Protein AF-0000000078039751 (afdb_homodimer)

Nearest PDB structures (foldseek):
  2z6i-assembly1_B  TM=9.882E-01  e=1.039E-55  Streptococcus pneumoniae
  2z6i-assembly1_A  TM=9.924E-01  e=1.703E-55  Streptococcus pneumoniae
  7l00-assembly1_B  TM=9.726E-01  e=2.012E-43  Clostridioides difficile
  5gvh-assembly1_A-2  TM=9.756E-01  e=8.712E-42  Thermotoga maritima MSB8
  5gvj-assembly1_A-2  TM=9.834E-01  e=1.380E-39  Thermotoga maritima MSB8

Foldseek 3Di:
DDDPQCVLQVFQFLEEADQDPLWQFLLLQLQLQVLGYEREHNCDQPAPVRNVVRLVSSVVRDPGAYEYEAECPHPRRVVNLVNCLVSLHAEYEYDNDDCLVSVVVCVVSNHAYEYEDAALVVLVVCVVSPHQEYEHAAQLFWFWHHDHGLLVHLLSNLVRDDHAYEGEAQDQFLVSLLSSVVSVHRHYYYYFLSSQAPSTQFDVLLNVVLLPDALVQWDWAPVVVPGIGIAGDAQLRVVRVVQVVCVVVVNDPSVVSVVQQVCQQVCCGPVVCPHRGGSIGGSNSNVNNDYHHSSVRSCRNRVSNVVVVVVVCVVCVPPDPD/DDDPQCVLQVFQFLEEADQDPLWQFLLLQLQLQVLGYEREHNCDQPAPVRNVVRLVSSVVRDPGAYEYEAECPHPRRVVNLVNCLVSLHAEYEYDNDDCLVSVVVCVVSNHAYEYEDAALVVLVVCVVSPHQEYEHAAQLFWFWHHDHGQLVHLLSNLVRDDHAYEGEAQDQFLVSLLSSVVSPHRHYYYYFLSSQAPSTQFDVLLNVVLLPDALPQWDWAPVQLPGIGIAGDAQLRVVRVVQSVCVVVVNDPSVVSVVQQVCQQVCCGPVVCPHRGGSIGGSNSNVNNDYHHSSVSSCRNRVSNVVVVVVVCVVCVPPDPD

Structure (mmCIF, N/CA/C/O backbone):
data_AF-0000000078039751-model_v1
#
loop_
_entity.id
_entity.type
_entity.pdbx_description
1 polymer 'Probable nitronate monooxygenase'
#
loop_
_atom_site.group_PDB
_atom_site.id
_atom_site.type_symbol
_atom_site.label_atom_id
_atom_site.label_alt_id
_atom_site.label_comp_id
_atom_site.label_asym_id
_atom_site.label_entity_id
_atom_site.label_seq_id
_atom_site.pdbx_PDB_ins_code
_atom_site.Cartn_x
_atom_site.Cartn_y
_atom_site.Cartn_z
_atom_site.occupancy
_atom_site.B_iso_or_equiv
_atom_site.auth_seq_id
_atom_site.auth_comp_id
_atom_site.auth_asym_id
_atom_site.auth_atom_id
_atom_site.pdbx_PDB_model_num
ATOM 1 N N . MET A 1 1 ? -21.484 -14.078 -2.752 1 86.25 1 MET A N 1
ATOM 2 C CA . MET A 1 1 ? -21.25 -12.844 -3.494 1 86.25 1 MET A CA 1
ATOM 3 C C . MET A 1 1 ? -20.703 -13.148 -4.891 1 86.25 1 MET A C 1
ATOM 5 O O . MET A 1 1 ? -19.688 -13.836 -5.031 1 86.25 1 MET A O 1
ATOM 9 N N . LYS A 1 2 ? -21.406 -12.773 -5.879 1 90.25 2 LYS A N 1
ATOM 10 C CA . LYS A 1 2 ? -21.047 -13.016 -7.273 1 90.25 2 LYS A CA 1
ATOM 11 C C . LYS A 1 2 ? -20.312 -11.812 -7.863 1 90.25 2 LYS A C 1
ATOM 13 O O . LYS A 1 2 ? -20.703 -10.664 -7.648 1 90.25 2 LYS A O 1
ATOM 18 N N . THR A 1 3 ? -19.188 -12.07 -8.422 1 94.81 3 THR A N 1
ATOM 19 C CA . THR A 1 3 ? -18.438 -11.109 -9.227 1 94.81 3 THR A CA 1
ATOM 20 C C . THR A 1 3 ? -18.219 -11.641 -10.633 1 94.81 3 THR A C 1
ATOM 22 O O . THR A 1 3 ? -18.5 -12.805 -10.914 1 94.81 3 THR A O 1
ATOM 25 N N . ARG A 1 4 ? -17.734 -10.812 -11.578 1 97.44 4 ARG A N 1
ATOM 26 C CA . ARG A 1 4 ? -17.375 -11.297 -12.898 1 97.44 4 ARG A CA 1
ATOM 27 C C . ARG A 1 4 ? -16.297 -12.383 -12.812 1 97.44 4 ARG A C 1
ATOM 29 O O . ARG A 1 4 ? -16.266 -13.297 -13.641 1 97.44 4 ARG A O 1
ATOM 36 N N . ILE A 1 5 ? -15.406 -12.328 -11.75 1 98.56 5 ILE A N 1
ATOM 37 C CA . ILE A 1 5 ? -14.336 -13.305 -11.562 1 98.56 5 ILE A CA 1
ATOM 38 C C . ILE A 1 5 ? -14.938 -14.648 -11.156 1 98.56 5 ILE A C 1
ATOM 40 O O . ILE A 1 5 ? -14.57 -15.695 -11.703 1 98.56 5 ILE A O 1
ATOM 44 N N . THR A 1 6 ? -15.859 -14.633 -10.133 1 98 6 THR A N 1
ATOM 45 C CA . THR A 1 6 ? -16.438 -15.898 -9.695 1 98 6 THR A CA 1
ATOM 46 C C . THR A 1 6 ? -17.219 -16.547 -10.828 1 98 6 THR A C 1
ATOM 48 O O . THR A 1 6 ? -17.219 -17.781 -10.961 1 98 6 THR A O 1
ATOM 51 N N . GLU A 1 7 ? -17.828 -15.758 -11.688 1 97.81 7 GLU A N 1
ATOM 52 C CA . GLU A 1 7 ? -18.562 -16.281 -12.828 1 97.81 7 GLU A CA 1
ATOM 53 C C . GLU A 1 7 ? -17.625 -16.812 -13.906 1 97.81 7 GLU A C 1
ATOM 55 O O . GLU A 1 7 ? -17.828 -17.906 -14.438 1 97.81 7 GLU A O 1
ATOM 60 N N . LEU A 1 8 ? -16.625 -16.062 -14.172 1 97.94 8 LEU A N 1
ATOM 61 C CA . LEU A 1 8 ? -15.641 -16.391 -15.188 1 97.94 8 LEU A CA 1
ATOM 62 C C . LEU A 1 8 ? -14.953 -17.719 -14.867 1 97.94 8 LEU A C 1
ATOM 64 O O . LEU A 1 8 ? -14.672 -18.516 -15.766 1 97.94 8 LEU A O 1
ATOM 68 N N . LEU A 1 9 ? -14.711 -17.969 -13.578 1 98.31 9 LEU A N 1
ATOM 69 C CA . LEU A 1 9 ? -13.867 -19.078 -13.188 1 98.31 9 LEU A CA 1
ATOM 70 C C . LEU A 1 9 ? -14.695 -20.203 -12.562 1 98.31 9 LEU A C 1
ATOM 72 O O . LEU A 1 9 ? -14.195 -21.312 -12.367 1 98.31 9 LEU A O 1
ATOM 76 N N . ASN A 1 10 ? -15.961 -19.922 -12.297 1 97.5 10 ASN A N 1
ATOM 77 C CA . ASN A 1 10 ? -16.844 -20.875 -11.617 1 97.5 10 ASN A CA 1
ATOM 78 C C . ASN A 1 10 ? -16.266 -21.297 -10.266 1 97.5 10 ASN A C 1
ATOM 80 O O . ASN A 1 10 ? -16.109 -22.484 -10.008 1 97.5 10 ASN A O 1
ATOM 84 N N . ILE A 1 11 ? -15.969 -20.328 -9.414 1 98.31 11 ILE A N 1
ATOM 85 C CA . ILE A 1 11 ? -15.484 -20.578 -8.062 1 98.31 11 ILE A CA 1
ATOM 86 C C . ILE A 1 11 ? -16.438 -19.953 -7.051 1 98.31 11 ILE A C 1
ATOM 88 O O . ILE A 1 11 ? -17.141 -19 -7.363 1 98.31 11 ILE A O 1
ATOM 92 N N . LYS A 1 12 ? -16.406 -20.5 -5.855 1 97.81 12 LYS A N 1
ATOM 93 C CA . LYS A 1 12 ? -17.328 -20.078 -4.809 1 97.81 12 LYS A CA 1
ATOM 94 C C . LYS A 1 12 ? -16.875 -18.75 -4.184 1 97.81 12 LYS A C 1
ATOM 96 O O . LYS A 1 12 ? -17.656 -17.812 -4.059 1 97.81 12 LYS A O 1
ATOM 101 N N . TYR A 1 13 ? -15.641 -18.719 -3.691 1 98.44 13 TYR A N 1
ATOM 102 C CA . TYR A 1 13 ? -15.07 -17.516 -3.082 1 98.44 13 TYR A CA 1
ATOM 103 C C . TYR A 1 13 ? -14.195 -16.766 -4.074 1 98.44 13 TYR A C 1
ATOM 105 O O . TYR A 1 13 ? -13.375 -17.375 -4.773 1 98.44 13 TYR A O 1
ATOM 113 N N . PRO A 1 14 ? -14.359 -15.438 -4.25 1 98.69 14 PRO A N 1
ATOM 114 C CA . PRO A 1 14 ? -13.477 -14.641 -5.109 1 98.69 14 PRO A CA 1
ATOM 115 C C . PRO A 1 14 ? -12.086 -14.453 -4.516 1 98.69 14 PRO A C 1
ATOM 117 O O . PRO A 1 14 ? -11.625 -13.32 -4.363 1 98.69 14 PRO A O 1
ATOM 120 N N . ILE A 1 15 ? -11.43 -15.562 -4.191 1 98.94 15 ILE A N 1
ATOM 121 C CA . ILE A 1 15 ? -10.141 -15.57 -3.502 1 98.94 15 ILE A CA 1
ATOM 122 C C . ILE A 1 15 ? -9.188 -16.547 -4.191 1 98.94 15 ILE A C 1
ATOM 124 O O . ILE A 1 15 ? -9.508 -17.734 -4.348 1 98.94 15 ILE A O 1
ATOM 128 N N . PHE A 1 16 ? -8.055 -15.984 -4.637 1 98.94 16 PHE A N 1
ATOM 129 C CA . PHE A 1 16 ? -6.965 -16.781 -5.203 1 98.94 16 PHE A CA 1
ATOM 130 C C . PHE A 1 16 ? -5.895 -17.062 -4.156 1 98.94 16 PHE A C 1
ATOM 132 O O . PHE A 1 16 ? -5.566 -16.188 -3.348 1 98.94 16 PHE A O 1
ATOM 139 N N . GLN A 1 17 ? -5.418 -18.266 -4.117 1 98.88 17 GLN A N 1
ATOM 140 C CA . GLN A 1 17 ? -4.098 -18.531 -3.555 1 98.88 17 GLN A CA 1
ATOM 141 C C . GLN A 1 17 ? -3.002 -18.297 -4.59 1 98.88 17 GLN A C 1
ATOM 143 O O . GLN A 1 17 ? -3.061 -18.844 -5.695 1 98.88 17 GLN A O 1
ATOM 148 N N . GLY A 1 18 ? -2.1 -17.422 -4.363 1 97.75 18 GLY A N 1
ATOM 149 C CA . GLY A 1 18 ? -1.082 -17.047 -5.332 1 97.75 18 GLY A CA 1
ATOM 150 C C . GLY A 1 18 ? -0.217 -18.203 -5.773 1 97.75 18 GLY A C 1
ATOM 151 O O . GLY A 1 18 ? 0.002 -19.156 -5.012 1 97.75 18 GLY A O 1
ATOM 152 N N . GLY A 1 19 ? 0.288 -18.172 -7.035 1 97.75 19 GLY A N 1
ATOM 153 C CA . GLY A 1 19 ? 1.204 -19.172 -7.562 1 97.75 19 GLY A CA 1
ATOM 154 C C . GLY A 1 19 ? 2.623 -19.016 -7.047 1 97.75 19 GLY A C 1
ATOM 155 O O . GLY A 1 19 ? 3.486 -18.484 -7.746 1 97.75 19 GLY A O 1
ATOM 156 N N . MET A 1 20 ? 2.863 -19.547 -5.902 1 97.62 20 MET A N 1
ATOM 157 C CA . MET A 1 20 ? 4.148 -19.406 -5.227 1 97.62 20 MET A CA 1
ATOM 158 C C . MET A 1 20 ? 5.055 -20.594 -5.523 1 97.62 20 MET A C 1
ATOM 160 O O . MET A 1 20 ? 4.801 -21.703 -5.047 1 97.62 20 MET A O 1
ATOM 164 N N . ALA A 1 21 ? 6.094 -20.312 -6.277 1 96.19 21 ALA A N 1
ATOM 165 C CA . ALA A 1 21 ? 7.016 -21.391 -6.609 1 96.19 21 ALA A CA 1
ATOM 166 C C . ALA A 1 21 ? 7.484 -22.125 -5.352 1 96.19 21 ALA A C 1
ATOM 168 O O . ALA A 1 21 ? 7.762 -21.484 -4.332 1 96.19 21 ALA A O 1
ATOM 169 N N . TRP A 1 22 ? 7.559 -23.453 -5.398 1 97.44 22 TRP A N 1
ATOM 170 C CA . TRP A 1 22 ? 8.016 -24.359 -4.348 1 97.44 22 TRP A CA 1
ATOM 171 C C . TRP A 1 22 ? 6.965 -24.484 -3.248 1 97.44 22 TRP A C 1
ATOM 173 O O . TRP A 1 22 ? 6.906 -25.5 -2.555 1 97.44 22 TRP A O 1
ATOM 183 N N . VAL A 1 23 ? 6.129 -23.438 -3.051 1 98.62 23 VAL A N 1
ATOM 184 C CA . VAL A 1 23 ? 5.145 -23.469 -1.975 1 98.62 23 VAL A CA 1
ATOM 185 C C . VAL A 1 23 ? 3.809 -23.984 -2.508 1 98.62 23 VAL A C 1
ATOM 187 O O . VAL A 1 23 ? 3.211 -24.891 -1.933 1 98.62 23 VAL A O 1
ATOM 190 N N . ALA A 1 24 ? 3.332 -23.375 -3.58 1 98.69 24 ALA A N 1
ATOM 191 C CA . ALA A 1 24 ? 2.031 -23.703 -4.16 1 98.69 24 ALA A CA 1
ATOM 192 C C . ALA A 1 24 ? 2.117 -24.969 -5.016 1 98.69 24 ALA A C 1
ATOM 194 O O . ALA A 1 24 ? 1.999 -24.891 -6.242 1 98.69 24 ALA A O 1
ATOM 195 N N . ASP A 1 25 ? 2.271 -26.125 -4.406 1 98.62 25 ASP A N 1
ATOM 196 C CA . ASP A 1 25 ? 2.258 -27.406 -5.094 1 98.62 25 ASP A CA 1
ATOM 197 C C . ASP A 1 25 ? 0.833 -27.938 -5.234 1 98.62 25 ASP A C 1
ATOM 199 O O . ASP A 1 25 ? -0.133 -27.219 -4.969 1 98.62 25 ASP A O 1
ATOM 203 N N . GLY A 1 26 ? 0.775 -29.156 -5.711 1 98.81 26 GLY A N 1
ATOM 204 C CA . GLY A 1 26 ? -0.533 -29.734 -5.977 1 98.81 26 GLY A CA 1
ATOM 205 C C . GLY A 1 26 ? -1.384 -29.875 -4.727 1 98.81 26 GLY A C 1
ATOM 206 O O . GLY A 1 26 ? -2.609 -29.781 -4.789 1 98.81 26 GLY A O 1
ATOM 207 N N . ASP A 1 27 ? -0.771 -30.156 -3.572 1 98.88 27 ASP A N 1
ATOM 208 C CA . ASP A 1 27 ? -1.505 -30.297 -2.318 1 98.88 27 ASP A CA 1
ATOM 209 C C . ASP A 1 27 ? -2.174 -29 -1.911 1 98.88 27 ASP A C 1
ATOM 211 O O . ASP A 1 27 ? -3.367 -28.969 -1.599 1 98.88 27 ASP A O 1
ATOM 215 N N . LEU A 1 28 ? -1.417 -27.922 -1.896 1 98.94 28 LEU A N 1
ATOM 216 C CA . LEU A 1 28 ? -1.95 -26.625 -1.481 1 98.94 28 LEU A CA 1
ATOM 217 C C . LEU A 1 28 ? -2.986 -26.125 -2.479 1 98.94 28 LEU A C 1
ATOM 219 O O . LEU A 1 28 ? -4.102 -25.766 -2.094 1 98.94 28 LEU A O 1
ATOM 223 N N . ALA A 1 29 ? -2.615 -26.094 -3.762 1 98.94 29 ALA A N 1
ATOM 224 C CA . ALA A 1 29 ? -3.531 -25.609 -4.793 1 98.94 29 ALA A CA 1
ATOM 225 C C . ALA A 1 29 ? -4.824 -26.422 -4.797 1 98.94 29 ALA A C 1
ATOM 227 O O . ALA A 1 29 ? -5.918 -25.859 -4.902 1 98.94 29 ALA A O 1
ATOM 228 N N . GLY A 1 30 ? -4.66 -27.75 -4.695 1 98.94 30 GLY A N 1
ATOM 229 C CA . GLY A 1 30 ? -5.84 -28.594 -4.656 1 98.94 30 GLY A CA 1
ATOM 230 C C . GLY A 1 30 ? -6.738 -28.328 -3.465 1 98.94 30 GLY A C 1
ATOM 231 O O . GLY A 1 30 ? -7.961 -28.297 -3.598 1 98.94 30 GLY A O 1
ATOM 232 N N . ALA A 1 31 ? -6.117 -28.125 -2.281 1 98.94 31 ALA A N 1
ATOM 233 C CA . ALA A 1 31 ? -6.871 -27.859 -1.06 1 98.94 31 ALA A CA 1
ATOM 234 C C . ALA A 1 31 ? -7.641 -26.547 -1.166 1 98.94 31 ALA A C 1
ATOM 236 O O . ALA A 1 31 ? -8.781 -26.438 -0.714 1 98.94 31 ALA A O 1
ATOM 237 N N . VAL A 1 32 ? -7.055 -25.516 -1.732 1 98.94 32 VAL A N 1
ATOM 238 C CA . VAL A 1 32 ? -7.699 -24.219 -1.901 1 98.94 32 VAL A CA 1
ATOM 239 C C . VAL A 1 32 ? -8.883 -24.359 -2.855 1 98.94 32 VAL A C 1
ATOM 241 O O . VAL A 1 32 ? -9.984 -23.875 -2.564 1 98.94 32 VAL A O 1
ATOM 244 N N . SER A 1 33 ? -8.648 -25.016 -4.012 1 98.88 33 SER A N 1
ATOM 245 C CA . SER A 1 33 ? -9.727 -25.219 -4.977 1 98.88 33 SER A CA 1
ATOM 246 C C . SER A 1 33 ? -10.867 -26.031 -4.363 1 98.88 33 SER A C 1
ATOM 248 O O . SER A 1 33 ? -12.039 -25.688 -4.543 1 98.88 33 SER A O 1
ATOM 250 N N . ASN A 1 34 ? -10.453 -27.062 -3.656 1 98.81 34 ASN A N 1
ATOM 251 C CA . ASN A 1 34 ? -11.461 -27.891 -3.014 1 98.81 34 ASN A CA 1
ATOM 252 C C . ASN A 1 34 ? -12.32 -27.094 -2.043 1 98.81 34 ASN A C 1
ATOM 254 O O . ASN A 1 34 ? -13.516 -27.359 -1.913 1 98.81 34 ASN A O 1
ATOM 258 N N . ALA A 1 35 ? -11.727 -26.156 -1.388 1 98.69 35 ALA A N 1
ATOM 259 C CA . ALA A 1 35 ? -12.406 -25.359 -0.38 1 98.69 35 ALA A CA 1
ATOM 260 C C . ALA A 1 35 ? -13.234 -24.25 -1.03 1 98.69 35 ALA A C 1
ATOM 262 O O . ALA A 1 35 ? -14.016 -23.578 -0.357 1 98.69 35 ALA A O 1
ATOM 263 N N . GLY A 1 36 ? -13.102 -24.031 -2.312 1 98.56 36 GLY A N 1
ATOM 264 C CA . GLY A 1 36 ? -14.008 -23.109 -2.996 1 98.56 36 GLY A CA 1
ATOM 265 C C . GLY A 1 36 ? -13.305 -21.891 -3.564 1 98.56 36 GLY A C 1
ATOM 266 O O . GLY A 1 36 ? -13.93 -21.078 -4.242 1 98.56 36 GLY A O 1
ATOM 267 N N . GLY A 1 37 ? -11.992 -21.734 -3.277 1 98.81 37 GLY A N 1
ATOM 268 C CA . GLY A 1 37 ? -11.203 -20.688 -3.912 1 98.81 37 GLY A CA 1
ATOM 269 C C . GLY A 1 37 ? -10.547 -21.141 -5.203 1 98.81 37 GLY A C 1
ATOM 270 O O . GLY A 1 37 ? -10.938 -22.156 -5.777 1 98.81 37 GLY A O 1
ATOM 271 N N . LEU A 1 38 ? -9.68 -20.375 -5.73 1 98.94 38 LEU A N 1
ATOM 272 C CA . LEU A 1 38 ? -8.859 -20.781 -6.867 1 98.94 38 LEU A CA 1
ATOM 273 C C . LEU A 1 38 ? -7.453 -21.156 -6.422 1 98.94 38 LEU A C 1
ATOM 275 O O . LEU A 1 38 ? -6.66 -20.297 -6.059 1 98.94 38 LEU A O 1
ATOM 279 N N . GLY A 1 39 ? -7.184 -22.438 -6.418 1 98.88 39 GLY A N 1
ATOM 280 C CA . GLY A 1 39 ? -5.805 -22.875 -6.234 1 98.88 39 GLY A CA 1
ATOM 281 C C . GLY A 1 39 ? -4.953 -22.688 -7.477 1 98.88 39 GLY A C 1
ATOM 282 O O . GLY A 1 39 ? -5.379 -23 -8.586 1 98.88 39 GLY A O 1
ATOM 283 N N . ILE A 1 40 ? -3.744 -22.141 -7.312 1 98.94 40 ILE A N 1
ATOM 284 C CA . ILE A 1 40 ? -2.842 -21.906 -8.438 1 98.94 40 ILE A CA 1
ATOM 285 C C . ILE A 1 40 ? -1.503 -22.594 -8.172 1 98.94 40 ILE A C 1
ATOM 287 O O . ILE A 1 40 ? -0.819 -22.281 -7.195 1 98.94 40 ILE A O 1
ATOM 291 N N . ILE A 1 41 ? -1.147 -23.5 -9.016 1 98.88 41 ILE A N 1
ATOM 292 C CA . ILE A 1 41 ? 0.164 -24.141 -8.953 1 98.88 41 ILE A CA 1
ATOM 293 C C . ILE A 1 41 ? 1.242 -23.141 -9.359 1 98.88 41 ILE A C 1
ATOM 295 O O . ILE A 1 41 ? 1.107 -22.453 -10.375 1 98.88 41 ILE A O 1
ATOM 299 N N . GLY A 1 42 ? 2.256 -23.031 -8.508 1 98.19 42 GLY A N 1
ATOM 300 C CA . GLY A 1 42 ? 3.4 -22.219 -8.867 1 98.19 42 GLY A CA 1
ATOM 301 C C . GLY A 1 42 ? 4.395 -22.922 -9.758 1 98.19 42 GLY A C 1
ATOM 302 O O . GLY A 1 42 ? 5.168 -23.766 -9.289 1 98.19 42 GLY A O 1
ATOM 303 N N . GLY A 1 43 ? 4.434 -22.594 -10.977 1 95.38 43 GLY A N 1
ATOM 304 C CA . GLY A 1 43 ? 5.309 -23.266 -11.922 1 95.38 43 GLY A CA 1
ATOM 305 C C . GLY A 1 43 ? 6.766 -22.859 -11.781 1 95.38 43 GLY A C 1
ATOM 306 O O . GLY A 1 43 ? 7.664 -23.688 -11.938 1 95.38 43 GLY A O 1
ATOM 307 N N . GLY A 1 44 ? 6.949 -21.562 -11.555 1 93.81 44 GLY A N 1
ATOM 308 C CA . GLY A 1 44 ? 8.32 -21.078 -11.5 1 93.81 44 GLY A CA 1
ATOM 309 C C . GLY A 1 44 ? 9.172 -21.578 -12.648 1 93.81 44 GLY A C 1
ATOM 310 O O . GLY A 1 44 ? 8.781 -21.469 -13.812 1 93.81 44 GLY A O 1
ATOM 311 N N . ASN A 1 45 ? 10.406 -22.078 -12.312 1 93.94 45 ASN A N 1
ATOM 312 C CA . ASN A 1 45 ? 11.289 -22.641 -13.32 1 93.94 45 ASN A CA 1
ATOM 313 C C . ASN A 1 45 ? 11.258 -24.172 -13.305 1 93.94 45 ASN A C 1
ATOM 315 O O . ASN A 1 45 ? 12.258 -24.828 -13.609 1 93.94 45 ASN A O 1
ATOM 319 N N . ALA A 1 46 ? 10.148 -24.703 -12.914 1 96.31 46 ALA A N 1
ATOM 320 C CA . ALA A 1 46 ? 10.023 -26.156 -12.852 1 96.31 46 ALA A CA 1
ATOM 321 C C . ALA A 1 46 ? 9.812 -26.75 -14.242 1 96.31 46 ALA A C 1
ATOM 323 O O . ALA A 1 46 ? 9.102 -26.172 -15.07 1 96.31 46 ALA A O 1
ATOM 324 N N . PRO A 1 47 ? 10.414 -27.875 -14.539 1 97.25 47 PRO A N 1
ATOM 325 C CA . PRO A 1 47 ? 10.156 -28.547 -15.82 1 97.25 47 PRO A CA 1
ATOM 326 C C . PRO A 1 47 ? 8.75 -29.141 -15.898 1 97.25 47 PRO A C 1
ATOM 328 O O . PRO A 1 47 ? 8.055 -29.219 -14.883 1 97.25 47 PRO A O 1
ATOM 331 N N . LYS A 1 48 ? 8.422 -29.531 -17.078 1 97.75 48 LYS A N 1
ATOM 332 C CA . LYS A 1 48 ? 7.082 -30 -17.406 1 97.75 48 LYS A CA 1
ATOM 333 C C . LYS A 1 48 ? 6.652 -31.141 -16.484 1 97.75 48 LYS A C 1
ATOM 335 O O . LYS A 1 48 ? 5.504 -31.188 -16.047 1 97.75 48 LYS A O 1
ATOM 340 N N . GLU A 1 49 ? 7.582 -32.062 -16.203 1 98.25 49 GLU A N 1
ATOM 341 C CA . GLU A 1 49 ? 7.254 -33.219 -15.414 1 98.25 49 GLU A CA 1
ATOM 342 C C . GLU A 1 49 ? 6.836 -32.844 -13.992 1 98.25 49 GLU A C 1
ATOM 344 O O . GLU A 1 49 ? 5.93 -33.469 -13.43 1 98.25 49 GLU A O 1
ATOM 349 N N . VAL A 1 50 ? 7.469 -31.875 -13.469 1 98.25 50 VAL A N 1
ATOM 350 C CA . VAL A 1 50 ? 7.18 -31.438 -12.109 1 98.25 50 VAL A CA 1
ATOM 351 C C . VAL A 1 50 ? 5.805 -30.781 -12.062 1 98.25 50 VAL A C 1
ATOM 353 O O . VAL A 1 50 ? 5 -31.062 -11.172 1 98.25 50 VAL A O 1
ATOM 356 N N . VAL A 1 51 ? 5.492 -29.906 -13.016 1 98.75 51 VAL A N 1
ATOM 357 C CA . VAL A 1 51 ? 4.203 -29.219 -13.078 1 98.75 51 VAL A CA 1
ATOM 358 C C . VAL A 1 51 ? 3.092 -30.234 -13.32 1 98.75 51 VAL A C 1
ATOM 360 O O . VAL A 1 51 ? 2.012 -30.125 -12.734 1 98.75 51 VAL A O 1
ATOM 363 N N . LYS A 1 52 ? 3.383 -31.219 -14.195 1 98.81 52 LYS A N 1
ATOM 364 C CA . LYS A 1 52 ? 2.404 -32.25 -14.461 1 98.81 52 LYS A CA 1
ATOM 365 C C . LYS A 1 52 ? 2.061 -33.031 -13.188 1 98.81 52 LYS A C 1
ATOM 367 O O . LYS A 1 52 ? 0.895 -33.344 -12.945 1 98.81 52 LYS A O 1
ATOM 372 N N . ALA A 1 53 ? 3.076 -33.375 -12.414 1 98.81 53 ALA A N 1
ATOM 373 C CA . ALA A 1 53 ? 2.838 -34.094 -11.164 1 98.81 53 ALA A CA 1
ATOM 374 C C . ALA A 1 53 ? 1.922 -33.281 -10.242 1 98.81 53 ALA A C 1
ATOM 376 O O . ALA A 1 53 ? 1.068 -33.844 -9.555 1 98.81 53 ALA A O 1
ATOM 377 N N . ASN A 1 54 ? 2.105 -32 -10.164 1 98.88 54 ASN A N 1
ATOM 378 C CA . ASN A 1 54 ? 1.242 -31.141 -9.359 1 98.88 54 ASN A CA 1
ATOM 379 C C . ASN A 1 54 ? -0.18 -31.094 -9.914 1 98.88 54 ASN A C 1
ATOM 381 O O . ASN A 1 54 ? -1.147 -31.109 -9.148 1 98.88 54 ASN A O 1
ATOM 385 N N . ILE A 1 55 ? -0.329 -31 -11.242 1 98.88 55 ILE A N 1
ATOM 386 C CA . ILE A 1 55 ? -1.646 -31.031 -11.875 1 98.88 55 ILE A CA 1
ATOM 387 C C . ILE A 1 55 ? -2.363 -32.344 -11.523 1 98.88 55 ILE A C 1
ATOM 389 O O . ILE A 1 55 ? -3.533 -32.312 -11.133 1 98.88 55 ILE A O 1
ATOM 393 N N . ASP A 1 56 ? -1.611 -33.438 -11.641 1 98.88 56 ASP A N 1
ATOM 394 C CA . ASP A 1 56 ? -2.186 -34.75 -11.297 1 98.88 56 ASP A CA 1
ATOM 395 C C . ASP A 1 56 ? -2.646 -34.781 -9.836 1 98.88 56 ASP A C 1
ATOM 397 O O . ASP A 1 56 ? -3.707 -35.312 -9.531 1 98.88 56 ASP A O 1
ATOM 401 N N . LYS A 1 57 ? -1.846 -34.219 -8.992 1 98.81 57 LYS A N 1
ATOM 402 C CA . LYS A 1 57 ? -2.193 -34.188 -7.578 1 98.81 57 LYS A CA 1
ATOM 403 C C . LYS A 1 57 ? -3.471 -33.375 -7.352 1 98.81 57 LYS A C 1
ATOM 405 O O . LYS A 1 57 ? -4.359 -33.812 -6.609 1 98.81 57 LYS A O 1
ATOM 410 N N . VAL A 1 58 ? -3.594 -32.188 -7.926 1 98.88 58 VAL A N 1
ATOM 411 C CA . VAL A 1 58 ? -4.801 -31.391 -7.777 1 98.88 58 VAL A CA 1
ATOM 412 C C . VAL A 1 58 ? -6.02 -32.188 -8.227 1 98.88 58 VAL A C 1
ATOM 414 O O . VAL A 1 58 ? -7.035 -32.25 -7.531 1 98.88 58 VAL A O 1
ATOM 417 N N . LYS A 1 59 ? -5.922 -32.875 -9.367 1 98.62 59 LYS A N 1
ATOM 418 C CA . LYS A 1 59 ? -7.035 -33.625 -9.945 1 98.62 59 LYS A CA 1
ATOM 419 C C . LYS A 1 59 ? -7.41 -34.812 -9.062 1 98.62 59 LYS A C 1
ATOM 421 O O . LYS A 1 59 ? -8.555 -35.281 -9.094 1 98.62 59 LYS A O 1
ATOM 426 N N . SER A 1 60 ? -6.473 -35.25 -8.305 1 98.69 60 SER A N 1
ATOM 427 C CA . SER A 1 60 ? -6.762 -36.344 -7.375 1 98.69 60 SER A CA 1
ATOM 428 C C . SER A 1 60 ? -7.516 -35.844 -6.152 1 98.69 60 SER A C 1
ATOM 430 O O . SER A 1 60 ? -8.156 -36.594 -5.441 1 98.69 60 SER A O 1
ATOM 432 N N . ILE A 1 61 ? -7.438 -34.531 -5.84 1 98.12 61 ILE A N 1
ATOM 433 C CA . ILE A 1 61 ? -8.008 -33.906 -4.637 1 98.12 61 ILE A CA 1
ATOM 434 C C . ILE A 1 61 ? -9.391 -33.344 -4.949 1 98.12 61 ILE A C 1
ATOM 436 O O . ILE A 1 61 ? -10.281 -33.375 -4.098 1 98.12 61 ILE A O 1
ATOM 440 N N . THR A 1 62 ? -9.539 -32.844 -6.203 1 98.56 62 THR A N 1
ATOM 441 C CA . THR A 1 62 ? -10.766 -32.125 -6.492 1 98.56 62 THR A CA 1
ATOM 442 C C . THR A 1 62 ? -11.031 -32.062 -7.992 1 98.56 62 THR A C 1
ATOM 444 O O . THR A 1 62 ? -10.117 -32.281 -8.797 1 98.56 62 THR A O 1
ATOM 447 N N . ASP A 1 63 ? -12.258 -31.812 -8.391 1 98.19 63 ASP A N 1
ATOM 448 C CA . ASP A 1 63 ? -12.648 -31.562 -9.773 1 98.19 63 ASP A CA 1
ATOM 449 C C . ASP A 1 63 ? -12.93 -30.078 -10.016 1 98.19 63 ASP A C 1
ATOM 451 O O . ASP A 1 63 ? -13.398 -29.703 -11.086 1 98.19 63 ASP A O 1
ATOM 455 N N . LYS A 1 64 ? -12.68 -29.266 -8.977 1 98.62 64 LYS A N 1
ATOM 456 C CA . LYS A 1 64 ? -12.93 -27.828 -9.07 1 98.62 64 LYS A CA 1
ATOM 457 C C . LYS A 1 64 ? -11.828 -27.125 -9.875 1 98.62 64 LYS A C 1
ATOM 459 O O . LYS A 1 64 ? -10.75 -27.688 -10.062 1 98.62 64 LYS A O 1
ATOM 464 N N . PRO A 1 65 ? -12.148 -25.969 -10.359 1 98.62 65 PRO A N 1
ATOM 465 C CA . PRO A 1 65 ? -11.172 -25.25 -11.18 1 98.62 65 PRO A CA 1
ATOM 466 C C . PRO A 1 65 ? -9.891 -24.906 -10.406 1 98.62 65 PRO A C 1
ATOM 468 O O . PRO A 1 65 ? -9.945 -24.609 -9.219 1 98.62 65 PRO A O 1
ATOM 471 N N . PHE A 1 66 ? -8.82 -24.953 -11.094 1 98.88 66 PHE A N 1
ATOM 472 C CA . PHE A 1 66 ? -7.523 -24.516 -10.594 1 98.88 66 PHE A CA 1
ATOM 473 C C . PHE A 1 66 ? -6.695 -23.891 -11.711 1 98.88 66 PHE A C 1
ATOM 475 O O . PHE A 1 66 ? -7.094 -23.922 -12.883 1 98.88 66 PHE A O 1
ATOM 482 N N . GLY A 1 67 ? -5.586 -23.203 -11.328 1 98.88 67 GLY A N 1
ATOM 483 C CA . GLY A 1 67 ? -4.734 -22.562 -12.312 1 98.88 67 GLY A CA 1
ATOM 484 C C . GLY A 1 67 ? -3.273 -22.953 -12.188 1 98.88 67 GLY A C 1
ATOM 485 O O . GLY A 1 67 ? -2.893 -23.641 -11.242 1 98.88 67 GLY A O 1
ATOM 486 N N . VAL A 1 68 ? -2.539 -22.594 -13.172 1 98.88 68 VAL A N 1
ATOM 487 C CA . VAL A 1 68 ? -1.086 -22.703 -13.188 1 98.88 68 VAL A CA 1
ATOM 488 C C . VAL A 1 68 ? -0.458 -21.344 -13.5 1 98.88 68 VAL A C 1
ATOM 490 O O . VAL A 1 68 ? -0.862 -20.688 -14.453 1 98.88 68 VAL A O 1
ATOM 493 N N . ASN A 1 69 ? 0.408 -20.953 -12.656 1 98.75 69 ASN A N 1
ATOM 494 C CA . ASN A 1 69 ? 1.208 -19.766 -12.961 1 98.75 69 ASN A CA 1
ATOM 495 C C . ASN A 1 69 ? 2.404 -20.109 -13.844 1 98.75 69 ASN A C 1
ATOM 497 O O . ASN A 1 69 ? 3.191 -21 -13.508 1 98.75 69 ASN A O 1
ATOM 501 N N . ILE A 1 70 ? 2.545 -19.438 -14.914 1 97.88 70 ILE A N 1
ATOM 502 C CA . ILE A 1 70 ? 3.635 -19.656 -15.859 1 97.88 70 ILE A CA 1
ATOM 503 C C . ILE A 1 70 ? 4.562 -18.453 -15.867 1 97.88 70 ILE A C 1
ATOM 505 O O . ILE A 1 70 ? 4.141 -17.344 -16.203 1 97.88 70 ILE A O 1
ATOM 509 N N . MET A 1 71 ? 5.773 -18.672 -15.492 1 95.06 71 MET A N 1
ATOM 510 C CA . MET A 1 71 ? 6.801 -17.641 -15.664 1 95.06 71 MET A CA 1
ATOM 511 C C . MET A 1 71 ? 7.285 -17.609 -17.109 1 95.06 71 MET A C 1
ATOM 513 O O . MET A 1 71 ? 7.953 -18.531 -17.562 1 95.06 71 MET A O 1
ATOM 517 N N . LEU A 1 72 ? 7.086 -16.531 -17.734 1 93.62 72 LEU A N 1
ATOM 518 C CA . LEU A 1 72 ? 7.25 -16.5 -19.188 1 93.62 72 LEU A CA 1
ATOM 519 C C . LEU A 1 72 ? 8.727 -16.406 -19.562 1 93.62 72 LEU A C 1
ATOM 521 O O . LEU A 1 72 ? 9.094 -16.719 -20.703 1 93.62 72 LEU A O 1
ATOM 525 N N . LEU A 1 73 ? 9.562 -16.031 -18.609 1 90.5 73 LEU A N 1
ATOM 526 C CA . LEU A 1 73 ? 11 -16 -18.875 1 90.5 73 LEU A CA 1
ATOM 527 C C . LEU A 1 73 ? 11.641 -17.344 -18.578 1 90.5 73 LEU A C 1
ATOM 529 O O . LEU A 1 73 ? 12.836 -17.531 -18.844 1 90.5 73 LEU A O 1
ATOM 533 N N . SER A 1 74 ? 10.898 -18.281 -18.031 1 92.75 74 SER A N 1
ATOM 534 C CA . SER A 1 74 ? 11.398 -19.641 -17.812 1 92.75 74 SER A CA 1
ATOM 535 C C . SER A 1 74 ? 11.773 -20.312 -19.125 1 92.75 74 SER A C 1
ATOM 537 O O . SER A 1 74 ? 11.07 -20.172 -20.125 1 92.75 74 SER A O 1
ATOM 539 N N . PRO A 1 75 ? 12.859 -21.109 -19.094 1 94.5 75 PRO A N 1
ATOM 540 C CA . PRO A 1 75 ? 13.195 -21.875 -20.297 1 94.5 75 PRO A CA 1
ATOM 541 C C . PRO A 1 75 ? 12.164 -22.953 -20.625 1 94.5 75 PRO A C 1
ATOM 543 O O . PRO A 1 75 ? 12.188 -23.516 -21.719 1 94.5 75 PRO A O 1
ATOM 546 N N . PHE A 1 76 ? 11.258 -23.156 -19.734 1 96.56 76 PHE A N 1
ATOM 547 C CA . PHE A 1 76 ? 10.297 -24.234 -19.922 1 96.56 76 PHE A CA 1
ATOM 548 C C . PHE A 1 76 ? 8.914 -23.688 -20.25 1 96.56 76 PHE A C 1
ATOM 550 O O . PHE A 1 76 ? 7.938 -24.438 -20.281 1 96.56 76 PHE A O 1
ATOM 557 N N . ALA A 1 77 ? 8.766 -22.375 -20.453 1 97 77 ALA A N 1
ATOM 558 C CA . ALA A 1 77 ? 7.473 -21.734 -20.625 1 97 77 ALA A CA 1
ATOM 559 C C . ALA A 1 77 ? 6.668 -22.375 -21.75 1 97 77 ALA A C 1
ATOM 561 O O . ALA A 1 77 ? 5.484 -22.672 -21.578 1 97 77 ALA A O 1
ATOM 562 N N . ASP A 1 78 ? 7.293 -22.688 -22.906 1 97.75 78 ASP A N 1
ATOM 563 C CA . ASP A 1 78 ? 6.598 -23.297 -24.031 1 97.75 78 ASP A CA 1
ATOM 564 C C . ASP A 1 78 ? 6.055 -24.672 -23.656 1 97.75 78 ASP A C 1
ATOM 566 O O . ASP A 1 78 ? 4.914 -25 -23.984 1 97.75 78 ASP A O 1
ATOM 570 N N . ASP A 1 79 ? 6.898 -25.422 -23.016 1 98.19 79 ASP A N 1
ATOM 571 C CA . ASP A 1 79 ? 6.508 -26.766 -22.609 1 98.19 79 ASP A CA 1
ATOM 572 C C . ASP A 1 79 ? 5.332 -26.719 -21.625 1 98.19 79 ASP A C 1
ATOM 574 O O . ASP A 1 79 ? 4.434 -27.562 -21.688 1 98.19 79 ASP A O 1
ATOM 578 N N . ILE A 1 80 ? 5.359 -25.797 -20.734 1 98.44 80 ILE A N 1
ATOM 579 C CA . ILE A 1 80 ? 4.305 -25.672 -19.734 1 98.44 80 ILE A CA 1
ATOM 580 C C . ILE A 1 80 ? 3.004 -25.234 -20.391 1 98.44 80 ILE A C 1
ATOM 582 O O . ILE A 1 80 ? 1.922 -25.688 -20.016 1 98.44 80 ILE A O 1
ATOM 586 N N . VAL A 1 81 ? 3.09 -24.312 -21.375 1 98.31 81 VAL A N 1
ATOM 587 C CA . VAL A 1 81 ? 1.906 -23.891 -22.125 1 98.31 81 VAL A CA 1
ATOM 588 C C . VAL A 1 81 ? 1.273 -25.094 -22.812 1 98.31 81 VAL A C 1
ATOM 590 O O . VAL A 1 81 ? 0.058 -25.297 -22.75 1 98.31 81 VAL A O 1
ATOM 593 N N . ASP A 1 82 ? 2.125 -25.891 -23.438 1 98.56 82 ASP A N 1
ATOM 594 C CA . ASP A 1 82 ? 1.619 -27.109 -24.062 1 98.56 82 ASP A CA 1
ATOM 595 C C . ASP A 1 82 ? 0.935 -28.016 -23.047 1 98.56 82 ASP A C 1
ATOM 597 O O . ASP A 1 82 ? -0.133 -28.578 -23.312 1 98.56 82 ASP A O 1
ATOM 601 N N . LEU A 1 83 ? 1.548 -28.156 -21.938 1 98.75 83 LEU A N 1
ATOM 602 C CA . LEU A 1 83 ? 1.065 -29.031 -20.891 1 98.75 83 LEU A CA 1
ATOM 603 C C . LEU A 1 83 ? -0.306 -28.594 -20.391 1 98.75 83 LEU A C 1
ATOM 605 O O . LEU A 1 83 ? -1.21 -29.422 -20.219 1 98.75 83 LEU A O 1
ATOM 609 N N . VAL A 1 84 ? -0.468 -27.281 -20.094 1 98.69 84 VAL A N 1
ATOM 610 C CA . VAL A 1 84 ? -1.721 -26.812 -19.516 1 98.69 84 VAL A CA 1
ATOM 611 C C . VAL A 1 84 ? -2.854 -26.969 -20.531 1 98.69 84 VAL A C 1
ATOM 613 O O . VAL A 1 84 ? -3.996 -27.234 -20.156 1 98.69 84 VAL A O 1
ATOM 616 N N . ILE A 1 85 ? -2.596 -26.828 -21.797 1 98.69 85 ILE A N 1
ATOM 617 C CA . ILE A 1 85 ? -3.588 -27.047 -22.844 1 98.69 85 ILE A CA 1
ATOM 618 C C . ILE A 1 85 ? -3.984 -28.516 -22.891 1 98.69 85 ILE A C 1
ATOM 620 O O . ILE A 1 85 ? -5.172 -28.844 -22.875 1 98.69 85 ILE A O 1
ATOM 624 N N . GLU A 1 86 ? -2.961 -29.359 -22.875 1 98.5 86 GLU A N 1
ATOM 625 C CA . GLU A 1 86 ? -3.184 -30.797 -22.938 1 98.5 86 GLU A CA 1
ATOM 626 C C . GLU A 1 86 ? -4.016 -31.281 -21.75 1 98.5 86 GLU A C 1
ATOM 628 O O . GLU A 1 86 ? -4.871 -32.156 -21.891 1 98.5 86 GLU A O 1
ATOM 633 N N . GLU A 1 87 ? -3.762 -30.719 -20.594 1 98.5 87 GLU A N 1
ATOM 634 C CA . GLU A 1 87 ? -4.363 -31.188 -19.359 1 98.5 87 GLU A CA 1
ATOM 635 C C . GLU A 1 87 ? -5.695 -30.484 -19.094 1 98.5 87 GLU A C 1
ATOM 637 O O . GLU A 1 87 ? -6.418 -30.859 -18.156 1 98.5 87 GLU A O 1
ATOM 642 N N . GLY A 1 88 ? -6.031 -29.5 -19.859 1 98 88 GLY A N 1
ATOM 643 C CA . GLY A 1 88 ? -7.301 -28.812 -19.719 1 98 88 GLY A CA 1
ATOM 644 C C . GLY A 1 88 ? -7.371 -27.953 -18.453 1 98 88 GLY A C 1
ATOM 645 O O . GLY A 1 88 ? -8.391 -27.938 -17.766 1 98 88 GLY A O 1
ATOM 646 N N . VAL A 1 89 ? -6.289 -27.359 -18.078 1 98.44 89 VAL A N 1
ATOM 647 C CA . VAL A 1 89 ? -6.277 -26.453 -16.953 1 98.44 89 VAL A CA 1
ATOM 648 C C . VAL A 1 89 ? -7.195 -25.266 -17.234 1 98.44 89 VAL A C 1
ATOM 650 O O . VAL A 1 89 ? -7.25 -24.766 -18.359 1 98.44 89 VAL A O 1
ATOM 653 N N . LYS A 1 90 ? -7.832 -24.781 -16.234 1 97.69 90 LYS A N 1
ATOM 654 C CA . LYS A 1 90 ? -8.867 -23.766 -16.453 1 97.69 90 LYS A CA 1
ATOM 655 C C . LYS A 1 90 ? -8.258 -22.375 -16.547 1 97.69 90 LYS A C 1
ATOM 657 O O . LYS A 1 90 ? -8.734 -21.547 -17.328 1 97.69 90 LYS A O 1
ATOM 662 N N . VAL A 1 91 ? -7.27 -22.094 -15.742 1 98.69 91 VAL A N 1
ATOM 663 C CA . VAL A 1 91 ? -6.758 -20.734 -15.609 1 98.69 91 VAL A CA 1
ATOM 664 C C . VAL A 1 91 ? -5.234 -20.75 -15.734 1 98.69 91 VAL A C 1
ATOM 666 O O . VAL A 1 91 ? -4.566 -21.625 -15.203 1 98.69 91 VAL A O 1
ATOM 669 N N . VAL A 1 92 ? -4.738 -19.797 -16.453 1 98.69 92 VAL A N 1
ATOM 670 C CA . VAL A 1 92 ? -3.305 -19.516 -16.484 1 98.69 92 VAL A CA 1
ATOM 671 C C . VAL A 1 92 ? -3.043 -18.094 -16 1 98.69 92 VAL A C 1
ATOM 673 O O . VAL A 1 92 ? -3.664 -17.141 -16.484 1 98.69 92 VAL A O 1
ATOM 676 N N . THR A 1 93 ? -2.256 -17.969 -14.977 1 98.62 93 TH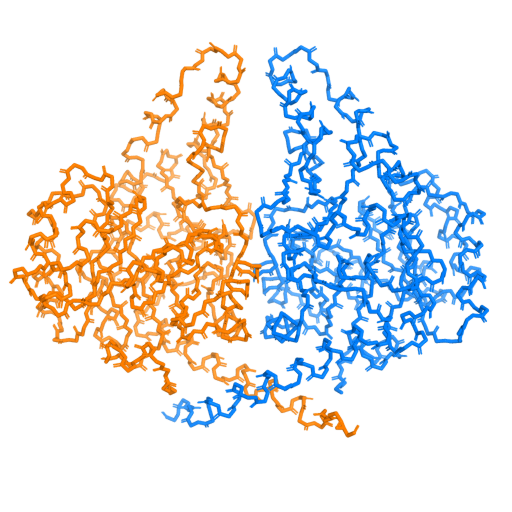R A N 1
ATOM 677 C CA . THR A 1 93 ? -1.685 -16.672 -14.625 1 98.62 93 THR A CA 1
ATOM 678 C C . THR A 1 93 ? -0.245 -16.562 -15.125 1 98.62 93 THR A C 1
ATOM 680 O O . THR A 1 93 ? 0.442 -17.578 -15.273 1 98.62 93 THR A O 1
ATOM 683 N N . THR A 1 94 ? 0.171 -15.359 -15.438 1 96.81 94 THR A N 1
ATOM 684 C CA . THR A 1 94 ? 1.521 -15.195 -15.961 1 96.81 94 THR A CA 1
ATOM 685 C C . THR A 1 94 ? 2.232 -14.031 -15.273 1 96.81 94 THR A C 1
ATOM 687 O O . THR A 1 94 ? 1.587 -13.125 -14.742 1 96.81 94 THR A O 1
ATOM 690 N N . GLY A 1 95 ? 3.48 -14.188 -15.242 1 88.31 95 GLY A N 1
ATOM 691 C CA . GLY A 1 95 ? 4.379 -13.141 -14.781 1 88.31 95 GLY A CA 1
ATOM 692 C C . GLY A 1 95 ? 5.68 -13.094 -15.562 1 88.31 95 GLY A C 1
ATOM 693 O O . GLY A 1 95 ? 5.945 -13.961 -16.391 1 88.31 95 GLY A O 1
ATOM 694 N N . ALA A 1 96 ? 6.398 -12.047 -15.375 1 78.25 96 ALA A N 1
ATOM 695 C CA . ALA A 1 96 ? 7.754 -11.883 -15.898 1 78.25 96 ALA A CA 1
ATOM 696 C C . ALA A 1 96 ? 7.777 -12.008 -17.422 1 78.25 96 ALA A C 1
ATOM 698 O O . ALA A 1 96 ? 8.594 -12.75 -17.969 1 78.25 96 ALA A O 1
ATOM 699 N N . GLY A 1 97 ? 6.867 -11.289 -18.031 1 82.19 97 GLY A N 1
ATOM 700 C CA . GLY A 1 97 ? 6.895 -11.344 -19.484 1 82.19 97 GLY A CA 1
ATOM 701 C C . GLY A 1 97 ? 5.559 -11.008 -20.109 1 82.19 97 GLY A C 1
ATOM 702 O O . GLY A 1 97 ? 4.645 -10.531 -19.438 1 82.19 97 GLY A O 1
ATOM 703 N N . ASN A 1 98 ? 5.555 -11.219 -21.422 1 87.62 98 ASN A N 1
ATOM 704 C CA . ASN A 1 98 ? 4.383 -10.93 -22.25 1 87.62 98 ASN A CA 1
ATOM 705 C C . ASN A 1 98 ? 3.707 -12.211 -22.734 1 87.62 98 ASN A C 1
ATOM 707 O O . ASN A 1 98 ? 4.305 -12.992 -23.469 1 87.62 98 ASN A O 1
ATOM 711 N N . PRO A 1 99 ? 2.441 -12.32 -22.344 1 94.19 99 PRO A N 1
ATOM 712 C CA . PRO A 1 99 ? 1.763 -13.562 -22.75 1 94.19 99 PRO A CA 1
ATOM 713 C C . PRO A 1 99 ? 1.219 -13.508 -24.172 1 94.19 99 PRO A C 1
ATOM 715 O O . PRO A 1 99 ? 0.534 -14.43 -24.609 1 94.19 99 PRO A O 1
ATOM 718 N N . GLY A 1 100 ? 1.483 -12.516 -24.906 1 94.38 100 GLY A N 1
ATOM 719 C CA . GLY A 1 100 ? 0.909 -12.273 -26.219 1 94.38 100 GLY A CA 1
ATOM 720 C C . GLY A 1 100 ? 1.029 -13.469 -27.156 1 94.38 100 GLY A C 1
ATOM 721 O O . GLY A 1 100 ? 0.058 -13.852 -27.812 1 94.38 100 GLY A O 1
ATOM 722 N N . LYS A 1 101 ? 2.154 -14.078 -27.203 1 93.88 101 LYS A N 1
ATOM 723 C CA . LYS A 1 101 ? 2.398 -15.141 -28.172 1 93.88 101 LYS A CA 1
ATOM 724 C C . LYS A 1 101 ? 1.594 -16.391 -27.828 1 93.88 101 LYS A C 1
ATOM 726 O O . LYS A 1 101 ? 1.415 -17.266 -28.672 1 93.88 101 LYS A O 1
ATOM 731 N N . TYR A 1 102 ? 1.11 -16.453 -26.594 1 97.25 102 TYR A N 1
ATOM 732 C CA . TYR A 1 102 ? 0.407 -17.656 -26.188 1 97.25 102 TYR A CA 1
ATOM 733 C C . TYR A 1 102 ? -1.099 -17.422 -26.141 1 97.25 102 TYR A C 1
ATOM 735 O O . TYR A 1 102 ? -1.876 -18.375 -26.016 1 97.25 102 TYR A O 1
ATOM 743 N N . MET A 1 103 ? -1.567 -16.219 -26.234 1 97.69 103 MET A N 1
ATOM 744 C CA . MET A 1 103 ? -2.939 -15.812 -25.953 1 97.69 103 MET A CA 1
ATOM 745 C C . MET A 1 103 ? -3.93 -16.578 -26.812 1 97.69 103 MET A C 1
ATOM 747 O O . MET A 1 103 ? -4.887 -17.172 -26.312 1 97.69 103 MET A O 1
ATOM 751 N N . GLU A 1 104 ? -3.676 -16.609 -28.062 1 97.56 104 GLU A N 1
ATOM 752 C CA . GLU A 1 104 ? -4.598 -17.25 -29 1 97.56 104 GLU A CA 1
ATOM 753 C C . GLU A 1 104 ? -4.738 -18.734 -28.703 1 97.56 104 GLU A C 1
ATOM 755 O O . GLU A 1 104 ? -5.855 -19.25 -28.594 1 97.56 104 GLU A O 1
ATOM 760 N N . ARG A 1 105 ? -3.639 -19.438 -28.531 1 97.69 105 ARG A N 1
ATOM 761 C CA . ARG A 1 105 ? -3.668 -20.875 -28.312 1 97.69 105 ARG A CA 1
ATOM 762 C C . ARG A 1 105 ? -4.348 -21.203 -26.984 1 97.69 105 ARG A C 1
ATOM 764 O O . ARG A 1 105 ? -5.082 -22.188 -26.891 1 97.69 105 ARG A O 1
ATOM 771 N N . LEU A 1 106 ? -4.094 -20.406 -25.969 1 98.56 106 LEU A N 1
ATOM 772 C CA . LEU A 1 106 ? -4.711 -20.625 -24.672 1 98.56 106 LEU A CA 1
ATOM 773 C C . LEU A 1 106 ? -6.223 -20.422 -24.75 1 98.56 106 LEU A C 1
ATOM 775 O O . LEU A 1 106 ? -6.988 -21.234 -24.219 1 98.56 106 LEU A O 1
ATOM 779 N N . HIS A 1 107 ? -6.672 -19.422 -25.438 1 98.44 107 HIS A N 1
ATOM 780 C CA . HIS A 1 107 ? -8.094 -19.125 -25.578 1 98.44 107 HIS A CA 1
ATOM 781 C C . HIS A 1 107 ? -8.797 -20.188 -26.406 1 98.44 107 HIS A C 1
ATOM 783 O O . HIS A 1 107 ? -9.93 -20.578 -26.109 1 98.44 107 HIS A O 1
ATOM 789 N N . GLU A 1 108 ? -8.117 -20.578 -27.453 1 98.31 108 GLU A N 1
ATOM 790 C CA . GLU A 1 108 ? -8.688 -21.641 -28.281 1 98.31 108 GLU A CA 1
ATOM 791 C C . GLU A 1 108 ? -8.93 -22.906 -27.484 1 98.31 108 GLU A C 1
ATOM 793 O O . GLU A 1 108 ? -9.883 -23.641 -27.75 1 98.31 108 GLU A O 1
ATOM 798 N N . ALA A 1 109 ? -8.062 -23.141 -26.531 1 98.5 109 ALA A N 1
ATOM 799 C CA . ALA A 1 109 ? -8.18 -24.328 -25.672 1 98.5 109 ALA A CA 1
ATOM 800 C C . ALA A 1 109 ? -9.188 -24.094 -24.547 1 98.5 109 ALA A C 1
ATOM 802 O O . ALA A 1 109 ? -9.398 -24.969 -23.703 1 98.5 109 ALA A O 1
ATOM 803 N N . GLY A 1 110 ? -9.766 -22.859 -24.484 1 98.19 110 GLY A N 1
ATOM 804 C CA . GLY A 1 110 ? -10.758 -22.547 -23.469 1 98.19 110 GLY A CA 1
ATOM 805 C C . GLY A 1 110 ? -10.148 -22.141 -22.141 1 98.19 110 GLY A C 1
ATOM 806 O O . GLY A 1 110 ? -10.82 -22.172 -21.109 1 98.19 110 GLY A O 1
ATOM 807 N N . ILE A 1 111 ? -8.914 -21.781 -22.109 1 98.69 111 ILE A N 1
ATOM 808 C CA . ILE A 1 111 ? -8.203 -21.422 -20.891 1 98.69 111 ILE A CA 1
ATOM 809 C C . ILE A 1 111 ? -8.336 -19.922 -20.625 1 98.69 111 ILE A C 1
ATOM 811 O O . ILE A 1 111 ? -8.164 -19.109 -21.547 1 98.69 111 ILE A O 1
ATOM 815 N N . THR A 1 112 ? -8.711 -19.547 -19.406 1 98.75 112 THR A N 1
ATOM 816 C CA . THR A 1 112 ? -8.758 -18.156 -18.969 1 98.75 112 THR A CA 1
ATOM 817 C C . THR A 1 112 ? -7.355 -17.656 -18.625 1 98.75 112 THR A C 1
ATOM 819 O O . THR A 1 112 ? -6.602 -18.312 -17.922 1 98.75 112 THR A O 1
ATOM 822 N N . VAL A 1 113 ? -6.996 -16.453 -19.156 1 98.75 113 VAL A N 1
ATOM 823 C CA . VAL A 1 113 ? -5.648 -15.922 -18.969 1 98.75 113 VAL A CA 1
ATOM 824 C C . VAL A 1 113 ? -5.699 -14.656 -18.109 1 98.75 113 VAL A C 1
ATOM 826 O O . VAL A 1 113 ? -6.348 -13.68 -18.484 1 98.75 113 VAL A O 1
ATOM 829 N N . ILE A 1 114 ? -4.988 -14.672 -16.984 1 98.81 114 ILE A N 1
ATOM 830 C CA . ILE A 1 114 ? -5.008 -13.578 -16.016 1 98.81 114 ILE A CA 1
ATOM 831 C C . ILE A 1 114 ? -3.58 -13.188 -15.648 1 98.81 114 ILE A C 1
ATOM 833 O O . ILE A 1 114 ? -3.025 -13.688 -14.664 1 98.81 114 ILE A O 1
ATOM 837 N N . PRO A 1 115 ? -2.955 -12.266 -16.359 1 98.62 115 PRO A N 1
ATOM 838 C CA . PRO A 1 115 ? -1.572 -11.859 -16.094 1 98.62 115 PRO A CA 1
ATOM 839 C C . PRO A 1 115 ? -1.446 -10.977 -14.859 1 98.62 115 PRO A C 1
ATOM 841 O O . PRO A 1 115 ? -2.381 -10.242 -14.523 1 98.62 115 PRO A O 1
ATOM 844 N N . VAL A 1 116 ? -0.319 -11.078 -14.195 1 98.44 116 VAL A N 1
ATOM 845 C CA . VAL A 1 116 ? 0.046 -10.148 -13.133 1 98.44 116 VAL A CA 1
ATOM 846 C C . VAL A 1 116 ? 0.598 -8.859 -13.742 1 98.44 116 VAL A C 1
ATOM 848 O O . VAL A 1 116 ? 1.44 -8.906 -14.641 1 98.44 116 VAL A O 1
ATOM 851 N N . VAL A 1 117 ? 0.133 -7.688 -13.281 1 98.25 117 VAL A N 1
ATOM 852 C CA . VAL A 1 117 ? 0.578 -6.414 -13.836 1 98.25 117 VAL A CA 1
ATOM 853 C C . VAL A 1 117 ? 1.069 -5.5 -12.719 1 98.25 117 VAL A C 1
ATOM 855 O O . VAL A 1 117 ? 0.457 -5.438 -11.648 1 98.25 117 VAL A O 1
ATOM 858 N N . PRO A 1 118 ? 2.115 -4.781 -12.922 1 97 118 PRO A N 1
ATOM 859 C CA . PRO A 1 118 ? 2.689 -3.912 -11.891 1 97 118 PRO A CA 1
ATOM 860 C C . PRO A 1 118 ? 2.393 -2.436 -12.133 1 97 118 PRO A C 1
ATOM 862 O O . PRO A 1 118 ? 2.914 -1.571 -11.422 1 97 118 PRO A O 1
ATOM 865 N N . SER A 1 119 ? 1.598 -2.111 -13.195 1 98.06 119 SER A N 1
ATOM 866 C CA . SER A 1 119 ? 1.356 -0.714 -13.539 1 98.06 119 SER A CA 1
ATOM 867 C C . SER A 1 119 ? 0.106 -0.566 -14.406 1 98.06 119 SER A C 1
ATOM 869 O O . SER A 1 119 ? -0.401 -1.551 -14.945 1 98.06 119 SER A O 1
ATOM 871 N N . VAL A 1 120 ? -0.346 0.641 -14.5 1 98.75 120 VAL A N 1
ATOM 872 C CA . VAL A 1 120 ? -1.51 0.964 -15.32 1 98.75 120 VAL A CA 1
ATOM 873 C C . VAL A 1 120 ? -1.198 0.694 -16.797 1 98.75 120 VAL A C 1
ATOM 875 O O . VAL A 1 120 ? -2.016 0.115 -17.516 1 98.75 120 VAL A O 1
ATOM 878 N N . ALA A 1 121 ? -0.031 1.106 -17.219 1 98.5 121 ALA A N 1
ATOM 879 C CA . ALA A 1 121 ? 0.35 0.936 -18.609 1 98.5 121 ALA A CA 1
ATOM 880 C C . ALA A 1 121 ? 0.334 -0.538 -19.016 1 98.5 121 ALA A C 1
ATOM 882 O O . ALA A 1 121 ? -0.171 -0.895 -20.078 1 98.5 121 ALA A O 1
ATOM 883 N N . LEU A 1 122 ? 0.851 -1.392 -18.203 1 98.19 122 LEU A N 1
ATOM 884 C CA . LEU A 1 122 ? 0.891 -2.814 -18.516 1 98.19 122 LEU A CA 1
ATOM 885 C C . LEU A 1 122 ? -0.5 -3.432 -18.422 1 98.19 122 LEU A C 1
ATOM 887 O O . LEU A 1 122 ? -0.831 -4.348 -19.172 1 98.19 122 LEU A O 1
ATOM 891 N N . ALA A 1 123 ? -1.277 -2.939 -17.469 1 98.69 123 ALA A N 1
ATOM 892 C CA . ALA A 1 123 ? -2.662 -3.396 -17.406 1 98.69 123 ALA A CA 1
ATOM 893 C C . ALA A 1 123 ? -3.402 -3.111 -18.703 1 98.69 123 ALA A C 1
ATOM 895 O O . ALA A 1 123 ? -4.082 -3.988 -19.25 1 98.69 123 ALA A O 1
ATOM 896 N N . LYS A 1 124 ? -3.277 -1.903 -19.172 1 98.75 124 LYS A N 1
ATOM 897 C CA . LYS A 1 124 ? -3.906 -1.53 -20.422 1 98.75 124 LYS A CA 1
ATOM 898 C C . LYS A 1 124 ? -3.404 -2.408 -21.578 1 98.75 124 LYS A C 1
ATOM 900 O O . LYS A 1 124 ? -4.188 -2.832 -22.422 1 98.75 124 LYS A O 1
ATOM 905 N N . ARG A 1 125 ? -2.146 -2.664 -21.578 1 98.19 125 ARG A N 1
ATOM 906 C CA . ARG A 1 125 ? -1.56 -3.51 -22.625 1 98.19 125 ARG A CA 1
ATOM 907 C C . ARG A 1 125 ? -2.135 -4.918 -22.562 1 98.19 125 ARG A C 1
ATOM 909 O O . ARG A 1 125 ? -2.432 -5.516 -23.609 1 98.19 125 ARG A O 1
ATOM 916 N N . MET A 1 126 ? -2.244 -5.496 -21.359 1 98.44 126 MET A N 1
ATOM 917 C CA . MET A 1 126 ? -2.797 -6.84 -21.219 1 98.44 126 MET A CA 1
ATOM 918 C C . MET A 1 126 ? -4.25 -6.887 -21.672 1 98.44 126 MET A C 1
ATOM 920 O O . MET A 1 126 ? -4.676 -7.859 -22.297 1 98.44 126 MET A O 1
ATOM 924 N N . GLU A 1 127 ? -5 -5.855 -21.297 1 98.56 127 GLU A N 1
ATOM 925 C CA . GLU A 1 127 ? -6.379 -5.785 -21.766 1 98.56 127 GLU A CA 1
ATOM 926 C C . GLU A 1 127 ? -6.445 -5.797 -23.297 1 98.56 127 GLU A C 1
ATOM 928 O O . GLU A 1 127 ? -7.246 -6.527 -23.875 1 98.56 127 GLU A O 1
ATOM 933 N N . LYS A 1 128 ? -5.57 -5.016 -23.922 1 98.12 128 LYS A N 1
ATOM 934 C CA . LYS A 1 128 ? -5.531 -4.93 -25.375 1 98.12 128 LYS A CA 1
ATOM 935 C C . LYS A 1 128 ? -5.156 -6.277 -25.984 1 98.12 128 LYS A C 1
ATOM 937 O O . LYS A 1 128 ? -5.645 -6.629 -27.062 1 98.12 128 LYS A O 1
ATOM 942 N N . LEU A 1 129 ? -4.383 -7.055 -25.297 1 97.5 129 LEU A N 1
ATOM 943 C CA . LEU A 1 129 ? -3.914 -8.344 -25.797 1 97.5 129 LEU A CA 1
ATOM 944 C C . LEU A 1 129 ? -4.984 -9.422 -25.609 1 97.5 129 LEU A C 1
ATOM 946 O O . LEU A 1 129 ? -4.824 -10.547 -26.078 1 97.5 129 LEU A O 1
ATOM 950 N N . GLY A 1 130 ? -5.984 -9.07 -24.828 1 97.88 130 GLY A N 1
ATOM 951 C CA . GLY A 1 130 ? -7.098 -10 -24.703 1 97.88 130 GLY A CA 1
ATOM 952 C C . GLY A 1 130 ? -7.113 -10.742 -23.375 1 97.88 130 GLY A C 1
ATOM 953 O O . GLY A 1 130 ? -7.809 -11.75 -23.234 1 97.88 130 GLY A O 1
ATOM 954 N N . ALA A 1 131 ? -6.359 -10.289 -22.406 1 98.62 131 ALA A N 1
ATOM 955 C CA . ALA A 1 131 ? -6.434 -10.906 -21.078 1 98.62 131 ALA A CA 1
ATOM 956 C C . ALA A 1 131 ? -7.867 -10.891 -20.547 1 98.62 131 ALA A C 1
ATOM 958 O O . ALA A 1 131 ? -8.617 -9.945 -20.797 1 98.62 131 ALA A O 1
ATOM 959 N N . ASP A 1 132 ? -8.227 -11.914 -19.844 1 98.81 132 ASP A N 1
ATOM 960 C CA . ASP A 1 132 ? -9.586 -12.039 -19.328 1 98.81 132 ASP A CA 1
ATOM 961 C C . ASP A 1 132 ? -9.766 -11.234 -18.047 1 98.81 132 ASP A C 1
ATOM 963 O O . ASP A 1 132 ? -10.891 -10.852 -17.703 1 98.81 132 ASP A O 1
ATOM 967 N N . ALA A 1 133 ? -8.797 -11.031 -17.328 1 98.88 133 ALA A N 1
ATOM 968 C CA . ALA A 1 133 ? -8.617 -10.258 -16.094 1 98.88 133 ALA A CA 1
ATOM 969 C C . ALA A 1 133 ? -7.141 -9.977 -15.828 1 98.88 133 ALA A C 1
ATOM 971 O O . ALA A 1 133 ? -6.273 -10.469 -16.562 1 98.88 133 ALA A O 1
ATOM 972 N N . VAL A 1 134 ? -6.852 -9.148 -14.883 1 98.88 134 VAL A N 1
ATOM 973 C CA . VAL A 1 134 ? -5.465 -8.953 -14.484 1 98.88 134 VAL A CA 1
ATOM 974 C C . VAL A 1 134 ? -5.344 -9.031 -12.961 1 98.88 134 VAL A C 1
ATOM 976 O O . VAL A 1 134 ? -6.32 -8.797 -12.242 1 98.88 134 VAL A O 1
ATOM 979 N N . ILE A 1 135 ? -4.215 -9.453 -12.508 1 98.88 135 ILE A N 1
ATOM 980 C CA . ILE A 1 135 ? -3.865 -9.383 -11.094 1 98.88 135 ILE A CA 1
ATOM 981 C C . ILE A 1 135 ? -2.963 -8.172 -10.844 1 98.88 135 ILE A C 1
ATOM 983 O O . ILE A 1 135 ? -1.844 -8.117 -11.359 1 98.88 135 ILE A O 1
ATOM 987 N N . ALA A 1 136 ? -3.445 -7.184 -10.148 1 98.88 136 ALA A N 1
ATOM 988 C CA . ALA A 1 136 ? -2.635 -6.055 -9.703 1 98.88 136 ALA A CA 1
ATOM 989 C C . ALA A 1 136 ? -2.02 -6.324 -8.336 1 98.88 136 ALA A C 1
ATOM 991 O O . ALA A 1 136 ? -2.715 -6.293 -7.316 1 98.88 136 ALA A O 1
ATOM 992 N N . GLU A 1 137 ? -0.73 -6.547 -8.352 1 98.56 137 GLU A N 1
ATOM 993 C CA . GLU A 1 137 ? -0.049 -6.961 -7.133 1 98.56 137 GLU A CA 1
ATOM 994 C C . GLU A 1 137 ? 0.842 -5.848 -6.594 1 98.56 137 GLU A C 1
ATOM 996 O O . GLU A 1 137 ? 1.773 -5.406 -7.27 1 98.56 137 GLU A O 1
ATOM 1001 N N . GLY A 1 138 ? 0.57 -5.387 -5.391 1 98.69 138 GLY A N 1
ATOM 1002 C CA . GLY A 1 138 ? 1.32 -4.309 -4.766 1 98.69 138 GLY A CA 1
ATOM 1003 C C . GLY A 1 138 ? 2.691 -4.738 -4.277 1 98.69 138 GLY A C 1
ATOM 1004 O O . GLY A 1 138 ? 2.936 -5.93 -4.066 1 98.69 138 GLY A O 1
ATOM 1005 N N . MET A 1 139 ? 3.479 -3.771 -3.975 1 98.62 139 MET A N 1
ATOM 1006 C CA . MET A 1 139 ? 4.883 -3.998 -3.637 1 98.62 139 MET A CA 1
ATOM 1007 C C . MET A 1 139 ? 5.012 -4.617 -2.248 1 98.62 139 MET A C 1
ATOM 1009 O O . MET A 1 139 ? 6.098 -5.051 -1.857 1 98.62 139 MET A O 1
ATOM 1013 N N . GLU A 1 140 ? 3.939 -4.582 -1.465 1 98.81 140 GLU A N 1
ATOM 1014 C CA . GLU A 1 140 ? 4.008 -5.141 -0.118 1 98.81 140 GLU A CA 1
ATOM 1015 C C . GLU A 1 140 ? 3.844 -6.66 -0.141 1 98.81 140 GLU A C 1
ATOM 1017 O O . GLU A 1 140 ? 3.867 -7.309 0.907 1 98.81 140 GLU A O 1
ATOM 1022 N N . ALA A 1 141 ? 3.676 -7.258 -1.343 1 98.75 141 ALA A N 1
ATOM 1023 C CA . ALA A 1 141 ? 3.637 -8.711 -1.482 1 98.75 141 ALA A CA 1
ATOM 1024 C C . ALA A 1 141 ? 5.004 -9.328 -1.205 1 98.75 141 ALA A C 1
ATOM 1026 O O . ALA A 1 141 ? 6.004 -8.609 -1.105 1 98.75 141 ALA A O 1
ATOM 1027 N N . GLY A 1 142 ? 5.035 -10.586 -0.972 1 98.38 142 GLY A N 1
ATOM 1028 C CA . GLY A 1 142 ? 6.285 -11.32 -0.878 1 98.38 142 GLY A CA 1
ATOM 1029 C C . GLY A 1 142 ? 6.844 -11.727 -2.23 1 98.38 142 GLY A C 1
ATOM 1030 O O . GLY A 1 142 ? 6.09 -11.938 -3.182 1 98.38 142 GLY A O 1
ATOM 1031 N N . GLY A 1 143 ? 8.133 -11.883 -2.277 1 97.25 143 GLY A N 1
ATOM 1032 C CA . GLY A 1 143 ? 8.758 -12.312 -3.52 1 97.25 143 GLY A CA 1
ATOM 1033 C C . GLY A 1 143 ? 9.125 -11.156 -4.43 1 97.25 143 GLY A C 1
ATOM 1034 O O . GLY A 1 143 ? 9.539 -10.094 -3.961 1 97.25 143 GLY A O 1
ATOM 1035 N N . HIS A 1 144 ? 9.117 -11.391 -5.73 1 96.06 144 HIS A N 1
ATOM 1036 C CA . HIS A 1 144 ? 9.414 -10.344 -6.699 1 96.06 144 HIS A CA 1
ATOM 1037 C C . HIS A 1 144 ? 8.32 -9.273 -6.703 1 96.06 144 HIS A C 1
ATOM 1039 O O . HIS A 1 144 ? 7.133 -9.602 -6.777 1 96.06 144 HIS A O 1
ATOM 1045 N N . ILE A 1 145 ? 8.773 -8.031 -6.648 1 97.12 145 ILE A N 1
ATOM 1046 C CA . ILE A 1 145 ? 7.766 -6.992 -6.445 1 97.12 145 ILE A CA 1
ATOM 1047 C C . ILE A 1 145 ? 7.988 -5.855 -7.441 1 97.12 145 ILE A C 1
ATOM 1049 O O . ILE A 1 145 ? 9.086 -5.695 -7.973 1 97.12 145 ILE A O 1
ATOM 1053 N N . GLY A 1 146 ? 6.832 -5.156 -7.738 1 96.56 146 GLY A N 1
ATOM 1054 C CA . GLY A 1 146 ? 6.898 -3.893 -8.453 1 96.56 146 GLY A CA 1
ATOM 1055 C C . GLY A 1 146 ? 7.129 -2.701 -7.547 1 96.56 146 GLY A C 1
ATOM 1056 O O . GLY A 1 146 ? 7.691 -2.844 -6.457 1 96.56 146 GLY A O 1
ATOM 1057 N N . LYS A 1 147 ? 6.711 -1.543 -8.023 1 97.44 147 LYS A N 1
ATOM 1058 C CA . LYS A 1 147 ? 7.031 -0.313 -7.305 1 97.44 147 LYS A CA 1
ATOM 1059 C C . LYS A 1 147 ? 5.797 0.261 -6.617 1 97.44 147 LYS A C 1
ATOM 1061 O O . LYS A 1 147 ? 5.914 0.998 -5.637 1 97.44 147 LYS A O 1
ATOM 1066 N N . LEU A 1 148 ? 4.668 -0.042 -7.129 1 98.69 148 LEU A N 1
ATOM 1067 C CA . LEU A 1 148 ? 3.445 0.584 -6.633 1 98.69 148 LEU A CA 1
ATOM 1068 C C . LEU A 1 148 ? 2.832 -0.236 -5.504 1 98.69 148 LEU A C 1
ATOM 1070 O O . LEU A 1 148 ? 2.969 -1.461 -5.477 1 98.69 148 LEU A O 1
ATOM 1074 N N . THR A 1 149 ? 2.189 0.432 -4.562 1 98.94 149 THR A N 1
ATOM 1075 C CA . THR A 1 149 ? 1.526 -0.235 -3.447 1 98.94 149 THR A CA 1
ATOM 1076 C C . THR A 1 149 ? 0.141 -0.725 -3.857 1 98.94 149 THR A C 1
ATOM 1078 O O . THR A 1 149 ? -0.429 -0.244 -4.84 1 98.94 149 THR A O 1
ATOM 1081 N N . THR A 1 150 ? -0.375 -1.648 -3.117 1 98.94 150 THR A N 1
ATOM 1082 C CA . THR A 1 150 ? -1.696 -2.195 -3.402 1 98.94 150 THR A CA 1
ATOM 1083 C C . THR A 1 150 ? -2.748 -1.088 -3.42 1 98.94 150 THR A C 1
ATOM 1085 O O . THR A 1 150 ? -3.543 -0.995 -4.355 1 98.94 150 THR A O 1
ATOM 1088 N N . MET A 1 151 ? -2.709 -0.173 -2.453 1 98.88 151 MET A N 1
ATOM 1089 C CA . MET A 1 151 ? -3.658 0.931 -2.344 1 98.88 151 MET A CA 1
ATOM 1090 C C . MET A 1 151 ? -3.688 1.754 -3.627 1 98.88 151 MET A C 1
ATOM 1092 O O . MET A 1 151 ? -4.758 2.113 -4.113 1 98.88 151 MET A O 1
ATOM 1096 N N . THR A 1 152 ? -2.525 1.997 -4.184 1 98.94 152 THR A N 1
ATOM 1097 C CA . THR A 1 152 ? -2.447 2.916 -5.312 1 98.94 152 THR A CA 1
ATOM 1098 C C . THR A 1 152 ? -2.562 2.158 -6.633 1 98.94 152 THR A C 1
ATOM 1100 O O . THR A 1 152 ? -3.248 2.605 -7.555 1 98.94 152 THR A O 1
ATOM 1103 N N . LEU A 1 153 ? -1.968 0.983 -6.73 1 98.94 153 LEU A N 1
ATOM 1104 C CA . LEU A 1 153 ? -1.948 0.207 -7.965 1 98.94 153 LEU A CA 1
ATOM 1105 C C . LEU A 1 153 ? -3.346 -0.295 -8.312 1 98.94 153 LEU A C 1
ATOM 1107 O O . LEU A 1 153 ? -3.84 -0.054 -9.422 1 98.94 153 LEU A O 1
ATOM 1111 N N . VAL A 1 154 ? -4 -0.989 -7.375 1 98.94 154 VAL A N 1
ATOM 1112 C CA . VAL A 1 154 ? -5.301 -1.588 -7.652 1 98.94 154 VAL A CA 1
ATOM 1113 C C . VAL A 1 154 ? -6.293 -0.503 -8.07 1 98.94 154 VAL A C 1
ATOM 1115 O O . VAL A 1 154 ? -7.004 -0.653 -9.062 1 98.94 154 VAL A O 1
ATOM 1118 N N . ARG A 1 155 ? -6.332 0.636 -7.316 1 98.94 155 ARG A N 1
ATOM 1119 C CA . ARG A 1 155 ? -7.309 1.684 -7.59 1 98.94 155 ARG A CA 1
ATOM 1120 C C . ARG A 1 155 ? -7.094 2.285 -8.977 1 98.94 155 ARG A C 1
ATOM 1122 O O . ARG A 1 155 ? -8.047 2.459 -9.742 1 98.94 155 ARG A O 1
ATOM 1129 N N . GLN A 1 156 ? -5.82 2.568 -9.305 1 98.94 156 GLN A N 1
ATOM 1130 C CA . GLN A 1 156 ? -5.531 3.227 -10.578 1 98.94 156 GLN A CA 1
ATOM 1131 C C . GLN A 1 156 ? -5.73 2.271 -11.75 1 98.94 156 GLN A C 1
ATOM 1133 O O . GLN A 1 156 ? -6.16 2.686 -12.828 1 98.94 156 GLN A O 1
ATOM 1138 N N . VAL A 1 157 ? -5.43 0.977 -11.547 1 98.94 157 VAL A N 1
ATOM 1139 C CA . VAL A 1 157 ? -5.648 -0.013 -12.594 1 98.94 157 VAL A CA 1
ATOM 1140 C C . VAL A 1 157 ? -7.145 -0.187 -12.836 1 98.94 157 VAL A C 1
ATOM 1142 O O . VAL A 1 157 ? -7.602 -0.19 -13.984 1 98.94 157 VAL A O 1
ATOM 1145 N N . VAL A 1 158 ? -7.957 -0.324 -11.75 1 98.94 158 VAL A N 1
ATOM 1146 C CA . VAL A 1 158 ? -9.406 -0.478 -11.875 1 98.94 158 VAL A CA 1
ATOM 1147 C C . VAL A 1 158 ? -9.992 0.711 -12.633 1 98.94 158 VAL A C 1
ATOM 1149 O O . VAL A 1 158 ? -10.891 0.547 -13.453 1 98.94 158 VAL A O 1
ATOM 1152 N N . ASP A 1 159 ? -9.484 1.894 -12.359 1 98.75 159 ASP A N 1
ATOM 1153 C CA . ASP A 1 159 ? -9.961 3.117 -12.992 1 98.75 159 ASP A CA 1
ATOM 1154 C C . ASP A 1 159 ? -9.602 3.137 -14.477 1 98.75 159 ASP A C 1
ATOM 1156 O O . ASP A 1 159 ? -10.281 3.793 -15.273 1 98.75 159 ASP A O 1
ATOM 1160 N N . ALA A 1 160 ? -8.602 2.379 -14.875 1 98.75 160 ALA A N 1
ATOM 1161 C CA . ALA A 1 160 ? -7.984 2.58 -16.188 1 98.75 160 ALA A CA 1
ATOM 1162 C C . ALA A 1 160 ? -8.461 1.53 -17.188 1 98.75 160 ALA A C 1
ATOM 1164 O O . ALA A 1 160 ? -8.32 1.707 -18.391 1 98.75 160 ALA A O 1
ATOM 1165 N N . ILE A 1 161 ? -8.977 0.41 -16.703 1 98.81 161 ILE A N 1
ATOM 1166 C CA . ILE A 1 161 ? -9.312 -0.655 -17.641 1 98.81 161 ILE A CA 1
ATOM 1167 C C . ILE A 1 161 ? -10.727 -1.166 -17.375 1 98.81 161 ILE A C 1
ATOM 1169 O O . ILE A 1 161 ? -11.312 -0.859 -16.328 1 98.81 161 ILE A O 1
ATOM 1173 N N . ASP A 1 162 ? -11.25 -2.041 -18.281 1 98.75 162 ASP A N 1
ATOM 1174 C CA . ASP A 1 162 ? -12.641 -2.482 -18.188 1 98.75 162 ASP A CA 1
ATOM 1175 C C . ASP A 1 162 ? -12.727 -3.93 -17.719 1 98.75 162 ASP A C 1
ATOM 1177 O O . ASP A 1 162 ? -13.711 -4.328 -17.094 1 98.75 162 ASP A O 1
ATOM 1181 N N . ILE A 1 163 ? -11.68 -4.781 -18 1 98.88 163 ILE A N 1
ATOM 1182 C CA . ILE A 1 163 ? -11.711 -6.172 -17.578 1 98.88 163 ILE A CA 1
ATOM 1183 C C . ILE A 1 163 ? -11.531 -6.254 -16.062 1 98.88 163 ILE A C 1
ATOM 1185 O O . ILE A 1 163 ? -11.023 -5.316 -15.445 1 98.88 163 ILE A O 1
ATOM 1189 N N . PRO A 1 164 ? -11.992 -7.371 -15.422 1 98.88 164 PRO A N 1
ATOM 1190 C CA . PRO A 1 164 ? -11.93 -7.457 -13.961 1 98.88 164 PRO A CA 1
ATOM 1191 C C . PRO A 1 164 ? -10.5 -7.445 -13.43 1 98.88 164 PRO A C 1
ATOM 1193 O O . PRO A 1 164 ? -9.586 -7.957 -14.078 1 98.88 164 PRO A O 1
ATOM 1196 N N . VAL A 1 165 ? -10.375 -6.863 -12.281 1 98.94 165 VAL A N 1
ATOM 1197 C CA . VAL A 1 165 ? -9.086 -6.766 -11.602 1 98.94 165 VAL A CA 1
ATOM 1198 C C . VAL A 1 165 ? -9.109 -7.59 -10.32 1 98.94 165 VAL A C 1
ATOM 1200 O O . VAL A 1 165 ? -10.086 -7.551 -9.57 1 98.94 165 VAL A O 1
ATOM 1203 N N . VAL A 1 166 ? -8.094 -8.391 -10.133 1 98.94 166 VAL A N 1
ATOM 1204 C CA . VAL A 1 166 ? -7.816 -9.086 -8.875 1 98.94 166 VAL A CA 1
ATOM 1205 C C . VAL A 1 166 ? -6.738 -8.328 -8.102 1 98.94 166 VAL A C 1
ATOM 1207 O O . VAL A 1 166 ? -5.652 -8.07 -8.625 1 98.94 166 VAL A O 1
ATOM 1210 N N . GLY A 1 167 ? -7.086 -7.898 -6.926 1 98.94 167 GLY A N 1
ATOM 1211 C CA . GLY A 1 167 ? -6.102 -7.219 -6.102 1 98.94 167 GLY A CA 1
ATOM 1212 C C . GLY A 1 167 ? -5.246 -8.172 -5.285 1 98.94 167 GLY A C 1
ATOM 1213 O O . GLY A 1 167 ? -5.75 -9.164 -4.75 1 98.94 167 GLY A O 1
ATOM 1214 N N . ALA A 1 168 ? -3.945 -7.883 -5.199 1 98.75 168 ALA A N 1
ATOM 1215 C CA . ALA A 1 168 ? -3.018 -8.742 -4.469 1 98.75 168 ALA A CA 1
ATOM 1216 C C . ALA A 1 168 ? -1.989 -7.914 -3.703 1 98.75 168 ALA A C 1
ATOM 1218 O O . ALA A 1 168 ? -1.548 -6.867 -4.18 1 98.75 168 ALA A O 1
ATOM 1219 N N . GLY A 1 169 ? -1.588 -8.469 -2.527 1 98.56 169 GLY A N 1
ATOM 1220 C CA . GLY A 1 169 ? -0.594 -7.82 -1.685 1 98.56 169 GLY A CA 1
ATOM 1221 C C . GLY A 1 169 ? -1.185 -7.207 -0.43 1 98.56 169 GLY A C 1
ATOM 1222 O O . GLY A 1 169 ? -2.012 -6.297 -0.509 1 98.56 169 GLY A O 1
ATOM 1223 N N . GLY A 1 170 ? -0.768 -7.684 0.735 1 98.75 170 GLY A N 1
ATOM 1224 C CA . GLY A 1 170 ? -1.078 -7.012 1.986 1 98.75 170 GLY A CA 1
ATOM 1225 C C . GLY A 1 170 ? -2.395 -7.457 2.594 1 98.75 170 GLY A C 1
ATOM 1226 O O . GLY A 1 170 ? -2.953 -6.773 3.453 1 98.75 170 GLY A O 1
ATOM 1227 N N . VAL A 1 171 ? -2.959 -8.594 2.199 1 98.88 171 VAL A N 1
ATOM 1228 C CA . VAL A 1 171 ? -4.242 -9.062 2.713 1 98.88 171 VAL A CA 1
ATOM 1229 C C . VAL A 1 171 ? -4.031 -10.289 3.602 1 98.88 171 VAL A C 1
ATOM 1231 O O . VAL A 1 171 ? -3.441 -11.281 3.168 1 98.88 171 VAL A O 1
ATOM 1234 N N . ALA A 1 172 ? -4.516 -10.195 4.848 1 98.62 172 ALA A N 1
ATOM 1235 C CA . ALA A 1 172 ? -4.363 -11.336 5.75 1 98.62 172 ALA A CA 1
ATOM 1236 C C . ALA A 1 172 ? -5.672 -11.648 6.469 1 98.62 172 ALA A C 1
ATOM 1238 O O . ALA A 1 172 ? -5.82 -12.711 7.066 1 98.62 172 ALA A O 1
ATOM 1239 N N . ASP A 1 173 ? -6.668 -10.742 6.43 1 98.81 173 ASP A N 1
ATOM 1240 C CA . ASP A 1 173 ? -7.926 -10.953 7.141 1 98.81 173 ASP A CA 1
ATOM 1241 C C . ASP A 1 173 ? -9.086 -10.281 6.41 1 98.81 173 ASP A C 1
ATOM 1243 O O . ASP A 1 173 ? -8.922 -9.805 5.289 1 98.81 173 ASP A O 1
ATOM 1247 N N . GLY A 1 174 ? -10.25 -10.336 7.031 1 98.75 174 GLY A N 1
ATOM 1248 C CA . GLY A 1 174 ? -11.461 -9.789 6.434 1 98.75 174 GLY A CA 1
ATOM 1249 C C . GLY A 1 174 ? -11.359 -8.297 6.16 1 98.75 174 GLY A C 1
ATOM 1250 O O . GLY A 1 174 ? -11.883 -7.812 5.152 1 98.75 174 GLY A O 1
ATOM 1251 N N . ASN A 1 175 ? -10.727 -7.543 7.051 1 98.94 175 ASN A N 1
ATOM 1252 C CA . ASN A 1 175 ? -10.539 -6.109 6.852 1 98.94 175 ASN A CA 1
ATOM 1253 C C . ASN A 1 175 ? -9.734 -5.82 5.59 1 98.94 175 ASN A C 1
ATOM 1255 O O . ASN A 1 175 ? -10.125 -4.973 4.781 1 98.94 175 ASN A O 1
ATOM 1259 N N . GLY A 1 176 ? -8.594 -6.539 5.48 1 98.94 176 GLY A N 1
ATOM 1260 C CA . GLY A 1 176 ? -7.797 -6.379 4.273 1 98.94 176 GLY A CA 1
ATOM 1261 C C . GLY A 1 176 ? -8.555 -6.742 3.008 1 98.94 176 GLY A C 1
ATOM 1262 O O . GLY A 1 176 ? -8.461 -6.035 2 1 98.94 176 GLY A O 1
ATOM 1263 N N . ALA A 1 177 ? -9.258 -7.855 3.053 1 98.94 177 ALA A N 1
ATOM 1264 C CA . ALA A 1 177 ? -10.055 -8.266 1.9 1 98.94 177 ALA A CA 1
ATOM 1265 C C . ALA A 1 177 ? -11.094 -7.207 1.543 1 98.94 177 ALA A C 1
ATOM 1267 O O . ALA A 1 177 ? -11.211 -6.809 0.382 1 98.94 177 ALA A O 1
ATOM 1268 N N . ALA A 1 178 ? -11.844 -6.719 2.547 1 98.94 178 ALA A N 1
ATOM 1269 C CA . ALA A 1 178 ? -12.867 -5.691 2.34 1 98.94 178 ALA A CA 1
ATOM 1270 C C . ALA A 1 178 ? -12.266 -4.441 1.703 1 98.94 178 ALA A C 1
ATOM 1272 O O . ALA A 1 178 ? -12.867 -3.846 0.807 1 98.94 178 ALA A O 1
ATOM 1273 N N . ALA A 1 179 ? -11.117 -4.047 2.143 1 98.94 179 ALA A N 1
ATOM 1274 C CA . ALA A 1 179 ? -10.453 -2.859 1.61 1 98.94 179 ALA A CA 1
ATOM 1275 C C . ALA A 1 179 ? -10.18 -3.006 0.116 1 98.94 179 ALA A C 1
ATOM 1277 O O . ALA A 1 179 ? -10.43 -2.084 -0.662 1 98.94 179 ALA A O 1
ATOM 1278 N N . VAL A 1 180 ? -9.672 -4.16 -0.286 1 98.94 180 VAL A N 1
ATOM 1279 C CA . VAL A 1 180 ? -9.328 -4.383 -1.688 1 98.94 180 VAL A CA 1
ATOM 1280 C C . VAL A 1 180 ? -10.594 -4.332 -2.543 1 98.94 180 VAL A C 1
ATOM 1282 O O . VAL A 1 180 ? -10.578 -3.797 -3.652 1 98.94 180 VAL A O 1
ATOM 1285 N N . PHE A 1 181 ? -11.688 -4.844 -2.064 1 98.94 181 PHE A N 1
ATOM 1286 C CA . PHE A 1 181 ? -12.945 -4.766 -2.805 1 98.94 181 PHE A CA 1
ATOM 1287 C C . PHE A 1 181 ? -13.406 -3.32 -2.93 1 98.94 181 PHE A C 1
ATOM 1289 O O . PHE A 1 181 ? -14 -2.938 -3.943 1 98.94 181 PHE A O 1
ATOM 1296 N N . MET A 1 182 ? -13.172 -2.461 -1.914 1 98.94 182 MET A N 1
ATOM 1297 C CA . MET A 1 182 ? -13.531 -1.049 -2 1 98.94 182 MET A CA 1
ATOM 1298 C C . MET A 1 182 ? -12.742 -0.351 -3.102 1 98.94 182 MET A C 1
ATOM 1300 O O . MET A 1 182 ? -13.227 0.604 -3.711 1 98.94 182 MET A O 1
ATOM 1304 N N . LEU A 1 183 ? -11.555 -0.833 -3.355 1 98.94 183 LEU A N 1
ATOM 1305 C CA . LEU A 1 183 ? -10.711 -0.234 -4.387 1 98.94 183 LEU A CA 1
ATOM 1306 C C . LEU A 1 183 ? -11.25 -0.553 -5.777 1 98.94 183 LEU A C 1
ATOM 1308 O O . LEU A 1 183 ? -10.781 0.008 -6.773 1 98.94 183 LEU A O 1
ATOM 1312 N N . GLY A 1 184 ? -12.141 -1.479 -5.895 1 98.81 184 GLY A N 1
ATOM 1313 C CA . GLY A 1 184 ? -12.797 -1.797 -7.152 1 98.81 184 GLY A CA 1
ATOM 1314 C C . GLY A 1 184 ? -12.461 -3.182 -7.668 1 98.81 184 GLY A C 1
ATOM 1315 O O . GLY A 1 184 ? -12.977 -3.607 -8.703 1 98.81 184 GLY A O 1
ATOM 1316 N N . ALA A 1 185 ? -11.617 -3.918 -6.934 1 98.88 185 ALA A N 1
ATOM 1317 C CA . ALA A 1 185 ? -11.266 -5.273 -7.348 1 98.88 185 ALA A CA 1
ATOM 1318 C C . ALA A 1 185 ? -12.461 -6.211 -7.238 1 98.88 185 ALA A C 1
ATOM 1320 O O . ALA A 1 185 ? -13.383 -5.961 -6.461 1 98.88 185 ALA A O 1
ATOM 1321 N N . GLU A 1 186 ? -12.391 -7.266 -8.023 1 98.81 186 GLU A N 1
ATOM 1322 C CA . GLU A 1 186 ? -13.508 -8.203 -8.062 1 98.81 186 GLU A CA 1
ATOM 1323 C C . GLU A 1 186 ? -13.102 -9.562 -7.484 1 98.81 186 GLU A C 1
ATOM 1325 O O . GLU A 1 186 ? -13.898 -10.5 -7.477 1 98.81 186 GLU A O 1
ATOM 1330 N N . ALA A 1 187 ? -11.914 -9.68 -7.047 1 98.88 187 ALA A N 1
ATOM 1331 C CA . ALA A 1 187 ? -11.336 -10.773 -6.273 1 98.88 187 ALA A CA 1
ATOM 1332 C C . ALA A 1 187 ? -10.031 -10.352 -5.605 1 98.88 187 ALA A C 1
ATOM 1334 O O . ALA A 1 187 ? -9.516 -9.266 -5.879 1 98.88 187 ALA A O 1
ATOM 1335 N N . ILE A 1 188 ? -9.578 -11.219 -4.707 1 98.94 188 ILE A N 1
ATOM 1336 C CA . ILE A 1 188 ? -8.281 -10.977 -4.094 1 98.94 188 ILE A CA 1
ATOM 1337 C C . ILE A 1 188 ? -7.371 -12.18 -4.309 1 98.94 188 ILE A C 1
ATOM 1339 O O . ILE A 1 188 ? -7.852 -13.305 -4.492 1 98.94 188 ILE A O 1
ATOM 1343 N N . GLN A 1 189 ? -6.082 -11.953 -4.406 1 98.94 189 GLN A N 1
ATOM 1344 C CA . GLN A 1 189 ? -5.051 -12.984 -4.359 1 98.94 189 GLN A CA 1
ATOM 1345 C C . GLN A 1 189 ? -4.203 -12.859 -3.098 1 98.94 189 GLN A C 1
ATOM 1347 O O . GLN A 1 189 ? -3.695 -11.781 -2.787 1 98.94 189 GLN A O 1
ATOM 1352 N N . VAL A 1 190 ? -4.113 -13.961 -2.363 1 98.94 190 VAL A N 1
ATOM 1353 C CA . VAL A 1 190 ? -3.4 -14.008 -1.092 1 98.94 190 VAL A CA 1
ATOM 1354 C C . VAL A 1 190 ? -2.242 -15 -1.182 1 98.94 190 VAL A C 1
ATOM 1356 O O . VAL A 1 190 ? -2.406 -16.109 -1.689 1 98.94 190 VAL A O 1
ATOM 1359 N N . GLY A 1 191 ? -1.085 -14.594 -0.766 1 98.69 191 GLY A N 1
ATOM 1360 C CA . GLY A 1 191 ? 0.093 -15.445 -0.788 1 98.69 191 GLY A CA 1
ATOM 1361 C C . GLY A 1 191 ? 0.589 -15.812 0.599 1 98.69 191 GLY A C 1
ATOM 1362 O O . GLY A 1 191 ? 0.329 -16.906 1.085 1 98.69 191 GLY A O 1
ATOM 1363 N N . THR A 1 192 ? 1.007 -14.859 1.425 1 98.81 192 THR A N 1
ATOM 1364 C CA . THR A 1 192 ? 1.713 -15.031 2.689 1 98.81 192 THR A CA 1
ATOM 1365 C C . THR A 1 192 ? 0.899 -15.883 3.654 1 98.81 192 THR A C 1
ATOM 1367 O O . THR A 1 192 ? 1.438 -16.797 4.289 1 98.81 192 THR A O 1
ATOM 1370 N N . ARG A 1 193 ? -0.338 -15.617 3.783 1 98.88 193 ARG A N 1
ATOM 1371 C CA . ARG A 1 193 ? -1.162 -16.359 4.734 1 98.88 193 ARG A CA 1
ATOM 1372 C C . ARG A 1 193 ? -1.264 -17.828 4.344 1 98.88 193 ARG A C 1
ATOM 1374 O O . ARG A 1 193 ? -1.308 -18.703 5.211 1 98.88 193 ARG A O 1
ATOM 1381 N N . PHE A 1 194 ? -1.252 -18.188 3.062 1 98.94 194 PHE A N 1
ATOM 1382 C CA . PHE A 1 194 ? -1.393 -19.562 2.598 1 98.94 194 PHE A CA 1
ATOM 1383 C C . PHE A 1 194 ? -0.083 -20.312 2.758 1 98.94 194 PHE A C 1
ATOM 1385 O O . PHE A 1 194 ? -0.068 -21.547 2.73 1 98.94 194 PHE A O 1
ATOM 1392 N N . VAL A 1 195 ? 1.059 -19.609 2.908 1 98.81 195 VAL A N 1
ATOM 1393 C CA . VAL A 1 195 ? 2.336 -20.281 3.137 1 98.81 195 VAL A CA 1
ATOM 1394 C C . VAL A 1 195 ? 2.254 -21.125 4.402 1 98.81 195 VAL A C 1
ATOM 1396 O O . VAL A 1 195 ? 2.83 -22.219 4.461 1 98.81 195 VAL A O 1
ATOM 1399 N N . VAL A 1 196 ? 1.47 -20.641 5.379 1 98.69 196 VAL A N 1
ATOM 1400 C CA . VAL A 1 196 ? 1.471 -21.328 6.664 1 98.69 196 VAL A CA 1
ATOM 1401 C C . VAL A 1 196 ? 0.218 -22.188 6.789 1 98.69 196 VAL A C 1
ATOM 1403 O O . VAL A 1 196 ? -0.122 -22.641 7.883 1 98.69 196 VAL A O 1
ATOM 1406 N N . ALA A 1 197 ? -0.55 -22.344 5.688 1 98.88 197 ALA A N 1
ATOM 1407 C CA . ALA A 1 197 ? -1.693 -23.25 5.715 1 98.88 197 ALA A CA 1
ATOM 1408 C C . ALA A 1 197 ? -1.263 -24.656 6.113 1 98.88 197 ALA A C 1
ATOM 1410 O O . ALA A 1 197 ? -0.151 -25.094 5.793 1 98.88 197 ALA A O 1
ATOM 1411 N N . LYS A 1 198 ? -2.135 -25.422 6.738 1 98.81 198 LYS A N 1
ATOM 1412 C CA . LYS A 1 198 ? -1.835 -26.781 7.164 1 98.81 198 LYS A CA 1
ATOM 1413 C C . LYS A 1 198 ? -1.536 -27.688 5.961 1 98.81 198 LYS A C 1
ATOM 1415 O O . LYS A 1 198 ? -0.722 -28.609 6.055 1 98.81 198 LYS A O 1
ATOM 1420 N N . GLU A 1 199 ? -2.102 -27.375 4.785 1 98.88 199 GLU A N 1
ATOM 1421 C CA . GLU A 1 199 ? -1.937 -28.188 3.58 1 98.88 199 GLU A CA 1
ATOM 1422 C C . GLU A 1 199 ? -0.679 -27.781 2.814 1 98.88 199 GLU A C 1
ATOM 1424 O O . GLU A 1 199 ? -0.324 -28.422 1.818 1 98.88 199 GLU A O 1
ATOM 1429 N N . SER A 1 200 ? 0.011 -26.672 3.236 1 98.81 200 SER A N 1
ATOM 1430 C CA . SER A 1 200 ? 1.272 -26.266 2.619 1 98.81 200 SER A CA 1
ATOM 1431 C C . SER A 1 200 ? 2.408 -27.203 3.033 1 98.81 200 SER A C 1
ATOM 1433 O O . SER A 1 200 ? 2.564 -27.516 4.215 1 98.81 200 SER A O 1
ATOM 1435 N N . ASN A 1 201 ? 3.182 -27.609 2.121 1 98.69 201 ASN A N 1
ATOM 1436 C CA . ASN A 1 201 ? 4.305 -28.5 2.398 1 98.69 201 ASN A CA 1
ATOM 1437 C C . ASN A 1 201 ? 5.586 -27.719 2.66 1 98.69 201 ASN A C 1
ATOM 1439 O O . ASN A 1 201 ? 6.672 -28.297 2.705 1 98.69 201 ASN A O 1
ATOM 1443 N N . ALA A 1 202 ? 5.504 -26.391 2.746 1 98.81 202 ALA A N 1
ATOM 1444 C CA . ALA A 1 202 ? 6.684 -25.609 3.119 1 98.81 202 ALA A CA 1
ATOM 1445 C C . ALA A 1 202 ? 7.277 -26.109 4.43 1 98.81 202 ALA A C 1
ATOM 1447 O O . ALA A 1 202 ? 6.543 -26.484 5.348 1 98.81 202 ALA A O 1
ATOM 1448 N N . HIS A 1 203 ? 8.57 -26.156 4.5 1 98.88 203 HIS A N 1
ATOM 1449 C CA . HIS A 1 203 ? 9.242 -26.609 5.707 1 98.88 203 HIS A CA 1
ATOM 1450 C C . HIS A 1 203 ? 8.734 -25.859 6.938 1 98.88 203 HIS A C 1
ATOM 1452 O O . HIS A 1 203 ? 8.484 -24.656 6.883 1 98.88 203 HIS A O 1
ATOM 1458 N N . GLN A 1 204 ? 8.664 -26.562 8.047 1 98.81 204 GLN A N 1
ATOM 1459 C CA . GLN A 1 204 ? 8.117 -25.969 9.273 1 98.81 204 GLN A CA 1
ATOM 1460 C C . GLN A 1 204 ? 8.953 -24.781 9.727 1 98.81 204 GLN A C 1
ATOM 1462 O O . GLN A 1 204 ? 8.406 -23.812 10.273 1 98.81 204 GLN A O 1
ATOM 1467 N N . ASN A 1 205 ? 10.258 -24.766 9.492 1 98.88 205 ASN A N 1
ATOM 1468 C CA . ASN A 1 205 ? 11.102 -23.625 9.828 1 98.88 205 ASN A CA 1
ATOM 1469 C C . ASN A 1 205 ? 10.641 -22.359 9.109 1 98.88 205 ASN A C 1
ATOM 1471 O O . ASN A 1 205 ? 10.68 -21.266 9.68 1 98.88 205 ASN A O 1
ATOM 1475 N N . PHE A 1 206 ? 10.336 -22.578 7.836 1 98.81 206 PHE A N 1
ATOM 1476 C CA . PHE A 1 206 ? 9.82 -21.469 7.051 1 98.81 206 PHE A CA 1
ATOM 1477 C C . PHE A 1 206 ? 8.531 -20.938 7.652 1 98.81 206 PHE A C 1
ATOM 1479 O O . PHE A 1 206 ? 8.391 -19.734 7.875 1 98.81 206 PHE A O 1
ATOM 1486 N N . LYS A 1 207 ? 7.613 -21.797 7.949 1 98.88 207 LYS A N 1
ATOM 1487 C CA . LYS A 1 207 ? 6.332 -21.406 8.539 1 98.88 207 LYS A CA 1
ATOM 1488 C C . LYS A 1 207 ? 6.535 -20.703 9.883 1 98.88 207 LYS A C 1
ATOM 1490 O O . LYS A 1 207 ? 5.93 -19.672 10.148 1 98.88 207 LYS A O 1
ATOM 1495 N N . ASP A 1 208 ? 7.398 -21.25 10.711 1 98.88 208 ASP A N 1
ATOM 1496 C CA . ASP A 1 208 ? 7.648 -20.688 12.031 1 98.88 208 ASP A CA 1
ATOM 1497 C C . ASP A 1 208 ? 8.227 -19.281 11.938 1 98.88 208 ASP A C 1
ATOM 1499 O O . ASP A 1 208 ? 7.867 -18.406 12.727 1 98.88 208 ASP A O 1
ATOM 1503 N N . LYS A 1 209 ? 9.141 -19.125 11.023 1 98.75 209 LYS A N 1
ATOM 1504 C CA . LYS A 1 209 ? 9.742 -17.812 10.844 1 98.75 209 LYS A CA 1
ATOM 1505 C C . LYS A 1 209 ? 8.688 -16.781 10.438 1 98.75 209 LYS A C 1
ATOM 1507 O O . LYS A 1 209 ? 8.695 -15.656 10.938 1 98.75 209 LYS A O 1
ATOM 1512 N N . LEU A 1 210 ? 7.844 -17.172 9.578 1 98.75 210 LEU A N 1
ATOM 1513 C CA . LEU A 1 210 ? 6.754 -16.297 9.133 1 98.75 210 LEU A CA 1
ATOM 1514 C C . LEU A 1 210 ? 5.812 -15.977 10.281 1 98.75 210 LEU A C 1
ATOM 1516 O O . LEU A 1 210 ? 5.422 -14.82 10.469 1 98.75 210 LEU A O 1
ATOM 1520 N N . LEU A 1 211 ? 5.457 -16.969 11.117 1 98.69 211 LEU A N 1
ATOM 1521 C CA . LEU A 1 211 ? 4.496 -16.828 12.203 1 98.69 211 LEU A CA 1
ATOM 1522 C C . LEU A 1 211 ? 5.051 -15.93 13.305 1 98.69 211 LEU A C 1
ATOM 1524 O O . LEU A 1 211 ? 4.293 -15.383 14.109 1 98.69 211 LEU A O 1
ATOM 1528 N N . LYS A 1 212 ? 6.395 -15.703 13.328 1 98.44 212 LYS A N 1
ATOM 1529 C CA . LYS A 1 212 ? 7.039 -14.883 14.352 1 98.44 212 LYS A CA 1
ATOM 1530 C C . LYS A 1 212 ? 7.332 -13.484 13.82 1 98.44 212 LYS A C 1
ATOM 1532 O O . LYS A 1 212 ? 7.777 -12.617 14.578 1 98.44 212 LYS A O 1
ATOM 1537 N N . ALA A 1 213 ? 7.043 -13.266 12.586 1 98.62 213 ALA A N 1
ATOM 1538 C CA . ALA A 1 213 ? 7.406 -12.008 11.938 1 98.62 213 ALA A CA 1
ATOM 1539 C C . ALA A 1 213 ? 6.59 -10.844 12.5 1 98.62 213 ALA A C 1
ATOM 1541 O O . ALA A 1 213 ? 5.41 -11.008 12.82 1 98.62 213 ALA A O 1
ATOM 1542 N N . LYS A 1 214 ? 7.227 -9.695 12.555 1 98.44 214 LYS A N 1
ATOM 1543 C CA . LYS A 1 214 ? 6.574 -8.43 12.867 1 98.44 214 LYS A CA 1
ATOM 1544 C C . LYS A 1 214 ? 6.375 -7.59 11.609 1 98.44 214 LYS A C 1
ATOM 1546 O O . LYS A 1 214 ? 6.816 -7.973 10.523 1 98.44 214 LYS A O 1
ATOM 1551 N N . ASP A 1 215 ? 5.723 -6.457 11.797 1 98.31 215 ASP A N 1
ATOM 1552 C CA . ASP A 1 215 ? 5.312 -5.625 10.664 1 98.31 215 ASP A CA 1
ATOM 1553 C C . ASP A 1 215 ? 6.527 -5.113 9.898 1 98.31 215 ASP A C 1
ATOM 1555 O O . ASP A 1 215 ? 6.453 -4.887 8.688 1 98.31 215 ASP A O 1
ATOM 1559 N N . ILE A 1 216 ? 7.676 -5.023 10.531 1 98.12 216 ILE A N 1
ATOM 1560 C CA . ILE A 1 216 ? 8.812 -4.363 9.898 1 98.12 216 ILE A CA 1
ATOM 1561 C C . ILE A 1 216 ? 9.875 -5.398 9.531 1 98.12 216 ILE A C 1
ATOM 1563 O O . ILE A 1 216 ? 11.008 -5.047 9.195 1 98.12 216 ILE A O 1
ATOM 1567 N N . ASP A 1 217 ? 9.555 -6.652 9.586 1 98.56 217 ASP A N 1
ATOM 1568 C CA . ASP A 1 217 ? 10.578 -7.688 9.516 1 98.56 217 ASP A CA 1
ATOM 1569 C C . ASP A 1 217 ? 10.922 -8.023 8.062 1 98.56 217 ASP A C 1
ATOM 1571 O O . ASP A 1 217 ? 11.922 -8.688 7.793 1 98.56 217 ASP A O 1
ATOM 1575 N N . THR A 1 218 ? 10.117 -7.66 7.082 1 98.69 218 THR A N 1
ATOM 1576 C CA . THR A 1 218 ? 10.484 -7.93 5.695 1 98.69 218 THR A CA 1
ATOM 1577 C C . THR A 1 218 ? 11.352 -6.805 5.137 1 98.69 218 THR A C 1
ATOM 1579 O O . THR A 1 218 ? 11.219 -5.648 5.547 1 98.69 218 THR A O 1
ATOM 1582 N N . VAL A 1 219 ? 12.164 -7.133 4.227 1 97.69 219 VAL A N 1
ATOM 1583 C CA . VAL A 1 219 ? 13.047 -6.188 3.547 1 97.69 219 VAL A CA 1
ATOM 1584 C C . VAL A 1 219 ? 13.07 -6.488 2.051 1 97.69 219 VAL A C 1
ATOM 1586 O O . VAL A 1 219 ? 12.641 -7.559 1.618 1 97.69 219 VAL A O 1
ATOM 1589 N N . VAL A 1 220 ? 13.5 -5.539 1.291 1 96.94 220 VAL A N 1
ATOM 1590 C CA . VAL A 1 220 ? 13.625 -5.684 -0.156 1 96.94 220 VAL A CA 1
ATOM 1591 C C . VAL A 1 220 ? 15.102 -5.75 -0.544 1 96.94 220 VAL A C 1
ATOM 1593 O O . VAL A 1 220 ? 15.891 -4.898 -0.134 1 96.94 220 VAL A O 1
ATOM 1596 N N . SER A 1 221 ? 15.461 -6.75 -1.212 1 95.69 221 SER A N 1
ATOM 1597 C CA . SER A 1 221 ? 16.812 -6.906 -1.733 1 95.69 221 SER A CA 1
ATOM 1598 C C . SER A 1 221 ? 16.844 -6.773 -3.252 1 95.69 221 SER A C 1
ATOM 1600 O O . SER A 1 221 ? 15.805 -6.848 -3.906 1 95.69 221 SER A O 1
ATOM 1602 N N . ALA A 1 222 ? 18.016 -6.512 -3.799 1 93.31 222 ALA A N 1
ATOM 1603 C CA . ALA A 1 222 ? 18.328 -6.551 -5.227 1 93.31 222 ALA A CA 1
ATOM 1604 C C . ALA A 1 222 ? 17.594 -5.445 -5.98 1 93.31 222 ALA A C 1
ATOM 1606 O O . ALA A 1 222 ? 17.391 -5.547 -7.188 1 93.31 222 ALA A O 1
ATOM 1607 N N . ASN A 1 223 ? 17.219 -4.426 -5.238 1 89.12 223 ASN A N 1
ATOM 1608 C CA . ASN A 1 223 ? 16.562 -3.287 -5.871 1 89.12 223 ASN A CA 1
ATOM 1609 C C . ASN A 1 223 ? 17.469 -2.605 -6.887 1 89.12 223 ASN A C 1
ATOM 1611 O O . ASN A 1 223 ? 17.016 -2.209 -7.965 1 89.12 223 ASN A O 1
ATOM 1615 N N . VAL A 1 224 ? 18.688 -2.484 -6.656 1 84.81 224 VAL A N 1
ATOM 1616 C CA . VAL A 1 224 ? 19.625 -1.69 -7.438 1 84.81 224 VAL A CA 1
ATOM 1617 C C . VAL A 1 224 ? 19.875 -2.361 -8.789 1 84.81 224 VAL A C 1
ATOM 1619 O O . VAL A 1 224 ? 20.312 -1.712 -9.742 1 84.81 224 VAL A O 1
ATOM 1622 N N . VAL A 1 225 ? 19.594 -3.701 -8.836 1 88.56 225 VAL A N 1
ATOM 1623 C CA . VAL A 1 225 ? 19.875 -4.395 -10.094 1 88.56 225 VAL A CA 1
ATOM 1624 C C . VAL A 1 225 ? 18.562 -4.652 -10.836 1 88.56 225 VAL A C 1
ATOM 1626 O O . VAL A 1 225 ? 18.547 -5.387 -11.828 1 88.56 225 VAL A O 1
ATOM 1629 N N . GLY A 1 226 ? 17.484 -4.203 -10.344 1 87.38 226 GLY A N 1
ATOM 1630 C CA . GLY A 1 226 ? 16.25 -4.145 -11.117 1 87.38 226 GLY A CA 1
ATOM 1631 C C . GLY A 1 226 ? 15.336 -5.332 -10.875 1 87.38 226 GLY A C 1
ATOM 1632 O O . GLY A 1 226 ? 14.328 -5.496 -11.562 1 87.38 226 GLY A O 1
ATOM 1633 N N . HIS A 1 227 ? 15.602 -6.23 -9.984 1 91.06 227 HIS A N 1
ATOM 1634 C CA . HIS A 1 227 ? 14.766 -7.383 -9.664 1 91.06 227 HIS A CA 1
ATOM 1635 C C . HIS A 1 227 ? 14.508 -7.465 -8.164 1 91.06 227 HIS A C 1
ATOM 1637 O O . HIS A 1 227 ? 14.891 -8.445 -7.512 1 91.06 227 HIS A O 1
ATOM 1643 N N . PRO A 1 228 ? 13.836 -6.48 -7.656 1 95.81 228 PRO A N 1
ATOM 1644 C CA . PRO A 1 228 ? 13.625 -6.434 -6.207 1 95.81 228 PRO A CA 1
ATOM 1645 C C . PRO A 1 228 ? 12.828 -7.629 -5.688 1 95.81 228 PRO A C 1
ATOM 1647 O O . PRO A 1 228 ? 11.883 -8.07 -6.34 1 95.81 228 PRO A O 1
ATOM 1650 N N . VAL A 1 229 ? 13.242 -8.148 -4.562 1 97.5 229 VAL A N 1
ATOM 1651 C CA . VAL A 1 229 ? 12.617 -9.297 -3.916 1 97.5 229 VAL A CA 1
ATOM 1652 C C . VAL A 1 229 ? 12.352 -8.984 -2.445 1 97.5 229 VAL A C 1
ATOM 1654 O O . VAL A 1 229 ? 13.258 -8.547 -1.728 1 97.5 229 VAL A O 1
ATOM 1657 N N . ARG A 1 230 ? 11.172 -9.195 -1.993 1 98.62 230 ARG A N 1
ATOM 1658 C CA . ARG A 1 230 ? 10.852 -9.008 -0.583 1 98.62 230 ARG A CA 1
ATOM 1659 C C . ARG A 1 230 ? 10.875 -10.336 0.163 1 98.62 230 ARG A C 1
ATOM 1661 O O . ARG A 1 230 ? 10.266 -11.312 -0.282 1 98.62 230 ARG A O 1
ATOM 1668 N N . ALA A 1 231 ? 11.492 -10.336 1.265 1 98.81 231 ALA A N 1
ATOM 1669 C CA . ALA A 1 231 ? 11.594 -11.5 2.139 1 98.81 231 ALA A CA 1
ATOM 1670 C C . ALA A 1 231 ? 11.852 -11.078 3.584 1 98.81 231 ALA A C 1
ATOM 1672 O O . ALA A 1 231 ? 12.18 -9.922 3.852 1 98.81 231 ALA A O 1
ATOM 1673 N N . ILE A 1 232 ? 11.633 -11.977 4.504 1 98.81 232 ILE A N 1
ATOM 1674 C CA . ILE A 1 232 ? 11.945 -11.719 5.902 1 98.81 232 ILE A CA 1
ATOM 1675 C C . ILE A 1 232 ? 13.453 -11.586 6.078 1 98.81 232 ILE A C 1
ATOM 1677 O O . ILE A 1 232 ? 14.219 -12.383 5.523 1 98.81 232 ILE A O 1
ATOM 1681 N N . LYS A 1 233 ? 13.82 -10.602 6.77 1 98.5 233 LYS A N 1
ATOM 1682 C CA . LYS A 1 233 ? 15.234 -10.289 6.973 1 98.5 233 LYS A CA 1
ATOM 1683 C C . LYS A 1 233 ? 15.961 -11.453 7.625 1 98.5 233 LYS A C 1
ATOM 1685 O O . LYS A 1 233 ? 15.422 -12.117 8.508 1 98.5 233 LYS A O 1
ATOM 1690 N N . ASN A 1 234 ? 17.094 -11.797 7.211 1 98.31 234 ASN A N 1
ATOM 1691 C CA . ASN A 1 234 ? 18 -12.805 7.762 1 98.31 234 ASN A CA 1
ATOM 1692 C C . ASN A 1 234 ? 19.422 -12.625 7.246 1 98.31 234 ASN A C 1
ATOM 1694 O O . ASN A 1 234 ? 19.797 -11.539 6.82 1 98.31 234 ASN A O 1
ATOM 1698 N N . LYS A 1 235 ? 20.281 -13.648 7.258 1 98.31 235 LYS A N 1
ATOM 1699 C CA . LYS A 1 235 ? 21.672 -13.539 6.832 1 98.31 235 LYS A CA 1
ATOM 1700 C C . LYS A 1 235 ? 21.766 -13.297 5.328 1 98.31 235 LYS A C 1
ATOM 1702 O O . LYS A 1 235 ? 22.672 -12.594 4.859 1 98.31 235 LYS A O 1
ATOM 1707 N N . LEU A 1 236 ? 20.891 -13.891 4.566 1 98 236 LEU A N 1
ATOM 1708 C CA . LEU A 1 236 ? 20.891 -13.68 3.123 1 98 236 LEU A CA 1
ATOM 1709 C C . LEU A 1 236 ? 20.641 -12.211 2.789 1 98 236 LEU A C 1
ATOM 1711 O O . LEU A 1 236 ? 21.297 -11.641 1.924 1 98 236 LEU A O 1
ATOM 1715 N N . SER A 1 237 ? 19.609 -11.633 3.424 1 96.56 237 SER A N 1
ATOM 1716 C CA . SER A 1 237 ? 19.297 -10.227 3.16 1 96.56 237 SER A CA 1
ATOM 1717 C C . SER A 1 237 ? 20.469 -9.328 3.523 1 96.56 237 SER A C 1
ATOM 1719 O O . SER A 1 237 ? 20.734 -8.336 2.846 1 96.56 237 SER A O 1
ATOM 1721 N N . SER A 1 238 ? 21.203 -9.664 4.566 1 96.44 238 SER A N 1
ATOM 1722 C CA . SER A 1 238 ? 22.422 -8.93 4.93 1 96.44 238 SER A CA 1
ATOM 1723 C C . SER A 1 238 ? 23.484 -9.07 3.855 1 96.44 238 SER A C 1
ATOM 1725 O O . SER A 1 238 ? 24.172 -8.102 3.525 1 96.44 238 SER A O 1
ATOM 1727 N N . ALA A 1 239 ? 23.625 -10.266 3.373 1 96.44 239 ALA A N 1
ATOM 1728 C CA . ALA A 1 239 ? 24.578 -10.516 2.297 1 96.44 239 ALA A CA 1
ATOM 1729 C C . ALA A 1 239 ? 24.234 -9.711 1.051 1 96.44 239 ALA A C 1
ATOM 1731 O O . ALA A 1 239 ? 25.109 -9.18 0.371 1 96.44 239 ALA A O 1
ATOM 1732 N N . TYR A 1 240 ? 22.984 -9.625 0.734 1 95.38 240 TYR A N 1
ATOM 1733 C CA . TYR A 1 240 ? 22.531 -8.812 -0.388 1 95.38 240 TYR A CA 1
ATOM 1734 C C . TYR A 1 240 ? 22.906 -7.344 -0.189 1 95.38 240 TYR A C 1
ATOM 1736 O O . TYR A 1 240 ? 23.344 -6.676 -1.129 1 95.38 240 TYR A O 1
ATOM 1744 N N . ALA A 1 241 ? 22.656 -6.867 1.021 1 91.06 241 ALA A N 1
ATOM 1745 C CA . ALA A 1 241 ? 22.969 -5.473 1.314 1 91.06 241 ALA A CA 1
ATOM 1746 C C . ALA A 1 241 ? 24.438 -5.164 1.017 1 91.06 241 ALA A C 1
ATOM 1748 O O . ALA A 1 241 ? 24.75 -4.145 0.398 1 91.06 241 ALA A O 1
ATOM 1749 N N . GLN A 1 242 ? 25.297 -6.051 1.438 1 92.12 242 GLN A N 1
ATOM 1750 C CA . GLN A 1 242 ? 26.719 -5.887 1.178 1 92.12 242 GLN A CA 1
ATOM 1751 C C . GLN A 1 242 ? 27.031 -6.02 -0.311 1 92.12 242 GLN A C 1
ATOM 1753 O O . GLN A 1 242 ? 27.812 -5.238 -0.865 1 92.12 242 GLN A O 1
ATOM 1758 N N . ALA A 1 243 ? 26.438 -7 -0.963 1 93.75 243 ALA A N 1
ATOM 1759 C CA . ALA A 1 243 ? 26.656 -7.227 -2.389 1 93.75 243 ALA A CA 1
ATOM 1760 C C . ALA A 1 243 ? 26.203 -6.023 -3.211 1 93.75 243 ALA A C 1
ATOM 1762 O O . ALA A 1 243 ? 26.828 -5.68 -4.215 1 93.75 243 ALA A O 1
ATOM 1763 N N . GLU A 1 244 ? 25.109 -5.434 -2.838 1 88.75 244 GLU A N 1
ATOM 1764 C CA . GLU A 1 244 ? 24.594 -4.266 -3.541 1 88.75 244 GLU A CA 1
ATOM 1765 C C . GLU A 1 244 ? 25.531 -3.074 -3.402 1 88.75 244 GLU A C 1
ATOM 1767 O O . GLU A 1 244 ? 25.719 -2.311 -4.352 1 88.75 244 GLU A O 1
ATOM 1772 N N . LYS A 1 245 ? 26.094 -2.875 -2.229 1 85.44 245 LYS A N 1
ATOM 1773 C CA . LYS A 1 245 ? 27.125 -1.848 -2.049 1 85.44 245 LYS A CA 1
ATOM 1774 C C . LYS A 1 245 ? 28.312 -2.096 -2.965 1 85.44 245 LYS A C 1
ATOM 1776 O O . LYS A 1 245 ? 28.828 -1.167 -3.592 1 85.44 245 LYS A O 1
ATOM 1781 N N . ASP A 1 246 ? 28.688 -3.338 -3.006 1 89.88 246 ASP A N 1
ATOM 1782 C CA . ASP A 1 246 ? 29.828 -3.719 -3.844 1 89.88 246 ASP A CA 1
ATOM 1783 C C . ASP A 1 246 ? 29.5 -3.523 -5.324 1 89.88 246 ASP A C 1
ATOM 1785 O O . ASP A 1 246 ? 30.375 -3.133 -6.105 1 89.88 246 ASP A O 1
ATOM 1789 N N . TYR A 1 247 ? 28.328 -3.811 -5.727 1 90.94 247 TYR A N 1
ATOM 1790 C CA . TYR A 1 247 ? 27.891 -3.588 -7.102 1 90.94 247 TYR A CA 1
ATOM 1791 C C . TYR A 1 247 ? 27.953 -2.107 -7.457 1 90.94 247 TYR A C 1
ATOM 1793 O O . TYR A 1 247 ? 28.484 -1.731 -8.5 1 90.94 247 TYR A O 1
ATOM 1801 N N . LEU A 1 248 ? 27.422 -1.279 -6.594 1 82.88 248 LEU A N 1
ATOM 1802 C CA . LEU A 1 248 ? 27.359 0.156 -6.84 1 82.88 248 LEU A CA 1
ATOM 1803 C C . LEU A 1 248 ? 28.75 0.766 -6.895 1 82.88 248 LEU A C 1
ATOM 1805 O O . LEU A 1 248 ? 28.969 1.788 -7.551 1 82.88 248 LEU A O 1
ATOM 1809 N N . THR A 1 249 ? 29.766 0.093 -6.254 1 83 249 THR A N 1
ATOM 1810 C CA . THR A 1 249 ? 31.125 0.604 -6.234 1 83 249 THR A CA 1
ATOM 1811 C C . THR A 1 249 ? 31.969 -0.056 -7.324 1 83 249 THR A C 1
ATOM 1813 O O . THR A 1 249 ? 33.188 0.156 -7.398 1 83 249 THR A O 1
ATOM 1816 N N . GLY A 1 250 ? 31.297 -0.913 -8.07 1 84.38 250 GLY A N 1
ATOM 1817 C CA . GLY A 1 250 ? 31.969 -1.505 -9.227 1 84.38 250 GLY A CA 1
ATOM 1818 C C . GLY A 1 250 ? 32.75 -2.746 -8.883 1 84.38 250 GLY A C 1
ATOM 1819 O O . GLY A 1 250 ? 33.469 -3.285 -9.727 1 84.38 250 GLY A O 1
ATOM 1820 N N . LYS A 1 251 ? 32.625 -3.246 -7.672 1 90.56 251 LYS A N 1
ATOM 1821 C CA . LYS A 1 251 ? 33.406 -4.398 -7.23 1 90.56 251 LYS A CA 1
ATOM 1822 C C . LYS A 1 251 ? 32.719 -5.707 -7.602 1 90.56 251 LYS A C 1
ATOM 1824 O O . LYS A 1 251 ? 33.344 -6.766 -7.609 1 90.56 251 LYS A O 1
ATOM 1829 N N . LEU A 1 252 ? 31.406 -5.664 -7.766 1 93.12 252 LEU A N 1
ATOM 1830 C CA . LEU A 1 252 ? 30.609 -6.832 -8.109 1 93.12 252 LEU A CA 1
ATOM 1831 C C . LEU A 1 252 ? 29.75 -6.559 -9.344 1 93.12 252 LEU A C 1
ATOM 1833 O O . LEU A 1 252 ? 29.328 -5.426 -9.562 1 93.12 252 LEU A O 1
ATOM 1837 N N . LYS A 1 253 ? 29.625 -7.582 -10.109 1 94 253 LYS A N 1
ATOM 1838 C CA . LYS A 1 253 ? 28.75 -7.473 -11.273 1 94 253 LYS A CA 1
ATOM 1839 C C . LYS A 1 253 ? 27.328 -7.902 -10.945 1 94 253 LYS A C 1
ATOM 1841 O O . LYS A 1 253 ? 27.094 -8.578 -9.945 1 94 253 LYS A O 1
ATOM 1846 N N . LYS A 1 254 ? 26.438 -7.434 -11.734 1 92.38 254 LYS A N 1
ATOM 1847 C CA . LYS A 1 254 ? 25.016 -7.723 -11.57 1 92.38 254 LYS A CA 1
ATOM 1848 C C . LYS A 1 254 ? 24.781 -9.227 -11.453 1 92.38 254 LYS A C 1
ATOM 1850 O O . LYS A 1 254 ? 23.969 -9.664 -10.625 1 92.38 254 LYS A O 1
ATOM 1855 N N . GLU A 1 255 ? 25.453 -10.031 -12.25 1 92.81 255 GLU A N 1
ATOM 1856 C CA . GLU A 1 255 ? 25.266 -11.484 -12.305 1 92.81 255 GLU A CA 1
ATOM 1857 C C . GLU A 1 255 ? 25.625 -12.133 -10.977 1 92.81 255 GLU A C 1
ATOM 1859 O O . GLU A 1 255 ? 25.031 -13.133 -10.586 1 92.81 255 GLU A O 1
ATOM 1864 N N . GLU A 1 256 ? 26.516 -11.531 -10.281 1 93.44 256 GLU A N 1
ATOM 1865 C CA . GLU A 1 256 ? 26.953 -12.086 -9 1 93.44 256 GLU A CA 1
ATOM 1866 C C . GLU A 1 256 ? 25.906 -11.883 -7.922 1 93.44 256 GLU A C 1
ATOM 1868 O O . GLU A 1 256 ? 25.75 -12.711 -7.023 1 93.44 256 GLU A O 1
ATOM 1873 N N . ILE A 1 257 ? 25.219 -10.805 -8.031 1 92.88 257 ILE A N 1
ATOM 1874 C CA . ILE A 1 257 ? 24.109 -10.57 -7.117 1 92.88 257 ILE A CA 1
ATOM 1875 C C . ILE A 1 257 ? 23 -11.578 -7.387 1 92.88 257 ILE A C 1
ATOM 1877 O O . ILE A 1 257 ? 22.406 -12.125 -6.449 1 92.88 257 ILE A O 1
ATOM 1881 N N . GLU A 1 258 ? 22.719 -11.82 -8.617 1 90.25 258 GLU A N 1
ATOM 1882 C CA . GLU A 1 258 ? 21.703 -12.789 -8.992 1 90.25 258 GLU A CA 1
ATOM 1883 C C . GLU A 1 258 ? 22.062 -14.188 -8.508 1 90.25 258 GLU A C 1
ATOM 1885 O O . GLU A 1 258 ? 21.203 -14.953 -8.086 1 90.25 258 GLU A O 1
ATOM 1890 N N . GLU A 1 259 ? 23.359 -14.508 -8.562 1 92.5 259 GLU A N 1
ATOM 1891 C CA . GLU A 1 259 ? 23.844 -15.812 -8.133 1 92.5 259 GLU A CA 1
ATOM 1892 C C . GLU A 1 259 ? 23.641 -16 -6.629 1 92.5 259 GLU A C 1
ATOM 1894 O O . GLU A 1 259 ? 23.422 -17.125 -6.168 1 92.5 259 GLU A O 1
ATOM 1899 N N . LEU A 1 260 ? 23.656 -14.891 -5.93 1 92.75 260 LEU A N 1
ATOM 1900 C CA . LEU A 1 260 ? 23.484 -14.938 -4.48 1 92.75 260 LEU A CA 1
ATOM 1901 C C . LEU A 1 260 ? 22.109 -15.484 -4.121 1 92.75 260 LEU A C 1
ATOM 1903 O O . LEU A 1 260 ? 21.953 -16.172 -3.111 1 92.75 260 LEU A O 1
ATOM 1907 N N . GLY A 1 261 ? 21.125 -15.227 -4.941 1 93.38 261 GLY A N 1
ATOM 1908 C CA . GLY A 1 261 ? 19.75 -15.617 -4.652 1 93.38 261 GLY A CA 1
ATOM 1909 C C . GLY A 1 261 ? 19.359 -16.922 -5.312 1 93.38 261 GLY A C 1
ATOM 1910 O O . GLY A 1 261 ? 18.281 -17.469 -5.035 1 93.38 261 GLY A O 1
ATOM 1911 N N . ALA A 1 262 ? 20.281 -17.438 -6.172 1 93.12 262 ALA A N 1
ATOM 1912 C CA . ALA A 1 262 ? 19.953 -18.641 -6.914 1 93.12 262 ALA A CA 1
ATOM 1913 C C . ALA A 1 262 ? 19.734 -19.828 -5.973 1 93.12 262 ALA A C 1
ATOM 1915 O O . ALA A 1 262 ? 20.578 -20.125 -5.129 1 93.12 262 ALA A O 1
ATOM 1916 N N . GLY A 1 263 ? 18.531 -20.344 -6.047 1 95.69 263 GLY A N 1
ATOM 1917 C CA . GLY A 1 263 ? 18.203 -21.531 -5.266 1 95.69 263 GLY A CA 1
ATOM 1918 C C . GLY A 1 263 ? 17.812 -21.203 -3.836 1 95.69 263 GLY A C 1
ATOM 1919 O O . GLY A 1 263 ? 17.422 -22.109 -3.08 1 95.69 263 GLY A O 1
ATOM 1920 N N . ALA A 1 264 ? 17.859 -19.953 -3.455 1 97.62 264 ALA A N 1
ATOM 1921 C CA . ALA A 1 264 ? 17.672 -19.578 -2.059 1 97.62 264 ALA A CA 1
ATOM 1922 C C . ALA A 1 264 ? 16.234 -19.812 -1.606 1 97.62 264 ALA A C 1
ATOM 1924 O O . ALA A 1 264 ? 15.992 -20.141 -0.444 1 97.62 264 ALA A O 1
ATOM 1925 N N . LEU A 1 265 ? 15.305 -19.609 -2.496 1 98.06 265 LEU A N 1
ATOM 1926 C CA . LEU A 1 265 ? 13.914 -19.875 -2.141 1 98.06 265 LEU A CA 1
ATOM 1927 C C . LEU A 1 265 ? 13.703 -21.359 -1.847 1 98.06 265 LEU A C 1
ATOM 1929 O O . LEU A 1 265 ? 13.078 -21.703 -0.843 1 98.06 265 LEU A O 1
ATOM 1933 N N . ARG A 1 266 ? 14.203 -22.203 -2.697 1 98.19 266 ARG A N 1
ATOM 1934 C CA . ARG A 1 266 ? 14.094 -23.641 -2.475 1 98.19 266 ARG A CA 1
ATOM 1935 C C . ARG A 1 266 ? 14.703 -24.031 -1.135 1 98.19 266 ARG A C 1
ATOM 1937 O O . ARG A 1 266 ? 14.125 -24.828 -0.392 1 98.19 266 ARG A O 1
ATOM 1944 N N . ASN A 1 267 ? 15.906 -23.5 -0.851 1 98.62 267 ASN A N 1
ATOM 1945 C CA . ASN A 1 267 ? 16.594 -23.781 0.406 1 98.62 267 ASN A CA 1
ATOM 1946 C C . ASN A 1 267 ? 15.711 -23.469 1.609 1 98.62 267 ASN A C 1
ATOM 1948 O O . ASN A 1 267 ? 15.672 -24.234 2.572 1 98.62 267 ASN A O 1
ATOM 1952 N N . ALA A 1 268 ? 14.969 -22.359 1.512 1 98.75 268 ALA A N 1
ATOM 1953 C CA . ALA A 1 268 ? 14.102 -21.953 2.615 1 98.75 268 ALA A CA 1
ATOM 1954 C C . ALA A 1 268 ? 12.852 -22.812 2.68 1 98.75 268 ALA A C 1
ATOM 1956 O O . ALA A 1 268 ? 12.492 -23.328 3.746 1 98.75 268 ALA A O 1
ATOM 1957 N N . VAL A 1 269 ? 12.203 -23.062 1.555 1 98.75 269 VAL A N 1
ATOM 1958 C CA . VAL A 1 269 ? 10.891 -23.703 1.502 1 98.75 269 VAL A CA 1
ATOM 1959 C C . VAL A 1 269 ? 11.039 -25.203 1.717 1 98.75 269 VAL A C 1
ATOM 1961 O O . VAL A 1 269 ? 10.25 -25.812 2.439 1 98.75 269 VAL A O 1
ATOM 1964 N N . VAL A 1 270 ? 12.031 -25.828 1.086 1 98.56 270 VAL A N 1
ATOM 1965 C CA . VAL A 1 270 ? 12.133 -27.297 1.05 1 98.56 270 VAL A CA 1
ATOM 1966 C C . VAL A 1 270 ? 13.062 -27.766 2.158 1 98.56 270 VAL A C 1
ATOM 1968 O O . VAL A 1 270 ? 12.727 -28.703 2.898 1 98.56 270 VAL A O 1
ATOM 1971 N N . ASP A 1 271 ? 14.211 -27.078 2.346 1 98.62 271 ASP A N 1
ATOM 1972 C CA . ASP A 1 271 ? 15.234 -27.578 3.262 1 98.62 271 ASP A CA 1
ATOM 1973 C C . ASP A 1 271 ? 15.117 -26.906 4.629 1 98.62 271 ASP A C 1
ATOM 1975 O O . ASP A 1 271 ? 15.758 -27.328 5.59 1 98.62 271 ASP A O 1
ATOM 1979 N N . GLY A 1 272 ? 14.375 -25.844 4.715 1 98.75 272 GLY A N 1
ATOM 1980 C CA . GLY A 1 272 ? 14.148 -25.172 5.984 1 98.75 272 GLY A CA 1
ATOM 1981 C C . GLY A 1 272 ? 15.281 -24.25 6.391 1 98.75 272 GLY A C 1
ATOM 1982 O O . GLY A 1 272 ? 15.422 -23.906 7.562 1 98.75 272 GLY A O 1
ATOM 1983 N N . ASP A 1 273 ? 16.141 -23.922 5.457 1 98.81 273 ASP A N 1
ATOM 1984 C CA . ASP A 1 273 ? 17.219 -22.984 5.742 1 98.81 273 ASP A CA 1
ATOM 1985 C C . ASP A 1 273 ? 16.703 -21.547 5.77 1 98.81 273 ASP A C 1
ATOM 1987 O O . ASP A 1 273 ? 16.844 -20.812 4.793 1 98.81 273 ASP A O 1
ATOM 1991 N N . VAL A 1 274 ? 16.312 -21.109 6.902 1 98.75 274 VAL A N 1
ATOM 1992 C CA . VAL A 1 274 ? 15.695 -19.797 7.023 1 98.75 274 VAL A CA 1
ATOM 1993 C C . VAL A 1 274 ? 16.766 -18.766 7.402 1 98.75 274 VAL A C 1
ATOM 1995 O O . VAL A 1 274 ? 16.453 -17.578 7.582 1 98.75 274 VAL A O 1
ATOM 1998 N N . GLN A 1 275 ? 17.984 -19.172 7.566 1 98.5 275 GLN A N 1
ATOM 1999 C CA . GLN A 1 275 ? 19.094 -18.266 7.855 1 98.5 275 GLN A CA 1
ATOM 2000 C C . GLN A 1 275 ? 19.719 -17.75 6.57 1 98.5 275 GLN A C 1
ATOM 2002 O O . GLN A 1 275 ? 20.062 -16.562 6.477 1 98.5 275 GLN A O 1
ATOM 2007 N N . ASN A 1 276 ? 19.875 -18.703 5.59 1 98.06 276 ASN A N 1
ATOM 2008 C CA . ASN A 1 276 ? 20.562 -18.328 4.359 1 98.06 276 ASN A CA 1
ATOM 2009 C C . ASN A 1 276 ? 19.656 -18.453 3.143 1 98.06 276 ASN A C 1
ATOM 2011 O O . ASN A 1 276 ? 20.062 -18.156 2.02 1 98.06 276 ASN A O 1
ATOM 2015 N N . GLY A 1 277 ? 18.453 -18.891 3.305 1 98.62 277 GLY A N 1
ATOM 2016 C CA . GLY A 1 277 ? 17.469 -18.984 2.232 1 98.62 277 GLY A CA 1
ATOM 2017 C C . GLY A 1 277 ? 16.609 -17.75 2.111 1 98.62 277 GLY A C 1
ATOM 2018 O O . GLY A 1 277 ? 16.672 -16.844 2.947 1 98.62 277 GLY A O 1
ATOM 2019 N N . SER A 1 278 ? 15.859 -17.641 1.035 1 98.5 278 SER A N 1
ATOM 2020 C CA . SER A 1 278 ? 14.945 -16.531 0.804 1 98.5 278 SER A CA 1
ATOM 2021 C C . SER A 1 278 ? 13.562 -16.828 1.387 1 98.5 278 SER A C 1
ATOM 2023 O O . SER A 1 278 ? 12.758 -17.531 0.766 1 98.5 278 SER A O 1
ATOM 2025 N N . VAL A 1 279 ? 13.289 -16.281 2.527 1 98.75 279 VAL A N 1
ATOM 2026 C CA . VAL A 1 279 ? 12 -16.453 3.186 1 98.75 279 VAL A CA 1
ATOM 2027 C C . VAL A 1 279 ? 11.008 -15.422 2.678 1 98.75 279 VAL A C 1
ATOM 2029 O O . VAL A 1 279 ? 10.672 -14.477 3.395 1 98.75 279 VAL A O 1
ATOM 2032 N N . MET A 1 280 ? 10.523 -15.656 1.48 1 98.75 280 MET A N 1
ATOM 2033 C CA . MET A 1 280 ? 9.656 -14.688 0.813 1 98.75 280 MET A CA 1
ATOM 2034 C C . MET A 1 280 ? 8.32 -14.57 1.537 1 98.75 280 MET A C 1
ATOM 2036 O O . MET A 1 280 ? 7.648 -15.57 1.778 1 98.75 280 MET A O 1
ATOM 2040 N N . ALA A 1 281 ? 7.984 -13.383 1.979 1 98.81 281 ALA A N 1
ATOM 2041 C CA . ALA A 1 281 ? 6.754 -13.031 2.684 1 98.81 281 ALA A CA 1
ATOM 2042 C C . ALA A 1 281 ? 6.438 -11.547 2.525 1 98.81 281 ALA A C 1
ATOM 2044 O O . ALA A 1 281 ? 7.34 -10.727 2.33 1 98.81 281 ALA A O 1
ATOM 2045 N N . GLY A 1 282 ? 5.172 -11.266 2.533 1 98.81 282 GLY A N 1
ATOM 2046 C CA . GLY A 1 282 ? 4.758 -9.875 2.424 1 98.81 282 GLY A CA 1
ATOM 2047 C C . GLY A 1 282 ? 4.805 -9.133 3.746 1 98.81 282 GLY A C 1
ATOM 2048 O O . GLY A 1 282 ? 5.012 -9.742 4.797 1 98.81 282 GLY A O 1
ATOM 2049 N N . GLN A 1 283 ? 4.539 -7.824 3.67 1 98.88 283 GLN A N 1
ATOM 2050 C CA . GLN A 1 283 ? 4.59 -6.945 4.836 1 98.88 283 GLN A CA 1
ATOM 2051 C C . GLN A 1 283 ? 3.484 -7.285 5.828 1 98.88 283 GLN A C 1
ATOM 2053 O O . GLN A 1 283 ? 3.541 -6.879 6.992 1 98.88 283 GLN A O 1
ATOM 2058 N N . ILE A 1 284 ? 2.48 -8.031 5.402 1 98.81 284 ILE A N 1
ATOM 2059 C CA . ILE A 1 284 ? 1.332 -8.312 6.254 1 98.81 284 ILE A CA 1
ATOM 2060 C C . ILE A 1 284 ? 1.641 -9.508 7.156 1 98.81 284 ILE A C 1
ATOM 2062 O O . ILE A 1 284 ? 0.783 -9.953 7.922 1 98.81 284 ILE A O 1
ATOM 2066 N N . ALA A 1 285 ? 2.877 -10.078 7.062 1 98.69 285 ALA A N 1
ATOM 2067 C CA . ALA A 1 285 ? 3.285 -11.242 7.848 1 98.69 285 ALA A CA 1
ATOM 2068 C C . ALA A 1 285 ? 3.057 -11.008 9.336 1 98.69 285 ALA A C 1
ATOM 2070 O O . ALA A 1 285 ? 2.744 -11.938 10.078 1 98.69 285 ALA A O 1
ATOM 2071 N N . GLY A 1 286 ? 3.096 -9.758 9.758 1 98.31 286 GLY A N 1
ATOM 2072 C CA . GLY A 1 286 ? 2.918 -9.414 11.156 1 98.31 286 GLY A CA 1
ATOM 2073 C C . GLY A 1 286 ? 1.529 -9.734 11.68 1 98.31 286 GLY A C 1
ATOM 2074 O O . GLY A 1 286 ? 1.31 -9.773 12.891 1 98.31 286 GLY A O 1
ATOM 2075 N N . LEU A 1 287 ? 0.604 -10 10.766 1 98.25 287 LEU A N 1
ATOM 2076 C CA . LEU A 1 287 ? -0.774 -10.266 11.156 1 98.25 287 LEU A CA 1
ATOM 2077 C C . LEU A 1 287 ? -1.097 -11.75 11.031 1 98.25 287 LEU A C 1
ATOM 2079 O O . LEU A 1 287 ? -2.189 -12.188 11.398 1 98.25 287 LEU A O 1
ATOM 2083 N N . VAL A 1 288 ? -0.206 -12.562 10.43 1 98.38 288 VAL A N 1
ATOM 2084 C CA . VAL A 1 288 ? -0.384 -14 10.297 1 98.38 288 VAL A CA 1
ATOM 2085 C C . VAL A 1 288 ? 0.18 -14.711 11.531 1 98.38 288 VAL A C 1
ATOM 2087 O O . VAL A 1 288 ? 1.398 -14.812 11.688 1 98.38 288 VAL A O 1
ATOM 2090 N N . ARG A 1 289 ? -0.704 -15.273 12.398 1 96.62 289 ARG A N 1
ATOM 2091 C CA . ARG A 1 289 ? -0.236 -15.625 13.734 1 96.62 289 ARG A CA 1
ATOM 2092 C C . ARG A 1 289 ? -0.419 -17.109 14.008 1 96.62 289 ARG A C 1
ATOM 2094 O O . ARG A 1 289 ? 0.037 -17.625 15.031 1 96.62 289 ARG A O 1
ATOM 2101 N N . LYS A 1 290 ? -1.102 -17.844 13.102 1 98.12 290 LYS A N 1
ATOM 2102 C CA . LYS A 1 290 ? -1.327 -19.266 13.352 1 98.12 290 LYS A CA 1
ATOM 2103 C C . LYS A 1 290 ? -1.515 -20.031 12.047 1 98.12 290 LYS A C 1
ATOM 2105 O O . LYS A 1 290 ? -1.853 -19.438 11.016 1 98.12 290 LYS A O 1
ATOM 2110 N N . GLU A 1 291 ? -1.247 -21.328 12.117 1 98.62 291 GLU A N 1
ATOM 2111 C CA . GLU A 1 291 ? -1.565 -22.219 11.008 1 98.62 291 GLU A CA 1
ATOM 2112 C C . GLU A 1 291 ? -3.051 -22.578 10.984 1 98.62 291 GLU A C 1
ATOM 2114 O O . GLU A 1 291 ? -3.656 -22.797 12.039 1 98.62 291 GLU A O 1
ATOM 2119 N N . GLU A 1 292 ? -3.631 -22.578 9.883 1 98.81 292 GLU A N 1
ATOM 2120 C CA . GLU A 1 292 ? -5.031 -22.922 9.656 1 98.81 292 GLU A CA 1
ATOM 2121 C C . GLU A 1 292 ? -5.207 -23.703 8.359 1 98.81 292 GLU A C 1
ATOM 2123 O O . GLU A 1 292 ? -4.316 -23.703 7.504 1 98.81 292 GLU A O 1
ATOM 2128 N N . THR A 1 293 ? -6.312 -24.422 8.219 1 98.88 293 THR A N 1
ATOM 2129 C CA . THR A 1 293 ? -6.586 -25.094 6.961 1 98.88 293 THR A CA 1
ATOM 2130 C C . THR A 1 293 ? -6.93 -24.094 5.863 1 98.88 293 THR A C 1
ATOM 2132 O O . THR A 1 293 ? -7.32 -22.969 6.152 1 98.88 293 THR A O 1
ATOM 2135 N N . CYS A 1 294 ? -6.758 -24.531 4.625 1 98.88 294 CYS A N 1
ATOM 2136 C CA . CYS A 1 294 ? -7.145 -23.688 3.498 1 98.88 294 CYS A CA 1
ATOM 2137 C C . CYS A 1 294 ? -8.609 -23.281 3.604 1 98.88 294 CYS A C 1
ATOM 2139 O O . CYS A 1 294 ? -8.953 -22.141 3.303 1 98.88 294 CYS A O 1
ATOM 2141 N N . GLN A 1 295 ? -9.445 -24.203 4.023 1 98.81 295 GLN A N 1
ATOM 2142 C CA . GLN A 1 295 ? -10.859 -23.891 4.195 1 98.81 295 GLN A CA 1
ATOM 2143 C C . GLN A 1 295 ? -11.062 -22.781 5.227 1 98.81 295 GLN A C 1
ATOM 2145 O O . GLN A 1 295 ? -11.82 -21.844 4.988 1 98.81 295 GLN A O 1
ATOM 2150 N N . GLU A 1 296 ? -10.414 -22.906 6.395 1 98.81 296 GLU A N 1
ATOM 2151 C CA . GLU A 1 296 ? -10.531 -21.906 7.445 1 98.81 296 GLU A CA 1
ATOM 2152 C C . GLU A 1 296 ? -10.039 -20.547 6.961 1 98.81 296 GLU A C 1
ATOM 2154 O O . GLU A 1 296 ? -10.641 -19.516 7.273 1 98.81 296 GLU A O 1
ATOM 2159 N N . ILE A 1 297 ? -8.953 -20.484 6.227 1 98.88 297 ILE A N 1
ATOM 2160 C CA . ILE A 1 297 ? -8.383 -19.25 5.711 1 98.88 297 ILE A CA 1
ATOM 2161 C C . ILE A 1 297 ? -9.367 -18.578 4.75 1 98.88 297 ILE A C 1
ATOM 2163 O O . ILE A 1 297 ? -9.672 -17.391 4.883 1 98.88 297 ILE A O 1
ATOM 2167 N N . LEU A 1 298 ? -9.914 -19.375 3.807 1 98.81 298 LEU A N 1
ATOM 2168 C CA . LEU A 1 298 ? -10.859 -18.844 2.828 1 98.81 298 LEU A CA 1
ATOM 2169 C C . LEU A 1 298 ? -12.102 -18.297 3.514 1 98.81 298 LEU A C 1
ATOM 2171 O O . LEU A 1 298 ? -12.578 -17.203 3.18 1 98.81 298 LEU A O 1
ATOM 2175 N N . GLU A 1 299 ? -12.602 -19.016 4.453 1 98.69 299 GLU A N 1
ATOM 2176 C CA . GLU A 1 299 ? -13.812 -18.609 5.152 1 98.69 299 GLU A CA 1
ATOM 2177 C C . GLU A 1 299 ? -13.57 -17.359 5.984 1 98.69 299 GLU A C 1
ATOM 2179 O O . GLU A 1 299 ? -14.422 -16.469 6.031 1 98.69 299 GLU A O 1
ATOM 2184 N N . ASP A 1 300 ? -12.453 -17.328 6.633 1 98.5 300 ASP A N 1
ATOM 2185 C CA . ASP A 1 300 ? -12.117 -16.156 7.422 1 98.5 300 ASP A CA 1
ATOM 2186 C C . ASP A 1 300 ? -12.055 -14.906 6.543 1 98.5 300 ASP A C 1
ATOM 2188 O O . ASP A 1 300 ? -12.594 -13.859 6.906 1 98.5 300 ASP A O 1
ATOM 2192 N N . LEU A 1 301 ? -11.414 -14.984 5.406 1 98.75 301 LEU A N 1
ATOM 2193 C CA . LEU A 1 301 ? -11.281 -13.859 4.484 1 98.75 301 LEU A CA 1
ATOM 2194 C C . LEU A 1 301 ? -12.641 -13.453 3.928 1 98.75 301 LEU A C 1
ATOM 2196 O O . LEU A 1 301 ? -12.977 -12.266 3.902 1 98.75 301 LEU A O 1
ATOM 2200 N N . TYR A 1 302 ? -13.422 -14.445 3.525 1 98.69 302 TYR A N 1
ATOM 2201 C CA . TYR A 1 302 ? -14.68 -14.195 2.822 1 98.69 302 TYR A CA 1
ATOM 2202 C C . TYR A 1 302 ? -15.742 -13.672 3.777 1 98.69 302 TYR A C 1
ATOM 2204 O O . TYR A 1 302 ? -16.312 -12.602 3.555 1 98.69 302 TYR A O 1
ATOM 2212 N N . TYR A 1 303 ? -15.93 -14.398 4.828 1 98.62 303 TYR A N 1
ATOM 2213 C CA . TYR A 1 303 ? -16.984 -14 5.762 1 98.62 303 TYR A CA 1
ATOM 2214 C C . TYR A 1 303 ? -16.531 -12.82 6.617 1 98.62 303 TYR A C 1
ATOM 2216 O O . TYR A 1 303 ? -17.344 -11.984 7.008 1 98.62 303 TYR A O 1
ATOM 2224 N N . GLY A 1 304 ? -15.25 -12.766 6.871 1 98.5 304 GLY A N 1
ATOM 2225 C CA . GLY A 1 304 ? -14.727 -11.586 7.535 1 98.5 304 GLY A CA 1
ATOM 2226 C C . GLY A 1 304 ? -14.945 -10.312 6.738 1 98.5 304 GLY A C 1
ATOM 2227 O O . GLY A 1 304 ? -15.328 -9.281 7.297 1 98.5 304 GLY A O 1
ATOM 2228 N N . ALA A 1 305 ? -14.672 -10.406 5.441 1 98.69 305 ALA A N 1
ATOM 2229 C CA . ALA A 1 305 ? -14.914 -9.258 4.574 1 98.69 305 ALA A CA 1
ATOM 2230 C C . ALA A 1 305 ? -16.375 -8.836 4.602 1 98.69 305 ALA A C 1
ATOM 2232 O O . ALA A 1 305 ? -16.688 -7.652 4.719 1 98.69 305 ALA A O 1
ATOM 2233 N N . ALA A 1 306 ? -17.234 -9.805 4.488 1 98.38 306 ALA A N 1
ATOM 2234 C CA . ALA A 1 306 ? -18.672 -9.523 4.523 1 98.38 306 ALA A CA 1
ATOM 2235 C C . ALA A 1 306 ? -19.047 -8.789 5.805 1 98.38 306 ALA A C 1
ATOM 2237 O O . ALA A 1 306 ? -19.797 -7.812 5.766 1 98.38 306 ALA A O 1
ATOM 2238 N N . LYS A 1 307 ? -18.547 -9.273 6.918 1 98.19 307 LYS A N 1
ATOM 2239 C CA . LYS A 1 307 ? -18.859 -8.672 8.211 1 98.19 307 LYS A CA 1
ATOM 2240 C C . LYS A 1 307 ? -18.375 -7.23 8.273 1 98.19 307 LYS A C 1
ATOM 2242 O O . LYS A 1 307 ? -19.109 -6.336 8.695 1 98.19 307 LYS A O 1
ATOM 2247 N N . VAL A 1 308 ? -17.156 -6.996 7.875 1 98.44 308 VAL A N 1
ATOM 2248 C CA . VAL A 1 308 ? -16.547 -5.664 7.91 1 98.44 308 VAL A CA 1
ATOM 2249 C C . VAL A 1 308 ? -17.359 -4.711 7.031 1 98.44 308 VAL A C 1
ATOM 2251 O O . VAL A 1 308 ? -17.656 -3.584 7.438 1 98.44 308 VAL A O 1
ATOM 2254 N N . ILE A 1 309 ? -17.688 -5.145 5.82 1 98.5 309 ILE A N 1
ATOM 2255 C CA . ILE A 1 309 ? -18.406 -4.324 4.852 1 98.5 309 ILE A CA 1
ATOM 2256 C C . ILE A 1 309 ? -19.781 -3.959 5.41 1 98.5 309 ILE A C 1
ATOM 2258 O O . ILE A 1 309 ? -20.203 -2.797 5.355 1 98.5 309 ILE A O 1
ATOM 2262 N N . LYS A 1 310 ? -20.453 -4.902 5.957 1 97.62 310 LYS A N 1
ATOM 2263 C CA . LYS A 1 310 ? -21.781 -4.66 6.508 1 97.62 310 LYS A CA 1
ATOM 2264 C C . LYS A 1 310 ? -21.719 -3.752 7.73 1 97.62 310 LYS A C 1
ATOM 2266 O O . LYS A 1 310 ? -22.562 -2.875 7.906 1 97.62 310 LYS A O 1
ATOM 2271 N N . ASP A 1 311 ? -20.734 -4 8.617 1 97.31 311 ASP A N 1
ATOM 2272 C CA . ASP A 1 311 ? -20.562 -3.137 9.781 1 97.31 311 ASP A CA 1
ATOM 2273 C C . ASP A 1 311 ? -20.312 -1.69 9.352 1 97.31 311 ASP A C 1
ATOM 2275 O O . ASP A 1 311 ? -20.891 -0.763 9.93 1 97.31 311 ASP A O 1
ATOM 2279 N N . GLN A 1 312 ? -19.438 -1.493 8.367 1 97.75 312 GLN A N 1
ATOM 2280 C CA . GLN A 1 312 ? -19.156 -0.141 7.902 1 97.75 312 GLN A CA 1
ATOM 2281 C C . GLN A 1 312 ? -20.375 0.469 7.219 1 97.75 312 GLN A C 1
ATOM 2283 O O . GLN A 1 312 ? -20.656 1.66 7.375 1 97.75 312 GLN A O 1
ATOM 2288 N N . ALA A 1 313 ? -21.031 -0.337 6.414 1 97.5 313 ALA A N 1
ATOM 2289 C CA . ALA A 1 313 ? -22.234 0.17 5.766 1 97.5 313 ALA A CA 1
ATOM 2290 C C . ALA A 1 313 ? -23.234 0.691 6.797 1 97.5 313 ALA A C 1
ATOM 2292 O O . ALA A 1 313 ? -23.906 1.702 6.57 1 97.5 313 ALA A O 1
ATOM 2293 N N . ALA A 1 314 ? -23.359 0.004 7.906 1 96.88 314 ALA A N 1
ATOM 2294 C CA . ALA A 1 314 ? -24.25 0.446 8.977 1 96.88 314 ALA A CA 1
ATOM 2295 C C . ALA A 1 314 ? -23.812 1.793 9.539 1 96.88 314 ALA A C 1
ATOM 2297 O O . ALA A 1 314 ? -24.641 2.658 9.828 1 96.88 314 ALA A O 1
ATOM 2298 N N . ARG A 1 315 ? -22.547 1.981 9.68 1 96 315 ARG A N 1
ATOM 2299 C CA . ARG A 1 315 ? -22 3.225 10.211 1 96 315 ARG A CA 1
ATOM 2300 C C . ARG A 1 315 ? -22.234 4.383 9.242 1 96 315 ARG A C 1
ATOM 2302 O O . ARG A 1 315 ? -22.391 5.527 9.672 1 96 315 ARG A O 1
ATOM 2309 N N . TRP A 1 316 ? -22.266 4.07 7.957 1 96.69 316 TRP A N 1
ATOM 2310 C CA . TRP A 1 316 ? -22.359 5.098 6.926 1 96.69 316 TRP A CA 1
ATOM 2311 C C . TRP A 1 316 ? -23.797 5.23 6.426 1 96.69 316 TRP A C 1
ATOM 2313 O O . TRP A 1 316 ? -24.062 5.949 5.461 1 96.69 316 TRP A O 1
ATOM 2323 N N . ALA A 1 317 ? -24.734 4.582 7.043 1 94.75 317 ALA A N 1
ATOM 2324 C CA . ALA A 1 317 ? -26.094 4.422 6.535 1 94.75 317 ALA A CA 1
ATOM 2325 C C . ALA A 1 317 ? -26.781 5.773 6.375 1 94.75 317 ALA A C 1
ATOM 2327 O O . ALA A 1 317 ? -27.562 5.973 5.445 1 94.75 317 ALA A O 1
ATOM 2328 N N . ASP A 1 318 ? -26.438 6.73 7.203 1 94 318 ASP A N 1
ATOM 2329 C CA . ASP A 1 318 ? -27.156 7.996 7.219 1 94 318 ASP A CA 1
ATOM 2330 C C . ASP A 1 318 ? -26.484 9.023 6.312 1 94 318 ASP A C 1
ATOM 2332 O O . ASP A 1 318 ? -26.953 10.164 6.199 1 94 318 ASP A O 1
ATOM 2336 N N . VAL A 1 319 ? -25.438 8.578 5.695 1 94.69 319 VAL A N 1
ATOM 2337 C CA . VAL A 1 319 ? -24.703 9.508 4.852 1 94.69 319 VAL A CA 1
ATOM 2338 C C . VAL A 1 319 ? -25.297 9.508 3.441 1 94.69 319 VAL A C 1
ATOM 2340 O O . VAL A 1 319 ? -25.359 8.469 2.791 1 94.69 319 VAL A O 1
ATOM 2343 N N . SER A 1 320 ? -25.953 10.531 2.955 1 84.25 320 SER A N 1
ATOM 2344 C CA . SER A 1 320 ? -26.453 10.711 1.602 1 84.25 320 SER A CA 1
ATOM 2345 C C . SER A 1 320 ? -26.141 12.109 1.072 1 84.25 320 SER A C 1
ATOM 2347 O O . SER A 1 320 ? -26.078 13.062 1.843 1 84.25 320 SER A O 1
ATOM 2349 N N . GLU A 1 321 ? -25.75 12.141 -0.226 1 75.62 321 GLU A N 1
ATOM 2350 C CA . GLU A 1 321 ? -25.516 13.445 -0.844 1 75.62 321 GLU A CA 1
ATOM 2351 C C . GLU A 1 321 ? -26.797 14.273 -0.89 1 75.62 321 GLU A C 1
ATOM 2353 O O . GLU A 1 321 ? -26.766 15.461 -1.216 1 75.62 321 GLU A O 1
ATOM 2358 N N . ASP A 1 322 ? -27.922 14.055 -0.193 1 53.59 322 ASP A N 1
ATOM 2359 C CA . ASP A 1 322 ? -29.109 14.859 -0.426 1 53.59 322 ASP A CA 1
ATOM 2360 C C . ASP A 1 322 ? -28.766 16.344 -0.53 1 53.59 322 ASP A C 1
ATOM 2362 O O . ASP A 1 322 ? -27.812 16.812 0.1 1 53.59 322 ASP A O 1
ATOM 2366 N N . MET B 1 1 ? -21.594 10.734 9.227 1 86.12 1 MET B N 1
ATOM 2367 C CA . MET B 1 1 ? -20.953 9.57 9.828 1 86.12 1 MET B CA 1
ATOM 2368 C C . MET B 1 1 ? -20.094 9.984 11.016 1 86.12 1 MET B C 1
ATOM 2370 O O . MET B 1 1 ? -19.188 10.812 10.875 1 86.12 1 MET B O 1
ATOM 2374 N N . LYS B 1 2 ? -20.406 9.516 12.148 1 90 2 LYS B N 1
ATOM 2375 C CA . LYS B 1 2 ? -19.703 9.836 13.383 1 90 2 LYS B CA 1
ATOM 2376 C C . LYS B 1 2 ? -18.656 8.773 13.703 1 90 2 LYS B C 1
ATOM 2378 O O . LYS B 1 2 ? -18.906 7.578 13.578 1 90 2 LYS B O 1
ATOM 2383 N N . THR B 1 3 ? -17.469 9.219 13.906 1 94.75 3 THR B N 1
ATOM 2384 C CA . THR B 1 3 ? -16.391 8.398 14.438 1 94.75 3 THR B CA 1
ATOM 2385 C C . THR B 1 3 ? -15.836 8.992 15.727 1 94.75 3 THR B C 1
ATOM 2387 O O . THR B 1 3 ? -16.188 10.109 16.109 1 94.75 3 THR B O 1
ATOM 2390 N N . ARG B 1 4 ? -14.984 8.266 16.453 1 97.38 4 ARG B N 1
ATOM 2391 C CA . ARG B 1 4 ? -14.32 8.828 17.641 1 97.38 4 ARG B CA 1
ATOM 2392 C C . ARG B 1 4 ? -13.508 10.062 17.266 1 97.38 4 ARG B C 1
ATOM 2394 O O . ARG B 1 4 ? -13.367 10.984 18.062 1 97.38 4 ARG B O 1
ATOM 2401 N N . ILE B 1 5 ? -12.961 10.102 15.984 1 98.56 5 ILE B N 1
ATOM 2402 C CA . ILE B 1 5 ? -12.148 11.227 15.516 1 98.56 5 ILE B CA 1
ATOM 2403 C C . ILE B 1 5 ? -13.031 12.461 15.336 1 98.56 5 ILE B C 1
ATOM 2405 O O . ILE B 1 5 ? -12.68 13.555 15.773 1 98.56 5 ILE B O 1
ATOM 2409 N N . THR B 1 6 ? -14.195 12.281 14.633 1 98 6 THR B N 1
ATOM 2410 C CA . THR B 1 6 ? -15.062 13.438 14.414 1 98 6 THR B CA 1
ATOM 2411 C C . THR B 1 6 ? -15.57 13.992 15.742 1 98 6 THR B C 1
ATOM 2413 O O . THR B 1 6 ? -15.719 15.203 15.898 1 98 6 THR B O 1
ATOM 2416 N N . GLU B 1 7 ? -15.766 13.133 16.719 1 97.81 7 GLU B N 1
ATOM 2417 C CA . GLU B 1 7 ? -16.203 13.57 18.031 1 97.81 7 GLU B CA 1
ATOM 2418 C C . GLU B 1 7 ? -15.086 14.25 18.797 1 97.81 7 GLU B C 1
ATOM 2420 O O . GLU B 1 7 ? -15.281 15.312 19.391 1 97.81 7 GLU B O 1
ATOM 2425 N N . LEU B 1 8 ? -13.945 13.656 18.734 1 98 8 LEU B N 1
ATOM 2426 C CA . LEU B 1 8 ? -12.773 14.156 19.438 1 98 8 LEU B CA 1
ATOM 2427 C C . LEU B 1 8 ? -12.414 15.562 18.953 1 98 8 LEU B C 1
ATOM 2429 O O . LEU B 1 8 ? -12.008 16.406 19.75 1 98 8 LEU B O 1
ATOM 2433 N N . LEU B 1 9 ? -12.602 15.812 17.672 1 98.38 9 LEU B N 1
ATOM 2434 C CA . LEU B 1 9 ? -12.078 17.047 17.078 1 98.38 9 LEU B CA 1
ATOM 2435 C C . LEU B 1 9 ? -13.211 18.016 16.75 1 98.38 9 LEU B C 1
ATOM 2437 O O . LEU B 1 9 ? -12.961 19.172 16.438 1 98.38 9 LEU B O 1
ATOM 2441 N N . ASN B 1 10 ? -14.445 17.547 16.859 1 97.56 10 ASN B N 1
ATOM 2442 C CA . ASN B 1 10 ? -15.617 18.344 16.484 1 97.56 10 ASN B CA 1
ATOM 2443 C C . ASN B 1 10 ? -15.539 18.812 15.031 1 97.56 10 ASN B C 1
ATOM 2445 O O . ASN B 1 10 ? -15.633 20.016 14.766 1 97.56 10 ASN B O 1
ATOM 2449 N N . ILE B 1 11 ? -15.359 17.875 14.109 1 98.38 11 ILE B N 1
ATOM 2450 C CA . ILE B 1 11 ? -15.336 18.172 12.688 1 98.38 11 ILE B CA 1
ATOM 2451 C C . ILE B 1 11 ? -16.438 17.391 11.977 1 98.38 11 ILE B C 1
ATOM 2453 O O . ILE B 1 11 ? -16.875 16.344 12.461 1 98.38 11 ILE B O 1
ATOM 2457 N N . LYS B 1 12 ? -16.844 17.906 10.836 1 97.81 12 LYS B N 1
ATOM 2458 C CA . LYS B 1 12 ? -17.953 17.312 10.094 1 97.81 12 LYS B CA 1
ATOM 2459 C C . LYS B 1 12 ? -17.5 16.078 9.328 1 97.81 12 LYS B C 1
ATOM 2461 O O . LYS B 1 12 ? -18.141 15.023 9.414 1 97.81 12 LYS B O 1
ATOM 2466 N N . TYR B 1 13 ? -16.484 16.203 8.508 1 98.44 13 TYR B N 1
ATOM 2467 C CA . TYR B 1 13 ? -15.938 15.094 7.73 1 98.44 13 TYR B CA 1
ATOM 2468 C C . TYR B 1 13 ? -14.711 14.5 8.406 1 98.44 13 TYR B C 1
ATOM 2470 O O . TYR B 1 13 ? -13.82 15.234 8.844 1 98.44 13 TYR B O 1
ATOM 2478 N N . PRO B 1 14 ? -14.625 13.164 8.594 1 98.69 14 PRO B N 1
ATOM 2479 C CA . PRO B 1 14 ? -13.422 12.531 9.141 1 98.69 14 PRO B CA 1
ATOM 2480 C C . PRO B 1 14 ? -12.25 12.539 8.164 1 98.69 14 PRO B C 1
ATOM 2482 O O . PRO B 1 14 ? -11.688 11.484 7.855 1 98.69 14 PRO B O 1
ATOM 2485 N N . ILE B 1 15 ? -11.883 13.727 7.691 1 98.94 15 ILE B N 1
ATOM 2486 C CA . ILE B 1 15 ? -10.867 13.914 6.656 1 98.94 15 ILE B CA 1
ATOM 2487 C C . ILE B 1 15 ? -9.914 15.031 7.059 1 98.94 15 ILE B C 1
ATOM 2489 O O . ILE B 1 15 ? -10.352 16.156 7.328 1 98.94 15 ILE B O 1
ATOM 2493 N N . PHE B 1 16 ? -8.625 14.656 7.133 1 98.94 16 PHE B N 1
ATOM 2494 C CA . PHE B 1 16 ? -7.551 15.617 7.371 1 98.94 16 PHE B CA 1
ATOM 2495 C C . PHE B 1 16 ? -6.891 16.031 6.059 1 98.94 16 PHE B C 1
ATOM 2497 O O . PHE B 1 16 ? -6.684 15.195 5.172 1 98.94 16 PHE B O 1
ATOM 2504 N N . GLN B 1 17 ? -6.637 17.297 5.918 1 98.88 17 GLN B N 1
ATOM 2505 C CA . GLN B 1 17 ? -5.594 17.734 4.996 1 98.88 17 GLN B CA 1
ATOM 2506 C C . GLN B 1 17 ? -4.219 17.688 5.656 1 98.88 17 GLN B C 1
ATOM 2508 O O . GLN B 1 17 ? -4.027 18.25 6.738 1 98.88 17 GLN B O 1
ATOM 2513 N N . GLY B 1 18 ? -3.303 16.953 5.152 1 97.69 18 GLY B N 1
ATOM 2514 C CA . GLY B 1 18 ? -2 16.75 5.77 1 97.69 18 GLY B CA 1
ATOM 2515 C C . GLY B 1 18 ? -1.23 18.047 5.965 1 97.69 18 GLY B C 1
ATOM 2516 O O . GLY B 1 18 ? -1.392 18.984 5.195 1 97.69 18 GLY B O 1
ATOM 2517 N N . GLY B 1 19 ? -0.378 18.109 7.027 1 97.69 19 GLY B N 1
ATOM 2518 C CA . GLY B 1 19 ? 0.486 19.25 7.289 1 97.69 19 GLY B CA 1
ATOM 2519 C C . GLY B 1 19 ? 1.7 19.297 6.383 1 97.69 19 GLY B C 1
ATOM 2520 O O . GLY B 1 19 ? 2.803 18.938 6.789 1 97.69 19 GLY B O 1
ATOM 2521 N N . MET B 1 20 ? 1.515 19.828 5.223 1 97.56 20 MET B N 1
ATOM 2522 C CA . MET B 1 20 ? 2.555 19.859 4.199 1 97.56 20 MET B CA 1
ATOM 2523 C C . MET B 1 20 ? 3.318 21.188 4.25 1 97.56 20 MET B C 1
ATOM 2525 O O . MET B 1 20 ? 2.779 22.234 3.893 1 97.56 20 MET B O 1
ATOM 2529 N N . ALA B 1 21 ? 4.555 21.078 4.66 1 96.19 21 ALA B N 1
ATOM 2530 C CA . ALA B 1 21 ? 5.363 22.297 4.734 1 96.19 21 ALA B CA 1
ATOM 2531 C C . ALA B 1 21 ? 5.328 23.062 3.414 1 96.19 21 ALA B C 1
ATOM 2533 O O . ALA B 1 21 ? 5.383 22.453 2.338 1 96.19 21 ALA B O 1
ATOM 2534 N N . TRP B 1 22 ? 5.223 24.375 3.465 1 97.38 22 TRP B N 1
ATOM 2535 C CA . TRP B 1 22 ? 5.207 25.328 2.354 1 97.38 22 TRP B CA 1
ATOM 2536 C C . TRP B 1 22 ? 3.879 25.266 1.609 1 97.38 22 TRP B C 1
ATOM 2538 O O . TRP B 1 22 ? 3.465 26.25 0.991 1 97.38 22 TRP B O 1
ATOM 2548 N N . VAL B 1 23 ? 3.188 24.109 1.636 1 98.62 23 VAL B N 1
ATOM 2549 C CA . VAL B 1 23 ? 1.938 23.969 0.896 1 98.62 23 VAL B CA 1
ATOM 2550 C C . VAL B 1 23 ? 0.757 24.281 1.81 1 98.62 23 VAL B C 1
ATOM 2552 O O . VAL B 1 23 ? -0.115 25.078 1.454 1 98.62 23 VAL B O 1
ATOM 2555 N N . ALA B 1 24 ? 0.712 23.625 2.961 1 98.69 24 ALA B N 1
ATOM 2556 C CA . ALA B 1 24 ? -0.395 23.781 3.902 1 98.69 24 ALA B CA 1
ATOM 2557 C C . ALA B 1 24 ? -0.253 25.047 4.727 1 98.69 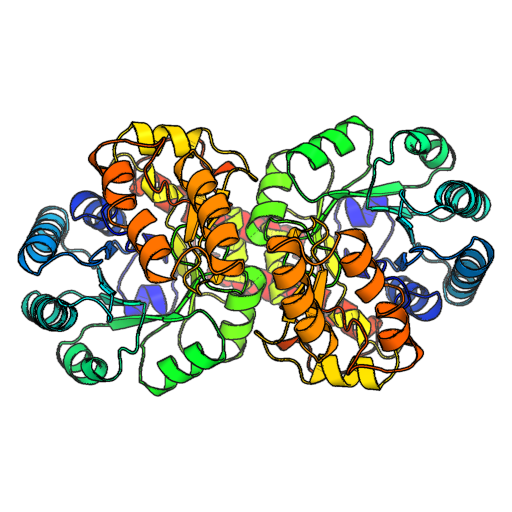24 ALA B C 1
ATOM 2559 O O . ALA B 1 24 ? -0.006 25 5.934 1 98.69 24 ALA B O 1
ATOM 2560 N N . ASP B 1 25 ? -0.447 26.203 4.125 1 98.62 25 ASP B N 1
ATOM 2561 C CA . ASP B 1 25 ? -0.45 27.5 4.816 1 98.62 25 ASP B CA 1
ATOM 2562 C C . ASP B 1 25 ? -1.834 27.812 5.375 1 98.62 25 ASP B C 1
ATOM 2564 O O . ASP B 1 25 ? -2.719 26.953 5.387 1 98.62 25 ASP B O 1
ATOM 2568 N N . GLY B 1 26 ? -1.937 29.016 5.883 1 98.81 26 GLY B N 1
ATOM 2569 C CA . GLY B 1 26 ? -3.182 29.391 6.531 1 98.81 26 GLY B CA 1
ATOM 2570 C C . GLY B 1 26 ? -4.371 29.391 5.586 1 98.81 26 GLY B C 1
ATOM 2571 O O . GLY B 1 26 ? -5.496 29.109 6.004 1 98.81 26 GLY B O 1
ATOM 2572 N N . ASP B 1 27 ? -4.168 29.719 4.301 1 98.88 27 ASP B N 1
ATOM 2573 C CA . ASP B 1 27 ? -5.25 29.734 3.322 1 98.88 27 ASP B CA 1
ATOM 2574 C C . ASP B 1 27 ? -5.805 28.328 3.096 1 98.88 27 ASP B C 1
ATOM 2576 O O . ASP B 1 27 ? -7.02 28.125 3.145 1 98.88 27 ASP B O 1
ATOM 2580 N N . LEU B 1 28 ? -4.938 27.375 2.84 1 98.94 28 LEU B N 1
ATOM 2581 C CA . LEU B 1 28 ? -5.371 26.016 2.568 1 98.94 28 LEU B CA 1
ATOM 2582 C C . LEU B 1 28 ? -5.984 25.391 3.812 1 98.94 28 LEU B C 1
ATOM 2584 O O . LEU B 1 28 ? -7.098 24.844 3.76 1 98.94 28 LEU B O 1
ATOM 2588 N N . ALA B 1 29 ? -5.258 25.438 4.934 1 98.94 29 ALA B N 1
ATOM 2589 C CA . ALA B 1 29 ? -5.75 24.844 6.172 1 98.94 29 ALA B CA 1
ATOM 2590 C C . ALA B 1 29 ? -7.094 25.453 6.574 1 98.94 29 ALA B C 1
ATOM 2592 O O . ALA B 1 29 ? -8.008 24.734 6.98 1 98.94 29 ALA B O 1
ATOM 2593 N N . GLY B 1 30 ? -7.16 26.797 6.453 1 98.94 30 GLY B N 1
ATOM 2594 C CA . GLY B 1 30 ? -8.414 27.453 6.777 1 98.94 30 GLY B CA 1
ATOM 2595 C C . GLY B 1 30 ? -9.57 27.016 5.895 1 98.94 30 GLY B C 1
ATOM 2596 O O . GLY B 1 30 ? -10.68 26.812 6.379 1 98.94 30 GLY B O 1
ATOM 2597 N N . ALA B 1 31 ? -9.297 26.891 4.574 1 98.94 31 ALA B N 1
ATOM 2598 C CA . ALA B 1 31 ? -10.328 26.484 3.623 1 98.94 31 ALA B CA 1
ATOM 2599 C C . ALA B 1 31 ? -10.828 25.062 3.922 1 98.94 31 ALA B C 1
ATOM 2601 O O . ALA B 1 31 ? -12.023 24.797 3.824 1 98.94 31 ALA B O 1
ATOM 2602 N N . VAL B 1 32 ? -9.961 24.172 4.277 1 98.94 32 VAL B N 1
ATOM 2603 C CA . VAL B 1 32 ? -10.32 22.781 4.598 1 98.94 32 VAL B CA 1
ATOM 2604 C C . VAL B 1 32 ? -11.188 22.766 5.859 1 98.94 32 VAL B C 1
ATOM 2606 O O . VAL B 1 32 ? -12.234 22.125 5.891 1 98.94 32 VAL B O 1
ATOM 2609 N N . SER B 1 33 ? -10.711 23.484 6.914 1 98.88 33 SER B N 1
ATOM 2610 C CA . SER B 1 33 ? -11.484 23.547 8.148 1 98.88 33 SER B CA 1
ATOM 2611 C C . SER B 1 33 ? -12.859 24.156 7.918 1 98.88 33 SER B C 1
ATOM 2613 O O . SER B 1 33 ? -13.867 23.656 8.422 1 98.88 33 SER B O 1
ATOM 2615 N N . ASN B 1 34 ? -12.828 25.219 7.137 1 98.81 34 ASN B N 1
ATOM 2616 C CA . ASN B 1 34 ? -14.086 25.891 6.836 1 98.81 34 ASN B CA 1
ATOM 2617 C C . ASN B 1 34 ? -15.07 24.938 6.141 1 98.81 34 ASN B C 1
ATOM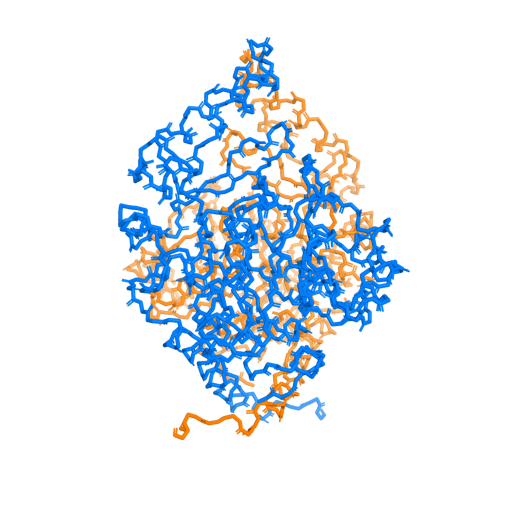 2619 O O . ASN B 1 34 ? -16.281 25.016 6.375 1 98.81 34 ASN B O 1
ATOM 2623 N N . ALA B 1 35 ? -14.562 24.094 5.324 1 98.75 35 ALA B N 1
ATOM 2624 C CA . ALA B 1 35 ? -15.391 23.172 4.543 1 98.75 35 ALA B CA 1
ATOM 2625 C C . ALA B 1 35 ? -15.812 21.969 5.383 1 98.75 35 ALA B C 1
ATOM 2627 O O . ALA B 1 35 ? -16.641 21.172 4.953 1 98.75 35 ALA B O 1
ATOM 2628 N N . GLY B 1 36 ? -15.273 21.797 6.566 1 98.56 36 GLY B N 1
ATOM 2629 C CA . GLY B 1 36 ? -15.797 20.781 7.465 1 98.56 36 GLY B CA 1
ATOM 2630 C C . GLY B 1 36 ? -14.789 19.688 7.773 1 98.56 36 GLY B C 1
ATOM 2631 O O . GLY B 1 36 ? -15.055 18.797 8.586 1 98.56 36 GLY B O 1
ATOM 2632 N N . GLY B 1 37 ? -13.609 19.719 7.113 1 98.81 37 GLY B N 1
ATOM 2633 C CA . GLY B 1 37 ? -12.516 18.812 7.465 1 98.81 37 GLY B CA 1
ATOM 2634 C C . GLY B 1 37 ? -11.586 19.391 8.516 1 98.81 37 GLY B C 1
ATOM 2635 O O . GLY B 1 37 ? -11.93 20.359 9.195 1 98.81 37 GLY B O 1
ATOM 2636 N N . LEU B 1 38 ? -10.492 18.781 8.75 1 98.94 38 LEU B N 1
ATOM 2637 C CA . LEU B 1 38 ? -9.453 19.344 9.609 1 98.94 38 LEU B CA 1
ATOM 2638 C C . LEU B 1 38 ? -8.312 19.906 8.773 1 98.94 38 LEU B C 1
ATOM 2640 O O . LEU B 1 38 ? -7.547 19.156 8.172 1 98.94 38 LEU B O 1
ATOM 2644 N N . GLY B 1 39 ? -8.258 21.219 8.727 1 98.88 39 GLY B N 1
ATOM 2645 C CA . GLY B 1 39 ? -7.074 21.844 8.156 1 98.88 39 GLY B CA 1
ATOM 2646 C C . GLY B 1 39 ? -5.875 21.812 9.094 1 98.88 39 GLY B C 1
ATOM 2647 O O . GLY B 1 39 ? -6.004 22.094 10.281 1 98.88 39 GLY B O 1
ATOM 2648 N N . ILE B 1 40 ? -4.695 21.453 8.562 1 98.94 40 ILE B N 1
ATOM 2649 C CA . ILE B 1 40 ? -3.482 21.391 9.375 1 98.94 40 ILE B CA 1
ATOM 2650 C C . ILE B 1 40 ? -2.398 22.25 8.742 1 98.94 40 ILE B C 1
ATOM 2652 O O . ILE B 1 40 ? -1.987 22.016 7.602 1 98.94 40 ILE B O 1
ATOM 2656 N N . ILE B 1 41 ? -1.956 23.219 9.469 1 98.88 41 ILE B N 1
ATOM 2657 C CA . ILE B 1 41 ? -0.83 24.047 9.039 1 98.88 41 ILE B CA 1
ATOM 2658 C C . ILE B 1 41 ? 0.458 23.219 9.094 1 98.88 41 ILE B C 1
ATOM 2660 O O . ILE B 1 41 ? 0.728 22.547 10.086 1 98.88 41 ILE B O 1
ATOM 2664 N N . GLY B 1 42 ? 1.188 23.25 7.977 1 98.25 42 GLY B N 1
ATOM 2665 C CA . GLY B 1 42 ? 2.494 22.609 7.969 1 98.25 42 GLY B CA 1
ATOM 2666 C C . GLY B 1 42 ? 3.59 23.484 8.555 1 98.25 42 GLY B C 1
ATOM 2667 O O . GLY B 1 42 ? 4.066 24.406 7.898 1 98.25 42 GLY B O 1
ATOM 2668 N N . GLY B 1 43 ? 4.031 23.172 9.688 1 95.56 43 GLY B N 1
ATOM 2669 C CA . GLY B 1 43 ? 5.031 24 10.359 1 95.56 43 GLY B CA 1
ATOM 2670 C C . GLY B 1 43 ? 6.426 23.812 9.797 1 95.56 43 GLY B C 1
ATOM 2671 O O . GLY B 1 43 ? 7.207 24.766 9.734 1 95.56 43 GLY B O 1
ATOM 2672 N N . GLY B 1 44 ? 6.73 22.531 9.5 1 93.88 44 GLY B N 1
ATOM 2673 C CA . GLY B 1 44 ? 8.078 22.266 9.031 1 93.88 44 GLY B CA 1
ATOM 2674 C C . GLY B 1 44 ? 9.148 22.906 9.898 1 93.88 44 GLY B C 1
ATOM 2675 O O . GLY B 1 44 ? 9.133 22.781 11.117 1 93.88 44 GLY B O 1
ATOM 2676 N N . ASN B 1 45 ? 10.133 23.578 9.227 1 94 45 ASN B N 1
ATOM 2677 C CA . ASN B 1 45 ? 11.188 24.297 9.938 1 94 45 ASN B CA 1
ATOM 2678 C C . ASN B 1 45 ? 10.922 25.797 9.969 1 94 45 ASN B C 1
ATOM 2680 O O . ASN B 1 45 ? 11.859 26.594 9.992 1 94 45 ASN B O 1
ATOM 2684 N N . ALA B 1 46 ? 9.68 26.156 9.922 1 96.38 46 ALA B N 1
ATOM 2685 C CA . ALA B 1 46 ? 9.328 27.562 9.93 1 96.38 46 ALA B CA 1
ATOM 2686 C C . ALA B 1 46 ? 9.453 28.156 11.336 1 96.38 46 ALA B C 1
ATOM 2688 O O . ALA B 1 46 ? 9.102 27.5 12.32 1 96.38 46 ALA B O 1
ATOM 2689 N N . PRO B 1 47 ? 9.945 29.375 11.469 1 97.31 47 PRO B N 1
ATOM 2690 C CA . PRO B 1 47 ? 9.969 30.016 12.781 1 97.31 47 PRO B CA 1
ATOM 2691 C C . PRO B 1 47 ? 8.578 30.406 13.281 1 97.31 47 PRO B C 1
ATOM 2693 O O . PRO B 1 47 ? 7.613 30.359 12.516 1 97.31 47 PRO B O 1
ATOM 2696 N N . LYS B 1 48 ? 8.562 30.766 14.5 1 97.81 48 LYS B N 1
ATOM 2697 C CA . LYS B 1 48 ? 7.32 31.031 15.227 1 97.81 48 LYS B CA 1
ATOM 2698 C C . LYS B 1 48 ? 6.477 32.062 14.5 1 97.81 48 LYS B C 1
ATOM 2700 O O . LYS B 1 48 ? 5.254 31.938 14.414 1 97.81 48 LYS B O 1
ATOM 2705 N N . GLU B 1 49 ? 7.141 33.094 13.961 1 98.31 49 GLU B N 1
ATOM 2706 C CA . GLU B 1 49 ? 6.426 34.219 13.336 1 98.31 49 GLU B CA 1
ATOM 2707 C C . GLU B 1 49 ? 5.672 33.75 12.094 1 98.31 49 GLU B C 1
ATOM 2709 O O . GLU B 1 49 ? 4.559 34.219 11.828 1 98.31 49 GLU B O 1
ATOM 2714 N N . VAL B 1 50 ? 6.254 32.875 11.383 1 98.25 50 VAL B N 1
ATOM 2715 C CA . VAL B 1 50 ? 5.648 32.344 10.156 1 98.25 50 VAL B CA 1
ATOM 2716 C C . VAL B 1 50 ? 4.434 31.5 10.5 1 98.25 50 VAL B C 1
ATOM 2718 O O . VAL B 1 50 ? 3.371 31.641 9.891 1 98.25 50 VAL B O 1
ATOM 2721 N N . VAL B 1 51 ? 4.551 30.609 11.492 1 98.75 51 VAL B N 1
ATOM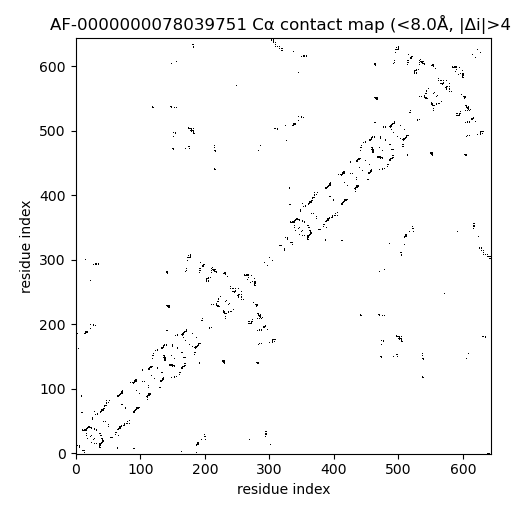 2722 C CA . VAL B 1 51 ? 3.453 29.734 11.906 1 98.75 51 VAL B CA 1
ATOM 2723 C C . VAL B 1 51 ? 2.322 30.578 12.492 1 98.75 51 VAL B C 1
ATOM 2725 O O . VAL B 1 51 ? 1.146 30.312 12.242 1 98.75 51 VAL B O 1
ATOM 2728 N N . LYS B 1 52 ? 2.699 31.609 13.266 1 98.81 52 LYS B N 1
ATOM 2729 C CA . LYS B 1 52 ? 1.699 32.531 13.828 1 98.81 52 LYS B CA 1
ATOM 2730 C C . LYS B 1 52 ? 0.89 33.188 12.734 1 98.81 52 LYS B C 1
ATOM 2732 O O . LYS B 1 52 ? -0.33 33.344 12.844 1 98.81 52 LYS B O 1
ATOM 2737 N N . ALA B 1 53 ? 1.573 33.656 11.695 1 98.81 53 ALA B N 1
ATOM 2738 C CA . ALA B 1 53 ? 0.879 34.312 10.586 1 98.81 53 ALA B CA 1
ATOM 2739 C C . ALA B 1 53 ? -0.136 33.344 9.953 1 98.81 53 ALA B C 1
ATOM 2741 O O . ALA B 1 53 ? -1.228 33.781 9.562 1 98.81 53 ALA B O 1
ATOM 2742 N N . ASN B 1 54 ? 0.201 32.094 9.805 1 98.88 54 ASN B N 1
ATOM 2743 C CA . ASN B 1 54 ? -0.724 31.109 9.266 1 98.88 54 ASN B CA 1
ATOM 2744 C C . ASN B 1 54 ? -1.899 30.875 10.211 1 98.88 54 ASN B C 1
ATOM 2746 O O . ASN B 1 54 ? -3.037 30.719 9.766 1 98.88 54 ASN B O 1
ATOM 2750 N N . ILE B 1 55 ? -1.634 30.797 11.531 1 98.88 55 ILE B N 1
ATOM 2751 C CA . ILE B 1 55 ? -2.697 30.641 12.516 1 98.88 55 ILE B CA 1
ATOM 2752 C C . ILE B 1 55 ? -3.67 31.812 12.414 1 98.88 55 ILE B C 1
ATOM 2754 O O . ILE B 1 55 ? -4.887 31.609 12.383 1 98.88 55 ILE B O 1
ATOM 2758 N N . ASP B 1 56 ? -3.09 33.031 12.328 1 98.88 56 ASP B N 1
ATOM 2759 C CA . ASP B 1 56 ? -3.924 34.219 12.195 1 98.88 56 ASP B CA 1
ATOM 2760 C C . ASP B 1 56 ? -4.789 34.156 10.945 1 98.88 56 ASP B C 1
ATOM 2762 O O . ASP B 1 56 ? -5.965 34.531 10.969 1 98.88 56 ASP B O 1
ATOM 2766 N N . LYS B 1 57 ? -4.207 33.719 9.883 1 98.81 57 LYS B N 1
ATOM 2767 C CA . LYS B 1 57 ? -4.941 33.594 8.625 1 98.81 57 LYS B CA 1
ATOM 2768 C C . LYS B 1 57 ? -6.098 32.594 8.766 1 98.81 57 LYS B C 1
ATOM 2770 O O . LYS B 1 57 ? -7.215 32.875 8.336 1 98.81 57 LYS B O 1
ATOM 2775 N N . VAL B 1 58 ? -5.863 31.422 9.336 1 98.88 58 VAL B N 1
ATOM 2776 C CA . VAL B 1 58 ? -6.93 30.438 9.531 1 98.88 58 VAL B CA 1
ATOM 2777 C C . VAL B 1 58 ? -8.062 31.062 10.336 1 98.88 58 VAL B C 1
ATOM 2779 O O . VAL B 1 58 ? -9.234 30.953 9.961 1 98.88 58 VAL B O 1
ATOM 2782 N N . LYS B 1 59 ? -7.738 31.766 11.406 1 98.62 59 LYS B N 1
ATOM 2783 C CA . LYS B 1 59 ? -8.734 32.344 12.305 1 98.62 59 LYS B CA 1
ATOM 2784 C C . LYS B 1 59 ? -9.523 33.438 11.594 1 98.62 59 LYS B C 1
ATOM 2786 O O . LYS B 1 59 ? -10.656 33.75 11.969 1 98.62 59 LYS B O 1
ATOM 2791 N N . SER B 1 60 ? -8.922 34 10.602 1 98.69 60 SER B N 1
ATOM 2792 C CA . SER B 1 60 ? -9.625 35.031 9.82 1 98.69 60 SER B CA 1
ATOM 2793 C C . SER B 1 60 ? -10.625 34.375 8.859 1 98.69 60 SER B C 1
ATOM 2795 O O . SER B 1 60 ? -11.547 35.031 8.383 1 98.69 60 SER B O 1
ATOM 2797 N N . ILE B 1 61 ? -10.445 33.094 8.516 1 98.06 61 ILE B N 1
ATOM 2798 C CA . ILE B 1 61 ? -11.242 32.375 7.523 1 98.06 61 ILE B CA 1
ATOM 2799 C C . ILE B 1 61 ? -12.375 31.625 8.219 1 98.06 61 ILE B C 1
ATOM 2801 O O . ILE B 1 61 ? -13.469 31.5 7.664 1 98.06 61 ILE B O 1
ATOM 2805 N N . THR B 1 62 ? -12.07 31.141 9.445 1 98.56 62 THR B N 1
ATOM 2806 C CA . THR B 1 62 ? -13.039 30.25 10.062 1 98.56 62 THR B CA 1
ATOM 2807 C C . THR B 1 62 ? -12.844 30.203 11.578 1 98.56 62 THR B C 1
ATOM 2809 O O . THR B 1 62 ? -11.773 30.562 12.078 1 98.56 62 THR B O 1
ATOM 2812 N N . ASP B 1 63 ? -13.852 29.766 12.305 1 98.19 63 ASP B N 1
ATOM 2813 C CA . ASP B 1 63 ? -13.781 29.484 13.734 1 98.19 63 ASP B CA 1
ATOM 2814 C C . ASP B 1 63 ? -13.758 27.984 14.016 1 98.19 63 ASP B C 1
ATOM 2816 O O . ASP B 1 63 ? -13.828 27.562 15.172 1 98.19 63 ASP B O 1
ATOM 2820 N N . LYS B 1 64 ? -13.703 27.188 12.922 1 98.62 64 LYS B N 1
ATOM 2821 C CA . LYS B 1 64 ? -13.695 25.734 13.047 1 98.62 64 LYS B CA 1
ATOM 2822 C C . LYS B 1 64 ? -12.32 25.234 13.484 1 98.62 64 LYS B C 1
ATOM 2824 O O . LYS B 1 64 ? -11.328 25.953 13.367 1 98.62 64 LYS B O 1
ATOM 2829 N N . PRO B 1 65 ? -12.312 24.047 14.008 1 98.62 65 PRO B N 1
ATOM 2830 C CA . PRO B 1 65 ? -11.039 23.484 14.492 1 98.62 65 PRO B CA 1
ATOM 2831 C C . PRO B 1 65 ? -10.008 23.344 13.383 1 98.62 65 PRO B C 1
ATOM 2833 O O . PRO B 1 65 ? -10.359 23 12.242 1 98.62 65 PRO B O 1
ATOM 2836 N N . PHE B 1 66 ? -8.812 23.547 13.719 1 98.88 66 PHE B N 1
ATOM 2837 C CA . PHE B 1 66 ? -7.664 23.297 12.859 1 98.88 66 PHE B CA 1
ATOM 2838 C C . PHE B 1 66 ? -6.465 22.844 13.672 1 98.88 66 PHE B C 1
ATOM 2840 O O . PHE B 1 66 ? -6.508 22.828 14.906 1 98.88 66 PHE B O 1
ATOM 2847 N N . GLY B 1 67 ? -5.422 22.312 12.969 1 98.88 67 GLY B N 1
ATOM 2848 C CA . GLY B 1 67 ? -4.23 21.828 13.648 1 98.88 67 GLY B CA 1
ATOM 2849 C C . GLY B 1 67 ? -2.947 22.422 13.109 1 98.88 67 GLY B C 1
ATOM 2850 O O . GLY B 1 67 ? -2.965 23.156 12.117 1 98.88 67 GLY B O 1
ATOM 2851 N N . VAL B 1 68 ? -1.909 22.203 13.836 1 98.88 68 VAL B N 1
ATOM 2852 C CA . VAL B 1 68 ? -0.55 22.531 13.43 1 98.88 68 VAL B CA 1
ATOM 2853 C C . VAL B 1 68 ? 0.337 21.297 13.516 1 98.88 68 VAL B C 1
ATOM 2855 O O . VAL B 1 68 ? 0.335 20.594 14.523 1 98.88 68 VAL B O 1
ATOM 2858 N N . ASN B 1 69 ? 0.962 21 12.43 1 98.75 69 ASN B N 1
ATOM 2859 C CA . ASN B 1 69 ? 1.981 19.953 12.469 1 98.75 69 ASN B CA 1
ATOM 2860 C C . ASN B 1 69 ? 3.318 20.484 12.969 1 98.75 69 ASN B C 1
ATOM 2862 O O . ASN B 1 69 ? 3.836 21.469 12.43 1 98.75 69 ASN B O 1
ATOM 2866 N N . ILE B 1 70 ? 3.859 19.875 13.93 1 97.94 70 ILE B N 1
ATOM 2867 C CA . ILE B 1 70 ? 5.133 20.281 14.516 1 97.94 70 ILE B CA 1
ATOM 2868 C C . ILE B 1 70 ? 6.191 19.219 14.219 1 97.94 70 ILE B C 1
ATOM 2870 O O . ILE B 1 70 ? 6.059 18.062 14.633 1 97.94 70 ILE B O 1
ATOM 2874 N N . MET B 1 71 ? 7.191 19.609 13.5 1 95.06 71 MET B N 1
ATOM 2875 C CA . MET B 1 71 ? 8.367 18.75 13.344 1 95.06 71 MET B CA 1
ATOM 2876 C C . MET B 1 71 ? 9.258 18.812 14.578 1 95.06 71 MET B C 1
ATOM 2878 O O . MET B 1 71 ? 9.891 19.844 14.844 1 95.06 71 MET B O 1
ATOM 2882 N N . LEU B 1 72 ? 9.414 17.75 15.219 1 93.75 72 LEU B N 1
ATOM 2883 C CA . LEU B 1 72 ? 9.992 17.766 16.562 1 93.75 72 LEU B CA 1
ATOM 2884 C C . LEU B 1 72 ? 11.508 17.906 16.484 1 93.75 72 LEU B C 1
ATOM 2886 O O . LEU B 1 72 ? 12.148 18.312 17.469 1 93.75 72 LEU B O 1
ATOM 2890 N N . LEU B 1 73 ? 12.07 17.641 15.32 1 90.62 73 LEU B N 1
ATOM 2891 C CA . LEU B 1 73 ? 13.516 17.812 15.156 1 90.62 73 LEU B CA 1
ATOM 2892 C C . LEU B 1 73 ? 13.836 19.25 14.719 1 90.62 73 LEU B C 1
ATOM 2894 O O . LEU B 1 73 ? 15.008 19.609 14.617 1 90.62 73 LEU B O 1
ATOM 2898 N N . SER B 1 74 ? 12.836 20.047 14.445 1 92.88 74 SER B N 1
ATOM 2899 C CA . SER B 1 74 ? 13.039 21.453 14.117 1 92.88 74 SER B CA 1
ATOM 2900 C C . SER B 1 74 ? 13.68 22.203 15.273 1 92.88 74 SER B C 1
ATOM 2902 O O . SER B 1 74 ? 13.336 21.984 16.438 1 92.88 74 SER B O 1
ATOM 2904 N N . PRO B 1 75 ? 14.586 23.156 14.945 1 94.56 75 PRO B N 1
ATOM 2905 C CA . PRO B 1 75 ? 15.148 23.984 16.016 1 94.56 75 PRO B CA 1
ATOM 2906 C C . PRO B 1 75 ? 14.109 24.906 16.656 1 94.56 75 PRO B C 1
ATOM 2908 O O . PRO B 1 75 ? 14.359 25.5 17.703 1 94.56 75 PRO B O 1
ATOM 2911 N N . PHE B 1 76 ? 12.961 24.953 16.078 1 96.62 76 PHE B N 1
ATOM 2912 C CA . PHE B 1 76 ? 11.945 25.891 16.547 1 96.62 76 PHE B CA 1
ATOM 2913 C C . PHE B 1 76 ? 10.812 25.141 17.25 1 96.62 76 PHE B C 1
ATOM 2915 O O . PHE B 1 76 ? 9.789 25.734 17.594 1 96.62 76 PHE B O 1
ATOM 2922 N N . ALA B 1 77 ? 10.93 23.828 17.469 1 97.06 77 ALA B N 1
ATOM 2923 C CA . ALA B 1 77 ? 9.852 23 18 1 97.06 77 ALA B CA 1
ATOM 2924 C C . ALA B 1 77 ? 9.328 23.547 19.328 1 97.06 77 ALA B C 1
ATOM 2926 O O . ALA B 1 77 ? 8.109 23.656 19.516 1 97.06 77 ALA B O 1
ATOM 2927 N N . ASP B 1 78 ? 10.211 23.969 20.25 1 97.81 78 ASP B N 1
ATOM 2928 C CA . ASP B 1 78 ? 9.797 24.484 21.547 1 97.81 78 ASP B CA 1
ATOM 2929 C C . ASP B 1 78 ? 8.969 25.766 21.391 1 97.81 78 ASP B C 1
ATOM 2931 O O . ASP B 1 78 ? 7.938 25.922 22.031 1 97.81 78 ASP B O 1
ATOM 2935 N N . ASP B 1 79 ? 9.469 26.609 20.547 1 98.19 79 ASP B N 1
ATOM 2936 C CA . ASP B 1 79 ? 8.773 27.875 20.297 1 98.19 79 ASP B CA 1
ATOM 2937 C C . ASP B 1 79 ? 7.387 27.625 19.703 1 98.19 79 ASP B C 1
ATOM 2939 O O . ASP B 1 79 ? 6.434 28.328 20.047 1 98.19 79 ASP B O 1
ATOM 2943 N N . ILE B 1 80 ? 7.289 26.688 18.828 1 98.5 80 ILE B N 1
ATOM 2944 C CA . ILE B 1 80 ? 6.016 26.406 18.172 1 98.5 80 ILE B CA 1
ATOM 2945 C C . ILE B 1 80 ? 5.047 25.797 19.172 1 98.5 80 ILE B C 1
ATOM 2947 O O . ILE B 1 80 ? 3.846 26.078 19.141 1 98.5 80 ILE B O 1
ATOM 2951 N N . VAL B 1 81 ? 5.547 24.922 20.078 1 98.38 81 VAL B N 1
ATOM 2952 C CA . VAL B 1 81 ? 4.711 24.344 21.125 1 98.38 81 VAL B CA 1
ATOM 2953 C C . VAL B 1 81 ? 4.137 25.453 22 1 98.38 81 VAL B C 1
ATOM 2955 O O . VAL B 1 81 ? 2.938 25.469 22.297 1 98.38 81 VAL B O 1
ATOM 2958 N N . ASP B 1 82 ? 5.012 26.375 22.359 1 98.62 82 ASP B N 1
ATOM 2959 C CA . ASP B 1 82 ? 4.535 27.531 23.141 1 98.62 82 ASP B CA 1
ATOM 2960 C C . ASP B 1 82 ? 3.457 28.297 22.375 1 98.62 82 ASP B C 1
ATOM 2962 O O . ASP B 1 82 ? 2.443 28.688 22.953 1 98.62 82 ASP B O 1
ATOM 2966 N N . LEU B 1 83 ? 3.693 28.5 21.141 1 98.81 83 LEU B N 1
ATOM 2967 C CA . LEU B 1 83 ? 2.799 29.281 20.297 1 98.81 83 LEU B CA 1
ATOM 2968 C C . LEU B 1 83 ? 1.424 28.625 20.203 1 98.81 83 LEU B C 1
ATOM 2970 O O . LEU B 1 83 ? 0.4 29.297 20.344 1 98.81 83 LEU B O 1
ATOM 2974 N N . VAL B 1 84 ? 1.373 27.281 19.953 1 98.69 84 VAL B N 1
ATOM 2975 C CA . VAL B 1 84 ? 0.09 26.625 19.75 1 98.69 84 VAL B CA 1
ATOM 2976 C C . VAL B 1 84 ? -0.708 26.641 21.062 1 98.69 84 VAL B C 1
ATOM 2978 O O . VAL B 1 84 ? -1.938 26.719 21.031 1 98.69 84 VAL B O 1
ATOM 2981 N N . ILE B 1 85 ? -0.065 26.562 22.188 1 98.69 85 ILE B N 1
ATOM 2982 C CA . ILE B 1 85 ? -0.728 26.641 23.484 1 98.69 85 ILE B CA 1
ATOM 2983 C C . ILE B 1 85 ? -1.31 28.047 23.672 1 98.69 85 ILE B C 1
ATOM 2985 O O . ILE B 1 85 ? -2.484 28.188 24.016 1 98.69 85 ILE B O 1
ATOM 2989 N N . GLU B 1 86 ? -0.468 29.031 23.391 1 98.56 86 GLU B N 1
ATOM 2990 C CA . GLU B 1 86 ? -0.876 30.422 23.531 1 98.56 86 GLU B CA 1
ATOM 2991 C C . GLU B 1 86 ? -2.08 30.75 22.656 1 98.56 86 GLU B C 1
ATOM 2993 O O . GLU B 1 86 ? -2.979 31.484 23.062 1 98.56 86 GLU B O 1
ATOM 2998 N N . GLU B 1 87 ? -2.1 30.203 21.469 1 98.5 87 GLU B N 1
ATOM 2999 C CA . GLU B 1 87 ? -3.1 30.547 20.469 1 98.5 87 GLU B CA 1
ATOM 3000 C C . GLU B 1 87 ? -4.332 29.656 20.578 1 98.5 87 GLU B C 1
ATOM 3002 O O . GLU B 1 87 ? -5.34 29.891 19.906 1 98.5 87 GLU B O 1
ATOM 3007 N N . GLY B 1 88 ? -4.277 28.656 21.406 1 98 88 GLY B N 1
ATOM 3008 C CA . GLY B 1 88 ? -5.418 27.766 21.609 1 98 88 GLY B CA 1
ATOM 3009 C C . GLY B 1 88 ? -5.727 26.891 20.406 1 98 88 GLY B C 1
ATOM 3010 O O . GLY B 1 88 ? -6.891 26.703 20.047 1 98 88 GLY B O 1
ATOM 3011 N N . VAL B 1 89 ? -4.723 26.469 19.719 1 98.44 89 VAL B N 1
ATOM 3012 C CA . VAL B 1 89 ? -4.906 25.531 18.609 1 98.44 89 VAL B CA 1
ATOM 3013 C C . VAL B 1 89 ? -5.52 24.234 19.125 1 98.44 89 VAL B C 1
ATOM 3015 O O . VAL B 1 89 ? -5.168 23.75 20.219 1 98.44 89 VAL B O 1
ATOM 3018 N N . LYS B 1 90 ? -6.344 23.641 18.359 1 97.81 90 LYS B N 1
ATOM 3019 C CA . LYS B 1 90 ? -7.113 22.5 18.828 1 97.81 90 LYS B CA 1
ATOM 3020 C C . LYS B 1 90 ? -6.297 21.203 18.734 1 97.81 90 LYS B C 1
ATOM 3022 O O . LYS B 1 90 ? -6.398 20.328 19.594 1 97.81 90 LYS B O 1
ATOM 3027 N N . VAL B 1 91 ? -5.566 21.062 17.656 1 98.69 91 VAL B N 1
ATOM 3028 C CA . VAL B 1 91 ? -4.918 19.797 17.344 1 98.69 91 VAL B CA 1
ATOM 3029 C C . VAL B 1 91 ? -3.445 20.031 17.031 1 98.69 91 VAL B C 1
ATOM 3031 O O . VAL B 1 91 ? -3.102 21 16.344 1 98.69 91 VAL B O 1
ATOM 3034 N N . VAL B 1 92 ? -2.627 19.172 17.531 1 98.69 92 VAL B N 1
ATOM 3035 C CA . VAL B 1 92 ? -1.224 19.109 17.141 1 98.69 92 VAL B CA 1
ATOM 3036 C C . VAL B 1 92 ? -0.902 17.734 16.578 1 98.69 92 VAL B C 1
ATOM 3038 O O . VAL B 1 92 ? -1.205 16.703 17.203 1 98.69 92 VAL B O 1
ATOM 3041 N N . THR B 1 93 ? -0.439 17.703 15.367 1 98.62 93 THR B N 1
ATOM 3042 C CA . THR B 1 93 ? 0.194 16.5 14.836 1 98.62 93 THR B CA 1
ATOM 3043 C C . THR B 1 93 ? 1.715 16.625 14.891 1 98.62 93 THR B C 1
ATOM 3045 O O . THR B 1 93 ? 2.256 17.734 14.867 1 98.62 93 THR B O 1
ATOM 3048 N N . THR B 1 94 ? 2.379 15.508 15.031 1 96.94 94 THR B N 1
ATOM 3049 C CA . THR B 1 94 ? 3.834 15.562 15.141 1 96.94 94 THR B CA 1
ATOM 3050 C C . THR B 1 94 ? 4.477 14.508 14.242 1 96.94 94 THR B C 1
ATOM 3052 O O . THR B 1 94 ? 3.852 13.5 13.914 1 96.94 94 THR B O 1
ATOM 3055 N N . GLY B 1 95 ? 5.621 14.844 13.852 1 88.5 95 GLY B N 1
ATOM 3056 C CA . GLY B 1 95 ? 6.496 13.93 13.125 1 88.5 95 GLY B CA 1
ATOM 3057 C C . GLY B 1 95 ? 7.957 14.094 13.492 1 88.5 95 GLY B C 1
ATOM 3058 O O . GLY B 1 95 ? 8.32 15.016 14.219 1 88.5 95 GLY B O 1
ATOM 3059 N N . ALA B 1 96 ? 8.75 13.172 13.078 1 78.69 96 ALA B N 1
ATOM 3060 C CA . ALA B 1 96 ? 10.203 13.227 13.172 1 78.69 96 ALA B CA 1
ATOM 3061 C C . ALA B 1 96 ? 10.656 13.383 14.625 1 78.69 96 ALA B C 1
ATOM 3063 O O . ALA B 1 96 ? 11.484 14.242 14.93 1 78.69 96 ALA B O 1
ATOM 3064 N N . GLY B 1 97 ? 10.078 12.547 15.461 1 82.44 97 GLY B N 1
ATOM 3065 C CA . GLY B 1 97 ? 10.516 12.633 16.844 1 82.44 97 GLY B CA 1
ATOM 3066 C C . GLY B 1 97 ? 9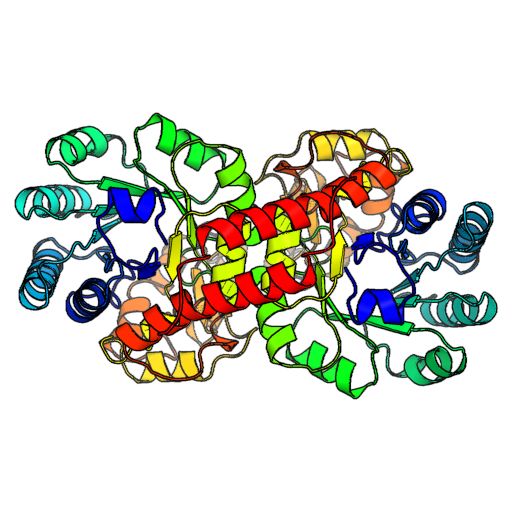.492 12.109 17.828 1 82.44 97 GLY B C 1
ATOM 3067 O O . GLY B 1 97 ? 8.5 11.484 17.438 1 82.44 97 GLY B O 1
ATOM 3068 N N . ASN B 1 98 ? 9.828 12.359 19.094 1 87.88 98 ASN B N 1
ATOM 3069 C CA . ASN B 1 98 ? 9 11.914 20.203 1 87.88 98 ASN B CA 1
ATOM 3070 C C . ASN B 1 98 ? 8.312 13.086 20.891 1 87.88 98 ASN B C 1
ATOM 3072 O O . ASN B 1 98 ? 8.984 13.961 21.453 1 87.88 98 ASN B O 1
ATOM 3076 N N . PRO B 1 99 ? 7 13 20.906 1 94.31 99 PRO B N 1
ATOM 3077 C CA . PRO B 1 99 ? 6.289 14.133 21.516 1 94.31 99 PRO B CA 1
ATOM 3078 C C . PRO B 1 99 ? 6.199 14.023 23.031 1 94.31 99 PRO B C 1
ATOM 3080 O O . PRO B 1 99 ? 5.547 14.852 23.672 1 94.31 99 PRO B O 1
ATOM 3083 N N . GLY B 1 100 ? 6.812 13.102 23.641 1 94.44 100 GLY B N 1
ATOM 3084 C CA . GLY B 1 100 ? 6.691 12.805 25.062 1 94.44 100 GLY B CA 1
ATOM 3085 C C . GLY B 1 100 ? 6.898 14.023 25.938 1 94.44 100 GLY B C 1
ATOM 3086 O O . GLY B 1 100 ? 6.121 14.266 26.859 1 94.44 100 GLY B O 1
ATOM 3087 N N . LYS B 1 101 ? 7.891 14.789 25.672 1 93.94 101 LYS B N 1
ATOM 3088 C CA . LYS B 1 101 ? 8.25 15.891 26.547 1 93.94 101 LYS B CA 1
ATOM 3089 C C . LYS B 1 101 ? 7.203 17 26.484 1 93.94 101 LYS B C 1
ATOM 3091 O O . LYS B 1 101 ? 7.152 17.859 27.375 1 93.94 101 LYS B O 1
ATOM 3096 N N . TYR B 1 102 ? 6.375 16.969 25.453 1 97.31 102 TYR B N 1
ATOM 3097 C CA . TYR B 1 102 ? 5.41 18.047 25.297 1 97.31 102 TYR B CA 1
ATOM 3098 C C . TYR B 1 102 ? 4.012 17.594 25.688 1 97.31 102 TYR B C 1
ATOM 3100 O O . TYR B 1 102 ? 3.1 18.406 25.812 1 97.31 102 TYR B O 1
ATOM 3108 N N . MET B 1 103 ? 3.775 16.328 25.891 1 97.75 103 MET B N 1
ATOM 3109 C CA . MET B 1 103 ? 2.453 15.719 26 1 97.75 103 MET B CA 1
ATOM 3110 C C . MET B 1 103 ? 1.658 16.344 27.141 1 97.75 103 MET B C 1
ATOM 3112 O O . MET B 1 103 ? 0.52 16.766 26.938 1 97.75 103 MET B O 1
ATOM 3116 N N . GLU B 1 104 ? 2.252 16.438 28.25 1 97.62 104 GLU B N 1
ATOM 3117 C CA . GLU B 1 104 ? 1.561 16.953 29.438 1 97.62 104 GLU B CA 1
ATOM 3118 C C . GLU B 1 104 ? 1.116 18.406 29.219 1 97.62 104 GLU B C 1
ATOM 3120 O O . GLU B 1 104 ? -0.045 18.75 29.453 1 97.62 104 GLU B O 1
ATOM 3125 N N . ARG B 1 105 ? 2.012 19.25 28.766 1 97.75 105 ARG B N 1
ATOM 3126 C CA . ARG B 1 105 ? 1.704 20.672 28.594 1 97.75 105 ARG B CA 1
ATOM 3127 C C . ARG B 1 105 ? 0.628 20.859 27.531 1 97.75 105 ARG B C 1
ATOM 3129 O O . ARG B 1 105 ? -0.243 21.719 27.672 1 97.75 105 ARG B O 1
ATOM 3136 N N . LEU B 1 106 ? 0.692 20.094 26.469 1 98.62 106 LEU B N 1
ATOM 3137 C CA . LEU B 1 106 ? -0.303 20.188 25.406 1 98.62 106 LEU B CA 1
ATOM 3138 C C . LEU B 1 106 ? -1.679 19.766 25.906 1 98.62 106 LEU B C 1
ATOM 3140 O O . LEU B 1 106 ? -2.674 20.438 25.656 1 98.62 106 LEU B O 1
ATOM 3144 N N . HIS B 1 107 ? -1.752 18.719 26.688 1 98.5 107 HIS B N 1
ATOM 3145 C CA . HIS B 1 107 ? -3.018 18.234 27.219 1 98.5 107 HIS B CA 1
ATOM 3146 C C . HIS B 1 107 ? -3.594 19.188 28.25 1 98.5 107 HIS B C 1
ATOM 3148 O O . HIS B 1 107 ? -4.809 19.391 28.312 1 98.5 107 HIS B O 1
ATOM 3154 N N . GLU B 1 108 ? -2.701 19.688 29.062 1 98.31 108 GLU B N 1
ATOM 3155 C CA . GLU B 1 108 ? -3.152 20.672 30.047 1 98.31 108 GLU B CA 1
ATOM 3156 C C . GLU B 1 108 ? -3.811 21.875 29.375 1 98.31 108 GLU B C 1
ATOM 3158 O O . GLU B 1 108 ? -4.738 22.469 29.922 1 98.31 108 GLU B O 1
ATOM 3163 N N . ALA B 1 109 ? -3.299 22.219 28.203 1 98.5 109 ALA B N 1
ATOM 3164 C CA . ALA B 1 109 ? -3.836 23.344 27.453 1 98.5 109 ALA B CA 1
ATOM 3165 C C . ALA B 1 109 ? -5.078 22.938 26.672 1 98.5 109 ALA B C 1
ATOM 3167 O O . ALA B 1 109 ? -5.66 23.75 25.938 1 98.5 109 ALA B O 1
ATOM 3168 N N . GLY B 1 110 ? -5.469 21.641 26.75 1 98.25 110 GLY B N 1
ATOM 3169 C CA . GLY B 1 110 ? -6.66 21.156 26.078 1 98.25 110 GLY B CA 1
ATOM 3170 C C . GLY B 1 110 ? -6.414 20.812 24.609 1 98.25 110 GLY B C 1
ATOM 3171 O O . GLY B 1 110 ? -7.355 20.734 23.828 1 98.25 110 GLY B O 1
ATOM 3172 N N . ILE B 1 111 ? -5.203 20.656 24.219 1 98.69 111 ILE B N 1
ATOM 3173 C CA . ILE B 1 111 ? -4.836 20.375 22.828 1 98.69 111 ILE B CA 1
ATOM 3174 C C . ILE B 1 111 ? -4.809 18.875 22.594 1 98.69 111 ILE B C 1
ATOM 3176 O O . ILE B 1 111 ? -4.25 18.109 23.391 1 98.69 111 ILE B O 1
ATOM 3180 N N . THR B 1 112 ? -5.473 18.406 21.531 1 98.81 112 THR B N 1
ATOM 3181 C CA . THR B 1 112 ? -5.434 17.016 21.078 1 98.81 112 THR B CA 1
ATOM 3182 C C . THR B 1 112 ? -4.133 16.719 20.344 1 98.81 112 THR B C 1
ATOM 3184 O O . THR B 1 112 ? -3.727 17.469 19.469 1 98.81 112 THR B O 1
ATOM 3187 N N . VAL B 1 113 ? -3.459 15.594 20.703 1 98.81 113 VAL B N 1
ATOM 3188 C CA . VAL B 1 113 ? -2.16 15.266 20.125 1 98.81 113 VAL B CA 1
ATOM 3189 C C . VAL B 1 113 ? -2.273 13.992 19.297 1 98.81 113 VAL B C 1
ATOM 3191 O O . VAL B 1 113 ? -2.629 12.93 19.812 1 98.81 113 VAL B O 1
ATOM 3194 N N . ILE B 1 114 ? -1.938 14.086 18 1 98.81 114 ILE B N 1
ATOM 3195 C CA . ILE B 1 114 ? -2.076 12.977 17.062 1 98.81 114 ILE B CA 1
ATOM 3196 C C . ILE B 1 114 ? -0.775 12.797 16.281 1 98.81 114 ILE B C 1
ATOM 3198 O O . ILE B 1 114 ? -0.615 13.352 15.188 1 98.81 114 ILE B O 1
ATOM 3202 N N . PRO B 1 115 ? 0.16 12 16.766 1 98.62 115 PRO B N 1
ATOM 3203 C CA . PRO B 1 115 ? 1.448 11.805 16.094 1 98.62 115 PRO B CA 1
ATOM 3204 C C . PRO B 1 115 ? 1.342 10.914 14.867 1 98.62 115 PRO B C 1
ATOM 3206 O O . PRO B 1 115 ? 0.469 10.047 14.797 1 98.62 115 PRO B O 1
ATOM 3209 N N . VAL B 1 116 ? 2.195 11.164 13.898 1 98.44 116 VAL B N 1
ATOM 3210 C CA . VAL B 1 116 ? 2.371 10.273 12.758 1 98.44 116 VAL B CA 1
ATOM 3211 C C . VAL B 1 116 ? 3.262 9.094 13.156 1 98.44 116 VAL B C 1
ATOM 3213 O O . VAL B 1 116 ? 4.312 9.281 13.773 1 98.44 116 VAL B O 1
ATOM 3216 N N . VAL B 1 117 ? 2.865 7.867 12.82 1 98.25 117 VAL B N 1
ATOM 3217 C CA . VAL B 1 117 ? 3.637 6.684 13.188 1 98.25 117 VAL B CA 1
ATOM 3218 C C . VAL B 1 117 ? 3.91 5.832 11.953 1 98.25 117 VAL B C 1
ATOM 3220 O O . VAL B 1 117 ? 3.031 5.66 11.102 1 98.25 117 VAL B O 1
ATOM 3223 N N . PRO B 1 118 ? 5.059 5.277 11.836 1 97 118 PRO B N 1
ATOM 3224 C CA . PRO B 1 118 ? 5.434 4.48 10.664 1 97 118 PRO B CA 1
ATOM 3225 C C . PRO B 1 118 ? 5.441 2.98 10.953 1 97 118 PRO B C 1
ATOM 3227 O O . PRO B 1 118 ? 5.859 2.188 10.102 1 97 118 PRO B O 1
ATOM 3230 N N . SER B 1 119 ? 5.043 2.564 12.18 1 98.06 119 SER B N 1
ATOM 3231 C CA . SER B 1 119 ? 5.125 1.156 12.555 1 98.06 119 SER B CA 1
ATOM 3232 C C . SER B 1 119 ? 4.219 0.844 13.742 1 98.06 119 SER B C 1
ATOM 3234 O O . SER B 1 119 ? 3.748 1.755 14.422 1 98.06 119 SER B O 1
ATOM 3236 N N . VAL B 1 120 ? 4.004 -0.418 13.945 1 98.75 120 VAL B N 1
ATOM 3237 C CA . VAL B 1 120 ? 3.193 -0.893 15.055 1 98.75 120 VAL B CA 1
ATOM 3238 C C . VAL B 1 120 ? 3.877 -0.546 16.375 1 98.75 120 VAL B C 1
ATOM 3240 O O . VAL B 1 120 ? 3.227 -0.078 17.312 1 98.75 120 VAL B O 1
ATOM 3243 N N . ALA B 1 121 ? 5.164 -0.772 16.438 1 98.5 121 ALA B N 1
ATOM 3244 C CA . ALA B 1 121 ? 5.906 -0.516 17.672 1 98.5 121 ALA B CA 1
ATOM 3245 C C . ALA B 1 121 ? 5.789 0.948 18.078 1 98.5 121 ALA B C 1
ATOM 3247 O O . ALA B 1 121 ? 5.57 1.25 19.266 1 98.5 121 ALA B O 1
ATOM 3248 N N . LEU B 1 122 ? 5.918 1.852 17.172 1 98.25 122 LEU B N 1
ATOM 3249 C CA . LEU B 1 122 ? 5.836 3.271 17.5 1 98.25 122 LEU B CA 1
ATOM 3250 C C . LEU B 1 122 ? 4.402 3.672 17.828 1 98.25 122 LEU B C 1
ATOM 3252 O O . LEU B 1 122 ? 4.176 4.543 18.672 1 98.25 122 LEU B O 1
ATOM 3256 N N . ALA B 1 123 ? 3.461 3.047 17.141 1 98.75 123 ALA B N 1
ATOM 3257 C CA . ALA B 1 123 ? 2.062 3.289 17.484 1 98.75 123 ALA B CA 1
ATOM 3258 C C . ALA B 1 123 ? 1.787 2.928 18.938 1 98.75 123 ALA B C 1
ATOM 3260 O O . ALA B 1 123 ? 1.171 3.705 19.672 1 98.75 123 ALA B O 1
ATOM 3261 N N . LYS B 1 124 ? 2.213 1.769 19.312 1 98.75 124 LYS B N 1
ATOM 3262 C CA . LYS B 1 124 ? 2.043 1.334 20.703 1 98.75 124 LYS B CA 1
ATOM 3263 C C . LYS B 1 124 ? 2.719 2.303 21.672 1 98.75 124 LYS B C 1
ATOM 3265 O O . LYS B 1 124 ? 2.164 2.621 22.719 1 98.75 124 LYS B O 1
ATOM 3270 N N . ARG B 1 125 ? 3.877 2.736 21.312 1 98.19 125 ARG B N 1
ATOM 3271 C CA . ARG B 1 125 ? 4.605 3.684 22.156 1 98.19 125 ARG B CA 1
ATOM 3272 C C . ARG B 1 125 ? 3.836 4.992 22.297 1 98.19 125 ARG B C 1
ATOM 3274 O O . ARG B 1 125 ? 3.771 5.559 23.391 1 98.19 125 ARG B O 1
ATOM 3281 N N . MET B 1 126 ? 3.297 5.52 21.203 1 98.44 126 MET B N 1
ATOM 3282 C CA . MET B 1 126 ? 2.531 6.762 21.25 1 98.44 126 MET B CA 1
ATOM 3283 C C . MET B 1 126 ? 1.287 6.602 22.109 1 98.44 126 MET B C 1
ATOM 3285 O O . MET B 1 126 ? 0.921 7.516 22.859 1 98.44 126 MET B O 1
ATOM 3289 N N . GLU B 1 127 ? 0.614 5.465 21.953 1 98.62 127 GLU B N 1
ATOM 3290 C CA . GLU B 1 127 ? -0.543 5.199 22.797 1 98.62 127 GLU B CA 1
ATOM 3291 C C . GLU B 1 127 ? -0.164 5.238 24.266 1 98.62 127 GLU B C 1
ATOM 3293 O O . GLU B 1 127 ? -0.86 5.852 25.078 1 98.62 127 GLU B O 1
ATOM 3298 N N . LYS B 1 128 ? 0.957 4.609 24.594 1 98.19 128 LYS B N 1
ATOM 3299 C CA . LYS B 1 128 ? 1.432 4.566 25.984 1 98.19 128 LYS B CA 1
ATOM 3300 C C . LYS B 1 128 ? 1.764 5.965 26.5 1 98.19 128 LYS B C 1
ATOM 3302 O O . LYS B 1 128 ? 1.563 6.262 27.672 1 98.19 128 LYS B O 1
ATOM 3307 N N . LEU B 1 129 ? 2.188 6.828 25.625 1 97.56 129 LEU B N 1
ATOM 3308 C CA . LEU B 1 129 ? 2.582 8.188 25.984 1 97.56 129 LEU B CA 1
ATOM 3309 C C . LEU B 1 129 ? 1.36 9.086 26.141 1 97.56 129 LEU B C 1
ATOM 3311 O O . LEU B 1 129 ? 1.48 10.234 26.562 1 97.56 129 LEU B O 1
ATOM 3315 N N . GLY B 1 130 ? 0.239 8.578 25.672 1 97.94 130 GLY B N 1
ATOM 3316 C CA . GLY B 1 130 ? -0.985 9.328 25.906 1 97.94 130 GLY B CA 1
ATOM 3317 C C . GLY B 1 130 ? -1.498 10.023 24.656 1 97.94 130 GLY B C 1
ATOM 3318 O O . GLY B 1 130 ? -2.35 10.914 24.75 1 97.94 130 GLY B O 1
ATOM 3319 N N . ALA B 1 131 ? -1.001 9.664 23.5 1 98.69 131 ALA B N 1
ATOM 3320 C CA . ALA B 1 131 ? -1.55 10.234 22.266 1 98.69 131 ALA B CA 1
ATOM 3321 C C . ALA B 1 131 ? -3.055 9.992 22.172 1 98.69 131 ALA B C 1
ATOM 3323 O O . ALA B 1 131 ? -3.551 8.953 22.609 1 98.69 131 ALA B O 1
ATOM 3324 N N . ASP B 1 132 ? -3.756 10.945 21.625 1 98.81 132 ASP B N 1
ATOM 3325 C CA . ASP B 1 132 ? -5.211 10.852 21.531 1 98.81 132 ASP B CA 1
ATOM 3326 C C . ASP B 1 132 ? -5.629 9.992 20.344 1 98.81 132 ASP B C 1
ATOM 3328 O O . ASP B 1 132 ? -6.727 9.43 20.344 1 98.81 132 ASP B O 1
ATOM 3332 N N . ALA B 1 133 ? -4.898 9.922 19.359 1 98.88 133 ALA B N 1
ATOM 3333 C CA . ALA B 1 133 ? -4.973 9.156 18.125 1 98.88 133 ALA B CA 1
ATOM 3334 C C . ALA B 1 133 ? -3.609 9.102 17.438 1 98.88 133 ALA B C 1
ATOM 3336 O O . ALA B 1 133 ? -2.65 9.727 17.891 1 98.88 133 ALA B O 1
ATOM 3337 N N . VAL B 1 134 ? -3.488 8.305 16.406 1 98.88 134 VAL B N 1
ATOM 3338 C CA . VAL B 1 134 ? -2.262 8.305 15.625 1 98.88 134 VAL B CA 1
ATOM 3339 C C . VAL B 1 134 ? -2.607 8.367 14.133 1 98.88 134 VAL B C 1
ATOM 3341 O O . VAL B 1 134 ? -3.703 7.973 13.727 1 98.88 134 VAL B O 1
ATOM 3344 N N . ILE B 1 135 ? -1.736 8.945 13.383 1 98.88 135 ILE B N 1
ATOM 3345 C CA . ILE B 1 135 ? -1.809 8.898 11.93 1 98.88 135 ILE B CA 1
ATOM 3346 C C . ILE B 1 135 ? -0.848 7.832 11.398 1 98.88 135 ILE B C 1
ATOM 3348 O O . ILE B 1 135 ? 0.369 7.949 11.57 1 98.88 135 ILE B O 1
ATOM 3352 N N . ALA B 1 136 ? -1.36 6.766 10.844 1 98.88 136 ALA B N 1
ATOM 3353 C CA . ALA B 1 136 ? -0.554 5.762 10.156 1 98.88 136 ALA B CA 1
ATOM 3354 C C . ALA B 1 136 ? -0.414 6.09 8.672 1 98.88 136 ALA B C 1
ATOM 3356 O O . ALA B 1 136 ? -1.365 5.93 7.906 1 98.88 136 ALA B O 1
ATOM 3357 N N . GLU B 1 137 ? 0.775 6.504 8.328 1 98.56 137 GLU B N 1
ATOM 3358 C CA . GLU B 1 137 ? 0.995 6.988 6.965 1 98.56 137 GLU B CA 1
ATOM 3359 C C . GLU B 1 137 ? 1.849 6.008 6.164 1 98.56 137 GLU B C 1
ATOM 3361 O O . GLU B 1 137 ? 2.994 5.734 6.527 1 98.56 137 GLU B O 1
ATOM 3366 N N . GLY B 1 138 ? 1.303 5.484 5.09 1 98.69 138 GLY B N 1
ATOM 3367 C CA . GLY B 1 138 ? 1.989 4.516 4.25 1 98.69 138 GLY B CA 1
ATOM 3368 C C . GLY B 1 138 ? 3.078 5.137 3.395 1 98.69 138 GLY B C 1
ATOM 3369 O O . GLY B 1 138 ? 3.068 6.344 3.145 1 98.69 138 GLY B O 1
ATOM 3370 N N . MET B 1 139 ? 3.877 4.297 2.854 1 98.62 139 MET B N 1
ATOM 3371 C CA . MET B 1 139 ? 5.074 4.723 2.129 1 98.62 139 MET B CA 1
ATOM 3372 C C . MET B 1 139 ? 4.703 5.32 0.776 1 98.62 139 MET B C 1
ATOM 3374 O O . MET B 1 139 ? 5.555 5.902 0.097 1 98.62 139 MET B O 1
ATOM 3378 N N . GLU B 1 140 ? 3.465 5.113 0.333 1 98.81 140 GLU B N 1
ATOM 3379 C CA . GLU B 1 140 ? 3.059 5.645 -0.964 1 98.81 140 GLU B CA 1
ATOM 3380 C C . GLU B 1 140 ? 2.684 7.117 -0.862 1 98.81 140 GLU B C 1
ATOM 3382 O O . GLU B 1 140 ? 2.312 7.742 -1.86 1 98.81 140 GLU B O 1
ATOM 3387 N N . ALA B 1 141 ? 2.787 7.711 0.349 1 98.75 141 ALA B N 1
ATOM 3388 C CA . ALA B 1 141 ? 2.568 9.141 0.528 1 98.75 141 ALA B CA 1
ATOM 3389 C C . ALA B 1 141 ? 3.688 9.953 -0.121 1 98.75 141 ALA B C 1
ATOM 3391 O O . ALA B 1 141 ? 4.711 9.398 -0.528 1 98.75 141 ALA B O 1
ATOM 3392 N N . GLY B 1 142 ? 3.453 11.195 -0.32 1 98.38 142 GLY B N 1
ATOM 3393 C CA . GLY B 1 142 ? 4.496 12.109 -0.755 1 98.38 142 GLY B CA 1
ATOM 3394 C C . GLY B 1 142 ? 5.359 12.617 0.385 1 98.38 142 GLY B C 1
ATOM 3395 O O . GLY B 1 142 ? 4.891 12.734 1.52 1 98.38 142 GLY B O 1
ATOM 3396 N N . GLY B 1 143 ? 6.574 12.961 0.057 1 97.25 143 GLY B N 1
ATOM 3397 C CA . GLY B 1 143 ? 7.461 13.508 1.072 1 97.25 143 GLY B CA 1
ATOM 3398 C C . GLY B 1 143 ? 8.25 12.438 1.812 1 97.25 143 GLY B C 1
ATOM 3399 O O . GLY B 1 143 ? 8.656 11.438 1.221 1 97.25 143 GLY B O 1
ATOM 3400 N N . HIS B 1 144 ? 8.586 12.703 3.059 1 96.06 144 HIS B N 1
ATOM 3401 C CA . HIS B 1 144 ? 9.305 11.734 3.879 1 96.06 144 HIS B CA 1
ATOM 3402 C C . HIS B 1 144 ? 8.43 10.516 4.18 1 96.06 144 HIS B C 1
ATOM 3404 O O . HIS B 1 144 ? 7.285 10.664 4.605 1 96.06 144 HIS B O 1
ATOM 3410 N N . ILE B 1 145 ? 9.023 9.352 3.963 1 97.19 145 ILE B N 1
ATOM 3411 C CA . ILE B 1 145 ? 8.164 8.172 4.039 1 97.19 145 ILE B CA 1
ATOM 3412 C C . ILE B 1 145 ? 8.836 7.109 4.902 1 97.19 145 ILE B C 1
ATOM 3414 O O . ILE B 1 145 ? 10.055 7.125 5.086 1 97.19 145 ILE B O 1
ATOM 3418 N N . GLY B 1 146 ? 7.934 6.25 5.508 1 96.62 146 GLY B N 1
ATOM 3419 C CA . GLY B 1 146 ? 8.391 5.027 6.145 1 96.62 146 GLY B CA 1
ATOM 3420 C C . GLY B 1 146 ? 8.531 3.865 5.184 1 96.62 146 GLY B C 1
ATOM 3421 O O . GLY B 1 146 ? 8.727 4.066 3.982 1 96.62 146 GLY B O 1
ATOM 3422 N N . LYS B 1 147 ? 8.453 2.664 5.75 1 97.38 147 LYS B N 1
ATOM 3423 C CA . LYS B 1 147 ? 8.742 1.48 4.941 1 97.38 147 LYS B CA 1
ATOM 3424 C C . LYS B 1 147 ? 7.457 0.712 4.625 1 97.38 147 LYS B C 1
ATOM 3426 O O . LYS B 1 147 ? 7.395 -0.014 3.631 1 97.38 147 LYS B O 1
ATOM 3431 N N . LEU B 1 148 ? 6.492 0.851 5.441 1 98.69 148 LEU B N 1
ATOM 3432 C CA . LEU B 1 148 ? 5.289 0.036 5.305 1 98.69 148 LEU B CA 1
ATOM 3433 C C . LEU B 1 148 ? 4.258 0.731 4.418 1 98.69 148 LEU B C 1
ATOM 3435 O O . LEU B 1 148 ? 4.199 1.962 4.379 1 98.69 148 LEU B O 1
ATOM 3439 N N . THR B 1 149 ? 3.473 -0.044 3.693 1 98.94 149 THR B N 1
ATOM 3440 C CA . THR B 1 149 ? 2.422 0.49 2.834 1 98.94 149 THR B CA 1
ATOM 3441 C C . THR B 1 149 ? 1.157 0.774 3.639 1 98.94 149 THR B C 1
ATOM 3443 O O . THR B 1 149 ? 0.979 0.24 4.734 1 98.94 149 THR B O 1
ATOM 3446 N N . THR B 1 150 ? 0.318 1.591 3.1 1 98.94 150 THR B N 1
ATOM 3447 C CA . THR B 1 150 ? -0.928 1.94 3.771 1 98.94 150 THR B CA 1
ATOM 3448 C C . THR B 1 150 ? -1.75 0.69 4.07 1 98.94 150 THR B C 1
ATOM 3450 O O . THR B 1 150 ? -2.211 0.5 5.199 1 98.94 150 THR B O 1
ATOM 3453 N N . MET B 1 151 ? -1.867 -0.226 3.121 1 98.88 151 MET B N 1
ATOM 3454 C CA . MET B 1 151 ? -2.633 -1.461 3.271 1 98.88 151 MET B CA 1
ATOM 3455 C C . MET B 1 151 ? -2.16 -2.25 4.488 1 98.88 151 MET B C 1
ATOM 3457 O O . MET B 1 151 ? -2.977 -2.76 5.258 1 98.88 151 MET B O 1
ATOM 3461 N N . THR B 1 152 ? -0.855 -2.305 4.676 1 98.94 152 THR B N 1
ATOM 3462 C CA . THR B 1 152 ? -0.314 -3.176 5.711 1 98.94 152 THR B CA 1
ATOM 3463 C C . THR B 1 152 ? -0.149 -2.416 7.023 1 98.94 152 THR B C 1
ATOM 3465 O O . THR B 1 152 ? -0.462 -2.943 8.094 1 98.94 152 THR B O 1
ATOM 3468 N N . LEU B 1 153 ? 0.254 -1.165 6.969 1 98.94 153 LEU B N 1
ATOM 3469 C CA . LEU B 1 153 ? 0.518 -0.369 8.164 1 98.94 153 LEU B CA 1
ATOM 3470 C C . LEU B 1 153 ? -0.775 -0.075 8.914 1 98.94 153 LEU B C 1
ATOM 3472 O O . LEU B 1 153 ? -0.883 -0.365 10.109 1 98.94 153 LEU B O 1
ATOM 3476 N N . VAL B 1 154 ? -1.763 0.489 8.227 1 98.94 154 VAL B N 1
ATOM 3477 C CA . VAL B 1 154 ? -3 0.895 8.883 1 98.94 154 VAL B CA 1
ATOM 3478 C C . VAL B 1 154 ? -3.652 -0.316 9.547 1 98.94 154 VAL B C 1
ATOM 3480 O O . VAL B 1 154 ? -4.055 -0.251 10.711 1 98.94 154 VAL B O 1
ATOM 3483 N N . ARG B 1 155 ? -3.746 -1.46 8.812 1 98.94 155 ARG B N 1
ATOM 3484 C CA . ARG B 1 155 ? -4.438 -2.633 9.344 1 98.94 155 ARG B CA 1
ATOM 3485 C C . ARG B 1 155 ? -3.738 -3.168 10.586 1 98.94 155 ARG B C 1
ATOM 3487 O O . ARG B 1 155 ? -4.391 -3.467 11.586 1 98.94 155 ARG B O 1
ATOM 3494 N N . GLN B 1 156 ? -2.398 -3.254 10.531 1 98.94 156 GLN B N 1
ATOM 3495 C CA . GLN B 1 156 ? -1.656 -3.834 11.641 1 98.94 156 GLN B CA 1
ATOM 3496 C C . GLN B 1 156 ? -1.646 -2.895 12.844 1 98.94 156 GLN B C 1
ATOM 3498 O O . GLN B 1 156 ? -1.675 -3.346 13.992 1 98.94 156 GLN B O 1
ATOM 3503 N N . VAL B 1 157 ? -1.611 -1.572 12.594 1 98.94 157 VAL B N 1
ATOM 3504 C CA . VAL B 1 157 ? -1.66 -0.604 13.688 1 98.94 157 VAL B CA 1
ATOM 3505 C C . VAL B 1 157 ? -3.031 -0.649 14.352 1 98.94 157 VAL B C 1
ATOM 3507 O O . VAL B 1 157 ? -3.127 -0.688 15.586 1 98.94 157 VAL B O 1
ATOM 3510 N N . VAL B 1 158 ? -4.133 -0.658 13.555 1 98.94 158 VAL B N 1
ATOM 3511 C CA . VAL B 1 158 ? -5.484 -0.719 14.094 1 98.94 158 VAL B CA 1
ATOM 3512 C C . VAL B 1 158 ? -5.637 -1.965 14.969 1 98.94 158 VAL B C 1
ATOM 3514 O O . VAL B 1 158 ? -6.27 -1.917 16.031 1 98.94 158 VAL B O 1
ATOM 3517 N N . ASP B 1 159 ? -5.066 -3.062 14.523 1 98.75 159 ASP B N 1
ATOM 3518 C CA . ASP B 1 159 ? -5.148 -4.328 15.242 1 98.75 159 ASP B CA 1
ATOM 3519 C C . ASP B 1 159 ? -4.379 -4.266 16.562 1 98.75 159 ASP B C 1
ATOM 3521 O O . ASP B 1 159 ? -4.688 -4.992 17.5 1 98.75 159 ASP B O 1
ATOM 3525 N N . ALA B 1 160 ? -3.43 -3.361 16.672 1 98.75 160 ALA B N 1
ATOM 3526 C CA . ALA B 1 160 ? -2.434 -3.441 17.734 1 98.75 160 ALA B CA 1
ATOM 3527 C C . ALA B 1 160 ? -2.75 -2.455 18.859 1 98.75 160 ALA B C 1
ATOM 3529 O O . ALA B 1 160 ? -2.234 -2.582 19.969 1 98.75 160 ALA B O 1
ATOM 3530 N N . ILE B 1 161 ? -3.547 -1.43 18.562 1 98.81 161 ILE B N 1
ATOM 3531 C CA . ILE B 1 161 ? -3.744 -0.406 19.594 1 98.81 161 ILE B CA 1
ATOM 3532 C C . ILE B 1 161 ? -5.234 -0.116 19.75 1 98.81 161 ILE B C 1
ATOM 3534 O O . ILE B 1 161 ? -6.047 -0.528 18.922 1 98.81 161 ILE B O 1
ATOM 3538 N N . ASP B 1 162 ? -5.594 0.687 20.797 1 98.75 162 ASP B N 1
ATOM 3539 C CA . ASP B 1 162 ? -7 0.913 21.125 1 98.75 162 ASP B CA 1
ATOM 3540 C C . ASP B 1 162 ? -7.438 2.322 20.719 1 98.75 162 ASP B C 1
ATOM 3542 O O . ASP B 1 162 ? -8.609 2.555 20.422 1 98.75 162 ASP B O 1
ATOM 3546 N N . ILE B 1 163 ? -6.484 3.324 20.719 1 98.88 163 ILE B N 1
ATOM 3547 C CA . ILE B 1 163 ? -6.852 4.688 20.344 1 98.88 163 ILE B CA 1
ATOM 3548 C C . ILE B 1 163 ? -7.133 4.758 18.844 1 98.88 163 ILE B C 1
ATOM 3550 O O . ILE B 1 163 ? -6.691 3.893 18.078 1 98.88 163 ILE B O 1
ATOM 3554 N N . PRO B 1 164 ? -7.922 5.777 18.375 1 98.88 164 PRO B N 1
ATOM 3555 C CA . PRO B 1 164 ? -8.305 5.84 16.969 1 98.88 164 PRO B CA 1
ATOM 3556 C C . PRO B 1 164 ? -7.105 6.027 16.047 1 98.88 164 PRO B C 1
ATOM 3558 O O . PRO B 1 164 ? -6.125 6.68 16.422 1 98.88 164 PRO B O 1
ATOM 3561 N N . VAL B 1 165 ? -7.234 5.445 14.898 1 98.94 165 VAL B N 1
ATOM 3562 C CA . VAL B 1 165 ? -6.199 5.531 13.875 1 98.94 165 VAL B CA 1
ATOM 3563 C C . VAL B 1 165 ? -6.723 6.312 12.672 1 98.94 165 VAL B C 1
ATOM 3565 O O . VAL B 1 165 ? -7.863 6.109 12.242 1 98.94 165 VAL B O 1
ATOM 3568 N N . VAL B 1 166 ? -5.945 7.258 12.219 1 98.94 166 VAL B N 1
ATOM 3569 C CA . VAL B 1 166 ? -6.148 7.957 10.953 1 98.94 166 VAL B CA 1
ATOM 3570 C C . VAL B 1 166 ? -5.246 7.355 9.875 1 98.94 166 VAL B C 1
ATOM 3572 O O . VAL B 1 166 ? -4.027 7.277 10.055 1 98.94 166 VAL B O 1
ATOM 3575 N N . GLY B 1 167 ? -5.844 6.848 8.844 1 98.94 167 GLY B N 1
ATOM 3576 C CA . GLY B 1 167 ? -5.055 6.305 7.754 1 98.94 167 GLY B CA 1
ATOM 3577 C C . GLY B 1 167 ? -4.633 7.355 6.742 1 98.94 167 GLY B C 1
ATOM 3578 O O . GLY B 1 167 ? -5.414 8.242 6.398 1 98.94 167 GLY B O 1
ATOM 3579 N N . ALA B 1 168 ? -3.385 7.277 6.281 1 98.75 168 ALA B N 1
ATOM 3580 C CA . ALA B 1 168 ? -2.85 8.25 5.332 1 98.75 168 ALA B CA 1
ATOM 3581 C C . ALA B 1 168 ? -1.976 7.574 4.285 1 98.75 168 ALA B C 1
ATOM 3583 O O . ALA B 1 168 ? -1.251 6.625 4.59 1 98.75 168 ALA B O 1
ATOM 3584 N N . GLY B 1 169 ? -2.027 8.141 3.055 1 98.56 169 GLY B N 1
ATOM 3585 C CA . GLY B 1 169 ? -1.238 7.633 1.943 1 98.56 169 GLY B CA 1
ATOM 3586 C C . GLY B 1 169 ? -2.07 6.91 0.9 1 98.56 169 GLY B C 1
ATOM 3587 O O . GLY B 1 169 ? -2.693 5.891 1.195 1 98.56 169 GLY B O 1
ATOM 3588 N N . GLY B 1 170 ? -2.082 7.418 -0.327 1 98.75 170 GLY B N 1
ATOM 3589 C CA . GLY B 1 170 ? -2.639 6.684 -1.451 1 98.75 170 GLY B CA 1
ATOM 3590 C C . GLY B 1 170 ? -4.129 6.914 -1.637 1 98.75 170 GLY B C 1
ATOM 3591 O O . GLY B 1 170 ? -4.801 6.133 -2.312 1 98.75 170 GLY B O 1
ATOM 3592 N N . VAL B 1 171 ? -4.723 7.965 -1.064 1 98.88 171 VAL B N 1
ATOM 3593 C CA . VAL B 1 171 ? -6.156 8.219 -1.171 1 98.88 171 VAL B CA 1
ATOM 3594 C C . VAL B 1 171 ? -6.395 9.445 -2.053 1 98.88 171 VAL B C 1
ATOM 3596 O O . VAL B 1 171 ? -5.863 10.523 -1.787 1 98.88 171 VAL B O 1
ATOM 3599 N N . ALA B 1 172 ? -7.203 9.25 -3.105 1 98.69 172 ALA B N 1
ATOM 3600 C CA . ALA B 1 172 ? -7.492 10.383 -3.98 1 98.69 172 ALA B CA 1
ATOM 3601 C C . ALA B 1 172 ? -8.984 10.469 -4.281 1 98.69 172 ALA B C 1
ATOM 3603 O O . ALA B 1 172 ? -9.461 11.492 -4.789 1 98.69 172 ALA B O 1
ATOM 3604 N N . ASP B 1 173 ? -9.789 9.43 -3.979 1 98.81 173 ASP B N 1
ATOM 3605 C CA . ASP B 1 173 ? -11.211 9.43 -4.285 1 98.81 173 ASP B CA 1
ATOM 3606 C C . ASP B 1 173 ? -11.992 8.609 -3.262 1 98.81 173 ASP B C 1
ATOM 3608 O O . ASP B 1 173 ? -11.438 8.188 -2.246 1 98.81 173 ASP B O 1
ATOM 3612 N N . GLY B 1 174 ? -13.289 8.477 -3.512 1 98.75 174 GLY B N 1
ATOM 3613 C CA . GLY B 1 174 ? -14.164 7.77 -2.598 1 98.75 174 GLY B CA 1
ATOM 3614 C C . GLY B 1 174 ? -13.773 6.316 -2.4 1 98.75 174 GLY B C 1
ATOM 3615 O O . GLY B 1 174 ? -13.898 5.777 -1.298 1 98.75 174 GLY B O 1
ATOM 3616 N N . ASN B 1 175 ? -13.328 5.641 -3.459 1 98.94 175 ASN B N 1
ATOM 3617 C CA . ASN B 1 175 ? -12.875 4.258 -3.355 1 98.94 175 ASN B CA 1
ATOM 3618 C C . ASN B 1 175 ? -11.703 4.121 -2.391 1 98.94 175 ASN B C 1
ATOM 3620 O O . ASN B 1 175 ? -11.703 3.25 -1.521 1 98.94 175 ASN B O 1
ATOM 3624 N N . GLY B 1 176 ? -10.703 5.012 -2.6 1 98.94 176 GLY B N 1
ATOM 3625 C CA . GLY B 1 176 ? -9.57 4.996 -1.685 1 98.94 176 GLY B CA 1
ATOM 3626 C C . GLY B 1 176 ? -9.969 5.27 -0.246 1 98.94 176 GLY B C 1
ATOM 3627 O O . GLY B 1 176 ? -9.484 4.609 0.674 1 98.94 176 GLY B O 1
ATOM 3628 N N . ALA B 1 177 ? -10.812 6.266 -0.057 1 98.94 177 ALA B N 1
ATOM 3629 C CA . ALA B 1 177 ? -11.297 6.578 1.287 1 98.94 177 ALA B CA 1
ATOM 3630 C C . ALA B 1 177 ? -12.008 5.383 1.907 1 98.94 177 ALA B C 1
ATOM 3632 O O . ALA B 1 177 ? -11.719 4.996 3.043 1 98.94 177 ALA B O 1
ATOM 3633 N N . ALA B 1 178 ? -12.938 4.762 1.153 1 98.94 178 ALA B N 1
ATOM 3634 C CA . ALA B 1 178 ? -13.688 3.602 1.629 1 98.94 178 ALA B CA 1
ATOM 3635 C C . ALA B 1 178 ? -12.75 2.469 2.033 1 98.94 178 ALA B C 1
ATOM 3637 O O . ALA B 1 178 ? -12.961 1.81 3.053 1 98.94 178 ALA B O 1
ATOM 3638 N N . ALA B 1 179 ? -11.734 2.238 1.268 1 98.94 179 ALA B N 1
ATOM 3639 C CA . ALA B 1 179 ? -10.773 1.177 1.556 1 98.94 179 ALA B CA 1
ATOM 3640 C C . ALA B 1 179 ? -10.102 1.396 2.906 1 98.94 179 ALA B C 1
ATOM 3642 O O . ALA B 1 179 ? -9.969 0.463 3.703 1 98.94 179 ALA B O 1
ATOM 3643 N N . VAL B 1 180 ? -9.664 2.627 3.17 1 98.94 180 VAL B N 1
ATOM 3644 C CA . VAL B 1 180 ? -8.969 2.928 4.414 1 98.94 180 VAL B CA 1
ATOM 3645 C C . VAL B 1 180 ? -9.906 2.707 5.602 1 98.94 180 VAL B C 1
ATOM 3647 O O . VAL B 1 180 ? -9.484 2.203 6.645 1 98.94 180 VAL B O 1
ATOM 3650 N N . PHE B 1 181 ? -11.156 3.039 5.48 1 98.94 181 PHE B N 1
ATOM 3651 C CA . PHE B 1 181 ? -12.109 2.793 6.551 1 98.94 181 PHE B CA 1
ATOM 3652 C C . PHE B 1 181 ? -12.305 1.297 6.777 1 98.94 181 PHE B C 1
ATOM 3654 O O . PHE B 1 181 ? -12.5 0.854 7.906 1 98.94 181 PHE B O 1
ATOM 3661 N N . MET B 1 182 ? -12.242 0.467 5.715 1 98.94 182 MET B N 1
ATOM 3662 C CA . MET B 1 182 ? -12.352 -0.981 5.871 1 98.94 182 MET B CA 1
ATOM 3663 C C . MET B 1 182 ? -11.172 -1.53 6.672 1 98.94 182 MET B C 1
ATOM 3665 O O . MET B 1 182 ? -11.312 -2.535 7.371 1 98.94 182 MET B O 1
ATOM 3669 N N . LEU B 1 183 ? -10.055 -0.879 6.586 1 98.94 183 LEU B N 1
ATOM 3670 C CA . LEU B 1 183 ? -8.867 -1.324 7.312 1 98.94 183 LEU B CA 1
ATOM 3671 C C . LEU B 1 183 ? -9.016 -1.06 8.805 1 98.94 183 LEU B C 1
ATOM 3673 O O . LEU B 1 183 ? -8.195 -1.519 9.609 1 98.94 183 LEU B O 1
ATOM 3677 N N . GLY B 1 184 ? -9.953 -0.271 9.195 1 98.81 184 GLY B N 1
ATOM 3678 C CA . GLY B 1 184 ? -10.25 -0.027 10.602 1 98.81 184 GLY B CA 1
ATOM 3679 C C . GLY B 1 184 ? -9.992 1.405 11.023 1 98.81 184 GLY B C 1
ATOM 3680 O O . GLY B 1 184 ? -10.242 1.772 12.172 1 98.81 184 GLY B O 1
ATOM 3681 N N . ALA B 1 185 ? -9.531 2.236 10.094 1 98.88 185 ALA B N 1
ATOM 3682 C CA . ALA B 1 185 ? -9.281 3.641 10.414 1 98.88 185 ALA B CA 1
ATOM 3683 C C . ALA B 1 185 ? -10.586 4.383 10.68 1 98.88 185 ALA B C 1
ATOM 3685 O O . ALA B 1 185 ? -11.648 3.98 10.203 1 98.88 185 ALA B O 1
ATOM 3686 N N . GLU B 1 186 ? -10.445 5.453 11.422 1 98.81 186 GLU B N 1
ATOM 3687 C CA . GLU B 1 186 ? -11.633 6.219 11.805 1 98.81 186 GLU B CA 1
ATOM 3688 C C . GLU B 1 186 ? -11.625 7.605 11.172 1 98.81 186 GLU B C 1
ATOM 3690 O O . GLU B 1 186 ? -12.523 8.414 11.414 1 98.81 186 GLU B O 1
ATOM 3695 N N . ALA B 1 187 ? -10.633 7.902 10.406 1 98.88 187 ALA B N 1
ATOM 3696 C CA . ALA B 1 187 ? -10.484 9.055 9.523 1 98.88 187 ALA B CA 1
ATOM 3697 C C . ALA B 1 187 ? -9.383 8.812 8.492 1 98.88 187 ALA B C 1
ATOM 3699 O O . ALA B 1 187 ? -8.648 7.828 8.578 1 98.88 187 ALA B O 1
ATOM 3700 N N . ILE B 1 188 ? -9.352 9.719 7.527 1 98.94 188 ILE B N 1
ATOM 3701 C CA . ILE B 1 188 ? -8.266 9.656 6.555 1 98.94 188 ILE B CA 1
ATOM 3702 C C . ILE B 1 188 ? -7.527 10.992 6.523 1 98.94 188 ILE B C 1
ATOM 3704 O O . ILE B 1 188 ? -8.094 12.031 6.867 1 98.94 188 ILE B O 1
ATOM 3708 N N . GLN B 1 189 ? -6.246 10.961 6.234 1 98.94 189 GLN B N 1
ATOM 3709 C CA . GLN B 1 189 ? -5.438 12.133 5.914 1 98.94 189 GLN B CA 1
ATOM 3710 C C . GLN B 1 189 ? -4.988 12.109 4.457 1 98.94 189 GLN B C 1
ATOM 3712 O O . GLN B 1 189 ? -4.438 11.117 3.986 1 98.94 189 GLN B O 1
ATOM 3717 N N . VAL B 1 190 ? -5.277 13.195 3.756 1 98.94 190 VAL B N 1
ATOM 3718 C CA . VAL B 1 190 ? -4.98 13.312 2.332 1 98.94 190 VAL B CA 1
ATOM 3719 C C . VAL B 1 190 ? -4.008 14.469 2.104 1 98.94 190 VAL B C 1
ATOM 3721 O O . VAL B 1 190 ? -4.184 15.555 2.66 1 98.94 190 VAL B O 1
ATOM 3724 N N . GLY B 1 191 ? -2.975 14.234 1.365 1 98.75 191 GLY B N 1
ATOM 3725 C CA . GLY B 1 191 ? -1.984 15.25 1.06 1 98.75 191 GLY B CA 1
ATOM 3726 C C . GLY B 1 191 ? -1.974 15.656 -0.404 1 98.75 191 GLY B C 1
ATOM 3727 O O . GLY B 1 191 ? -2.512 16.703 -0.769 1 98.75 191 GLY B O 1
ATOM 3728 N N . THR B 1 192 ? -1.691 14.766 -1.335 1 98.81 192 THR B N 1
ATOM 3729 C CA . THR B 1 192 ? -1.416 15 -2.748 1 98.81 192 THR B CA 1
ATOM 3730 C C . THR B 1 192 ? -2.592 15.711 -3.416 1 98.81 192 THR B C 1
ATOM 3732 O O . THR B 1 192 ? -2.4 16.672 -4.16 1 98.81 192 THR B O 1
ATOM 3735 N N . ARG B 1 193 ? -3.762 15.266 -3.18 1 98.88 193 ARG B N 1
ATOM 3736 C CA . ARG B 1 193 ? -4.926 15.852 -3.834 1 98.88 193 ARG B CA 1
ATOM 3737 C C . ARG B 1 193 ? -5.125 17.297 -3.4 1 98.88 193 ARG B C 1
ATOM 3739 O O . ARG B 1 193 ? -5.551 18.141 -4.199 1 98.88 193 ARG B O 1
ATOM 3746 N N . PHE B 1 194 ? -4.785 17.672 -2.176 1 98.94 194 PHE B N 1
ATOM 3747 C CA . PHE B 1 194 ? -4.988 19.031 -1.66 1 98.94 194 PHE B CA 1
ATOM 3748 C C . PHE B 1 194 ? -3.91 19.969 -2.178 1 98.94 194 PHE B C 1
ATOM 3750 O O . PHE B 1 194 ? -4.07 21.188 -2.129 1 98.94 194 PHE B O 1
ATOM 3757 N N . VAL B 1 195 ? -2.775 19.438 -2.668 1 98.81 195 VAL B N 1
ATOM 3758 C CA . VAL B 1 195 ? -1.736 20.281 -3.248 1 98.81 195 VAL B CA 1
ATOM 3759 C C . VAL B 1 195 ? -2.312 21.078 -4.414 1 98.81 195 VAL B C 1
ATOM 3761 O O . VAL B 1 195 ? -1.947 22.234 -4.617 1 98.81 195 VAL B O 1
ATOM 3764 N N . VAL B 1 196 ? -3.264 20.453 -5.129 1 98.69 196 VAL B N 1
ATOM 3765 C CA . VAL B 1 196 ? -3.742 21.094 -6.344 1 98.69 196 VAL B CA 1
ATOM 3766 C C . VAL B 1 196 ? -5.09 21.766 -6.078 1 98.69 196 VAL B C 1
ATOM 3768 O O . VAL B 1 196 ? -5.801 22.141 -7.016 1 98.69 196 VAL B O 1
ATOM 3771 N N . ALA B 1 197 ? -5.516 21.812 -4.793 1 98.88 197 ALA B N 1
ATOM 3772 C CA . ALA B 1 197 ? -6.738 22.547 -4.469 1 98.88 197 ALA B CA 1
ATOM 3773 C C . ALA B 1 197 ? -6.652 24 -4.941 1 98.88 197 ALA B C 1
ATOM 3775 O O . ALA B 1 197 ? -5.574 24.594 -4.953 1 98.88 197 ALA B O 1
ATOM 3776 N N . LYS B 1 198 ? -7.773 24.609 -5.262 1 98.81 198 LYS B N 1
ATOM 3777 C CA . LYS B 1 198 ? -7.816 26 -5.727 1 98.81 198 LYS B CA 1
ATOM 3778 C C . LYS B 1 198 ? -7.316 26.953 -4.645 1 98.81 198 LYS B C 1
ATOM 3780 O O . LYS B 1 198 ? -6.715 27.984 -4.953 1 98.81 198 LYS B O 1
ATOM 3785 N N . GLU B 1 199 ? -7.461 26.594 -3.363 1 98.88 199 GLU B N 1
ATOM 3786 C CA . GLU B 1 199 ? -7.07 27.438 -2.244 1 98.88 199 GLU B CA 1
ATOM 3787 C C . GLU B 1 199 ? -5.602 27.25 -1.888 1 98.88 199 GLU B C 1
ATOM 3789 O O . GLU B 1 199 ? -5.066 27.953 -1.022 1 98.88 199 GLU B O 1
ATOM 3794 N N . SER B 1 200 ? -4.91 26.234 -2.518 1 98.81 200 SER B N 1
ATOM 3795 C CA . SER B 1 200 ? -3.479 26.047 -2.305 1 98.81 200 SER B CA 1
ATOM 3796 C C . SER B 1 200 ? -2.664 27.125 -3.01 1 98.81 200 SER B C 1
ATOM 3798 O O . SER B 1 200 ? -2.906 27.422 -4.18 1 98.81 200 SER B O 1
ATOM 3800 N N . ASN B 1 201 ? -1.723 27.656 -2.355 1 98.69 201 ASN B N 1
ATOM 3801 C CA . ASN B 1 201 ? -0.876 28.703 -2.928 1 98.69 201 ASN B CA 1
ATOM 3802 C C . ASN B 1 201 ? 0.378 28.109 -3.57 1 98.69 201 ASN B C 1
ATOM 3804 O O . ASN B 1 201 ? 1.304 28.844 -3.918 1 98.69 201 ASN B O 1
ATOM 3808 N N . ALA B 1 202 ? 0.472 26.781 -3.652 1 98.81 202 ALA B N 1
ATOM 3809 C CA . ALA B 1 202 ? 1.589 26.188 -4.375 1 98.81 202 ALA B CA 1
ATOM 3810 C C . ALA B 1 202 ? 1.691 26.75 -5.793 1 98.81 202 ALA B C 1
ATOM 3812 O O . ALA B 1 202 ? 0.674 26.984 -6.445 1 98.81 202 ALA B O 1
ATOM 3813 N N . HIS B 1 203 ? 2.881 26.969 -6.238 1 98.88 203 HIS B N 1
A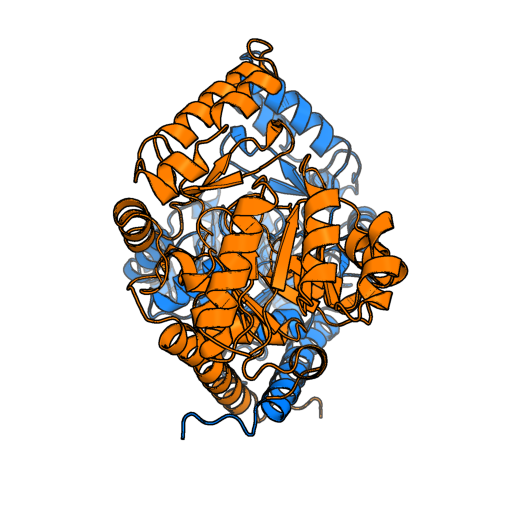TOM 3814 C CA . HIS B 1 203 ? 3.098 27.5 -7.582 1 98.88 203 HIS B CA 1
ATOM 3815 C C . HIS B 1 203 ? 2.363 26.656 -8.625 1 98.88 203 HIS B C 1
ATOM 3817 O O . HIS B 1 203 ? 2.322 25.438 -8.523 1 98.88 203 HIS B O 1
ATOM 3823 N N . GLN B 1 204 ? 1.86 27.312 -9.641 1 98.81 204 GLN B N 1
ATOM 3824 C CA . GLN B 1 204 ? 1.075 26.625 -10.664 1 98.81 204 GLN B CA 1
ATOM 3825 C C . GLN B 1 204 ? 1.905 25.562 -11.375 1 98.81 204 GLN B C 1
ATOM 3827 O O . GLN B 1 204 ? 1.382 24.516 -11.758 1 98.81 204 GLN B O 1
ATOM 3832 N N . ASN B 1 205 ? 3.219 25.75 -11.531 1 98.88 205 ASN B N 1
ATOM 3833 C CA . ASN B 1 205 ? 4.09 24.75 -12.125 1 98.88 205 ASN B CA 1
ATOM 3834 C C . ASN B 1 205 ? 4.059 23.438 -11.336 1 98.88 205 ASN B C 1
ATOM 3836 O O . ASN B 1 205 ? 4.082 22.359 -11.922 1 98.88 205 ASN B O 1
ATOM 3840 N N . PHE B 1 206 ? 4.109 23.641 -10.023 1 98.81 206 PHE B N 1
ATOM 3841 C CA . PHE B 1 206 ? 4.02 22.469 -9.148 1 98.81 206 PHE B CA 1
ATOM 3842 C C . PHE B 1 206 ? 2.699 21.734 -9.359 1 98.81 206 PHE B C 1
ATOM 3844 O O . PHE B 1 206 ? 2.684 20.516 -9.555 1 98.81 206 PHE B O 1
ATOM 3851 N N . LYS B 1 207 ? 1.615 22.438 -9.352 1 98.88 207 LYS B N 1
ATOM 3852 C CA . LYS B 1 207 ? 0.293 21.844 -9.547 1 98.88 207 LYS B CA 1
ATOM 3853 C C . LYS B 1 207 ? 0.193 21.172 -10.906 1 98.88 207 LYS B C 1
ATOM 3855 O O . LYS B 1 207 ? -0.304 20.047 -11.008 1 98.88 207 LYS B O 1
ATOM 3860 N N . ASP B 1 208 ? 0.682 21.812 -11.938 1 98.88 208 ASP B N 1
ATOM 3861 C CA . ASP B 1 208 ? 0.614 21.281 -13.297 1 98.88 208 ASP B CA 1
ATOM 3862 C C . ASP B 1 208 ? 1.402 19.969 -13.406 1 98.88 208 ASP B C 1
ATOM 3864 O O . ASP B 1 208 ? 0.962 19.031 -14.07 1 98.88 208 ASP B O 1
ATOM 3868 N N . LYS B 1 209 ? 2.559 19.984 -12.805 1 98.75 209 LYS B N 1
ATOM 3869 C CA . LYS B 1 209 ? 3.373 18.766 -12.836 1 98.75 209 LYS B CA 1
ATOM 3870 C C . LYS B 1 209 ? 2.65 17.609 -12.164 1 98.75 209 LYS B C 1
ATOM 3872 O O . LYS B 1 209 ? 2.68 16.484 -12.664 1 98.75 209 LYS B O 1
ATOM 3877 N N . LEU B 1 210 ? 2.045 17.875 -11.086 1 98.75 210 LEU B N 1
ATOM 3878 C CA . LEU B 1 210 ? 1.279 16.859 -10.359 1 98.75 210 LEU B CA 1
ATOM 3879 C C . LEU B 1 210 ? 0.1 16.375 -11.195 1 98.75 210 LEU B C 1
ATOM 3881 O O . LEU B 1 210 ? -0.146 15.172 -11.281 1 98.75 210 LEU B O 1
ATOM 3885 N N . LEU B 1 211 ? -0.63 17.297 -11.867 1 98.75 211 LEU B N 1
ATOM 3886 C CA . LEU B 1 211 ? -1.833 16.969 -12.625 1 98.75 211 LEU B CA 1
ATOM 3887 C C . LEU B 1 211 ? -1.492 16.141 -13.859 1 98.75 211 LEU B C 1
ATOM 3889 O O . LEU B 1 211 ? -2.361 15.469 -14.422 1 98.75 211 LEU B O 1
ATOM 3893 N N . LYS B 1 212 ? -0.193 16.125 -14.273 1 98.44 212 LYS B N 1
ATOM 3894 C CA . LYS B 1 212 ? 0.24 15.391 -15.461 1 98.44 212 LYS B CA 1
ATOM 3895 C C . LYS B 1 212 ? 0.881 14.062 -15.078 1 98.44 212 LYS B C 1
ATOM 3897 O O . LYS B 1 212 ? 1.211 13.25 -15.945 1 98.44 212 LYS B O 1
ATOM 3902 N N . ALA B 1 213 ? 0.987 13.828 -13.812 1 98.62 213 ALA B N 1
ATOM 3903 C CA . ALA B 1 213 ? 1.711 12.656 -13.328 1 98.62 213 ALA B CA 1
ATOM 3904 C C . ALA B 1 213 ? 0.954 11.375 -13.648 1 98.62 213 ALA B C 1
ATOM 3906 O O . ALA B 1 213 ? -0.279 11.344 -13.625 1 98.62 213 ALA B O 1
ATOM 3907 N N . LYS B 1 214 ? 1.711 10.336 -13.914 1 98.44 214 LYS B N 1
ATOM 3908 C CA . LYS B 1 214 ? 1.197 8.977 -14.047 1 98.44 214 LYS B CA 1
ATOM 3909 C C . LYS B 1 214 ? 1.5 8.141 -12.805 1 98.44 214 LYS B C 1
ATOM 3911 O O . LYS B 1 214 ? 2.184 8.609 -11.891 1 98.44 214 LYS B O 1
ATOM 3916 N N . ASP B 1 215 ? 0.991 6.918 -12.828 1 98.31 215 ASP B N 1
ATOM 3917 C CA . ASP B 1 215 ? 1.062 6.062 -11.648 1 98.31 215 ASP B CA 1
ATOM 3918 C C . ASP B 1 215 ? 2.512 5.758 -11.273 1 98.31 215 ASP B C 1
ATOM 3920 O O . ASP B 1 215 ? 2.828 5.555 -10.102 1 98.31 215 ASP B O 1
ATOM 3924 N N . ILE B 1 216 ? 3.424 5.824 -12.211 1 98.12 216 ILE B N 1
ATOM 3925 C CA . ILE B 1 216 ? 4.781 5.359 -11.961 1 98.12 216 ILE B CA 1
ATOM 3926 C C . ILE B 1 216 ? 5.734 6.551 -11.891 1 98.12 216 ILE B C 1
ATOM 3928 O O . ILE B 1 216 ? 6.953 6.379 -11.906 1 98.12 216 ILE B O 1
ATOM 3932 N N . ASP B 1 217 ? 5.23 7.742 -11.828 1 98.56 217 ASP B N 1
ATOM 3933 C CA . ASP B 1 217 ? 6.066 8.922 -12.031 1 98.56 217 ASP B CA 1
ATOM 3934 C C . ASP B 1 217 ? 6.762 9.336 -10.734 1 98.56 217 ASP B C 1
ATOM 3936 O O . ASP B 1 217 ? 7.688 10.148 -10.75 1 98.56 217 ASP B O 1
ATOM 3940 N N . THR B 1 218 ? 6.34 8.875 -9.57 1 98.69 218 THR B N 1
ATOM 3941 C CA . THR B 1 218 ? 7.051 9.234 -8.344 1 98.69 218 THR B CA 1
ATOM 3942 C C . THR B 1 218 ? 8.195 8.258 -8.086 1 98.69 218 THR B C 1
ATOM 3944 O O . THR B 1 218 ? 8.117 7.09 -8.461 1 98.69 218 THR B O 1
ATOM 3947 N N . VAL B 1 219 ? 9.188 8.734 -7.441 1 97.69 219 VAL B N 1
ATOM 3948 C CA . VAL B 1 219 ? 10.359 7.941 -7.07 1 97.69 219 VAL B CA 1
ATOM 3949 C C . VAL B 1 219 ? 10.773 8.281 -5.645 1 97.69 219 VAL B C 1
ATOM 3951 O O . VAL B 1 219 ? 10.336 9.281 -5.078 1 97.69 219 VAL B O 1
ATOM 3954 N N . VAL B 1 220 ? 11.539 7.414 -5.066 1 96.94 220 VAL B N 1
ATOM 3955 C CA . VAL B 1 220 ? 12.062 7.609 -3.717 1 96.94 220 VAL B CA 1
ATOM 3956 C C . VAL B 1 220 ? 13.555 7.906 -3.779 1 96.94 220 VAL B C 1
ATOM 3958 O O . VAL B 1 220 ? 14.312 7.18 -4.426 1 96.94 220 VAL B O 1
ATOM 3961 N N . SER B 1 221 ? 13.945 8.961 -3.223 1 95.69 221 SER B N 1
ATOM 3962 C CA . SER B 1 221 ? 15.352 9.336 -3.119 1 95.69 221 SER B CA 1
ATOM 3963 C C . SER B 1 221 ? 15.844 9.242 -1.679 1 95.69 221 SER B C 1
ATOM 3965 O O . SER B 1 221 ? 15.047 9.172 -0.746 1 95.69 221 SER B O 1
ATOM 3967 N N . ALA B 1 222 ? 17.156 9.172 -1.507 1 93.38 222 ALA B N 1
ATOM 3968 C CA . ALA B 1 222 ? 17.875 9.297 -0.236 1 93.38 222 ALA B CA 1
ATOM 3969 C C . ALA B 1 222 ? 17.562 8.109 0.676 1 93.38 222 ALA B C 1
ATOM 3971 O O . ALA B 1 222 ? 17.703 8.211 1.898 1 93.38 222 ALA B O 1
ATOM 3972 N N . ASN B 1 223 ? 17.141 7.02 0.062 1 89.19 223 ASN B N 1
ATOM 3973 C CA . ASN B 1 223 ? 16.875 5.812 0.836 1 89.19 223 ASN B CA 1
ATOM 3974 C C . ASN B 1 223 ? 18.141 5.297 1.527 1 89.19 223 ASN B C 1
ATOM 3976 O O . ASN B 1 223 ? 18.078 4.867 2.68 1 89.19 223 ASN B O 1
ATOM 3980 N N . VAL B 1 224 ? 19.234 5.355 0.944 1 84.69 224 VAL B N 1
ATOM 3981 C CA . VAL B 1 224 ? 20.469 4.73 1.402 1 84.69 224 VAL B CA 1
ATOM 3982 C C . VAL B 1 224 ? 20.984 5.461 2.637 1 84.69 224 VAL B C 1
ATOM 3984 O O . VAL B 1 224 ? 21.781 4.906 3.408 1 84.69 224 VAL B O 1
ATOM 3987 N N . VAL B 1 225 ? 20.562 6.75 2.787 1 88.44 225 VAL B N 1
ATOM 3988 C CA . VAL B 1 225 ? 21.078 7.504 3.922 1 88.44 225 VAL B CA 1
ATOM 3989 C C . VAL B 1 225 ? 20.031 7.582 5.023 1 88.44 225 VAL B C 1
ATOM 3991 O O . VAL B 1 225 ? 20.188 8.328 5.992 1 88.44 225 VAL B O 1
ATOM 3994 N N . GLY B 1 226 ? 18.922 6.957 4.852 1 87.25 226 GLY B N 1
ATOM 3995 C CA . GLY B 1 226 ? 17.984 6.734 5.945 1 87.25 226 GLY B CA 1
ATOM 3996 C C . GLY B 1 226 ? 16.875 7.77 6.004 1 87.25 226 GLY B C 1
ATOM 3997 O O . GLY B 1 226 ? 16.109 7.805 6.965 1 87.25 226 GLY B O 1
ATOM 3998 N N . HIS B 1 227 ? 16.719 8.68 5.09 1 91.06 227 HIS B N 1
ATOM 3999 C CA . HIS B 1 227 ? 15.672 9.688 5.043 1 91.06 227 HIS B CA 1
ATOM 4000 C C . HIS B 1 227 ? 14.969 9.688 3.689 1 91.06 227 HIS B C 1
ATOM 4002 O O . HIS B 1 227 ? 14.984 10.688 2.977 1 91.06 227 HIS B O 1
ATOM 4008 N N . PRO B 1 228 ? 14.344 8.594 3.402 1 95.88 228 PRO B N 1
ATOM 4009 C CA . PRO B 1 228 ? 13.719 8.477 2.082 1 95.88 228 PRO B CA 1
ATOM 4010 C C . PRO B 1 228 ? 12.641 9.531 1.845 1 95.88 228 PRO B C 1
ATOM 4012 O O . PRO B 1 228 ? 11.859 9.836 2.754 1 95.88 228 PRO B O 1
ATOM 4015 N N . VAL B 1 229 ? 12.617 10.086 0.664 1 97.5 229 VAL B N 1
ATOM 4016 C CA . VAL B 1 229 ? 11.672 11.117 0.255 1 97.5 229 VAL B CA 1
ATOM 4017 C C . VAL B 1 229 ? 11.039 10.734 -1.083 1 97.5 229 VAL B C 1
ATOM 4019 O O . VAL B 1 229 ? 11.75 10.422 -2.043 1 97.5 229 VAL B O 1
ATOM 4022 N N . ARG B 1 230 ? 9.758 10.758 -1.166 1 98.62 230 ARG B N 1
ATOM 4023 C CA . ARG B 1 230 ? 9.07 10.5 -2.424 1 98.62 230 ARG B CA 1
ATOM 4024 C C . ARG B 1 230 ? 8.672 11.797 -3.113 1 98.62 230 ARG B C 1
ATOM 4026 O O . ARG B 1 230 ? 8.086 12.688 -2.488 1 98.62 230 ARG B O 1
ATOM 4033 N N . ALA B 1 231 ? 8.938 11.859 -4.348 1 98.81 231 ALA B N 1
ATOM 4034 C CA . ALA B 1 231 ? 8.602 13.008 -5.188 1 98.81 231 ALA B CA 1
ATOM 4035 C C . ALA B 1 231 ? 8.484 12.602 -6.656 1 98.81 231 ALA B C 1
ATOM 4037 O O . ALA B 1 231 ? 8.883 11.492 -7.031 1 98.81 231 ALA B O 1
ATOM 4038 N N . ILE B 1 232 ? 7.875 13.422 -7.449 1 98.81 232 ILE B N 1
ATOM 4039 C CA . ILE B 1 232 ? 7.805 13.188 -8.883 1 98.81 232 ILE B CA 1
ATOM 4040 C C . ILE B 1 232 ? 9.203 13.281 -9.5 1 98.81 232 ILE B C 1
ATOM 4042 O O . ILE B 1 232 ? 9.969 14.188 -9.172 1 98.81 232 ILE B O 1
ATOM 4046 N N . LYS B 1 233 ? 9.484 12.344 -10.281 1 98.5 233 LYS B N 1
ATOM 4047 C CA . LYS B 1 233 ? 10.805 12.242 -10.898 1 98.5 233 LYS B CA 1
ATOM 4048 C C . LYS B 1 233 ? 11.133 13.492 -11.711 1 98.5 233 LYS B C 1
ATOM 4050 O O . LYS B 1 233 ? 10.258 14.047 -12.383 1 98.5 233 LYS B O 1
ATOM 4055 N N . ASN B 1 234 ? 12.273 14.008 -11.633 1 98.31 234 ASN B N 1
ATOM 4056 C CA . ASN B 1 234 ? 12.812 15.125 -12.398 1 98.31 234 ASN B CA 1
ATOM 4057 C C . ASN B 1 234 ? 14.336 15.18 -12.328 1 98.31 234 ASN B C 1
ATOM 4059 O O . ASN B 1 234 ? 14.977 14.164 -12.047 1 98.31 234 ASN B O 1
ATOM 4063 N N . LYS B 1 235 ? 14.992 16.312 -12.57 1 98.38 235 LYS B N 1
ATOM 4064 C CA . LYS B 1 235 ? 16.453 16.422 -12.57 1 98.38 235 LYS B CA 1
ATOM 4065 C C . LYS B 1 235 ? 17.016 16.234 -11.164 1 98.38 235 LYS B C 1
ATOM 4067 O O . LYS B 1 235 ? 18.109 15.695 -11 1 98.38 235 LYS B O 1
ATOM 4072 N N . LEU B 1 236 ? 16.312 16.703 -10.164 1 98 236 LEU B N 1
ATOM 4073 C CA . LEU B 1 236 ? 16.781 16.516 -8.789 1 98 236 LEU B CA 1
ATOM 4074 C C . LEU B 1 236 ? 16.844 15.039 -8.43 1 98 236 LEU B C 1
ATOM 4076 O O . LEU B 1 236 ? 17.828 14.602 -7.812 1 98 236 LEU B O 1
ATOM 4080 N N . SER B 1 237 ? 15.773 14.305 -8.734 1 96.69 237 SER B N 1
ATOM 4081 C CA . SER B 1 237 ? 15.773 12.883 -8.422 1 96.69 237 SER B CA 1
ATOM 4082 C C . SER B 1 237 ? 16.906 12.156 -9.133 1 96.69 237 SER B C 1
ATOM 4084 O O . SER B 1 237 ? 17.5 11.227 -8.586 1 96.69 237 SER B O 1
ATOM 4086 N N . SER B 1 238 ? 17.234 12.586 -10.344 1 96.5 238 SER B N 1
ATOM 4087 C CA . SER B 1 238 ? 18.375 12.023 -11.055 1 96.5 238 SER B CA 1
ATOM 4088 C C . SER B 1 238 ? 19.688 12.352 -10.344 1 96.5 238 SER B C 1
ATOM 4090 O O . SER B 1 238 ? 20.578 11.5 -10.25 1 96.5 238 SER B O 1
ATOM 4092 N N . ALA B 1 239 ? 19.797 13.562 -9.898 1 96.5 239 ALA B N 1
ATOM 4093 C CA . ALA B 1 239 ? 20.969 13.969 -9.148 1 96.5 239 ALA B CA 1
ATOM 4094 C C . ALA B 1 239 ? 21.125 13.148 -7.867 1 96.5 239 ALA B C 1
ATOM 4096 O O . ALA B 1 239 ? 22.234 12.781 -7.484 1 96.5 239 ALA B O 1
ATOM 4097 N N . TYR B 1 240 ? 20.047 12.883 -7.203 1 95.44 240 TYR B N 1
ATOM 4098 C CA . TYR B 1 240 ? 20.062 12.039 -6.012 1 95.44 240 TYR B CA 1
ATOM 4099 C C . TYR B 1 240 ? 20.594 10.641 -6.34 1 95.44 240 TYR B C 1
ATOM 4101 O O . TYR B 1 240 ? 21.375 10.07 -5.582 1 95.44 240 TYR B O 1
ATOM 4109 N N . ALA B 1 241 ? 20.062 10.109 -7.434 1 91.19 241 ALA B N 1
ATOM 4110 C CA . ALA B 1 241 ? 20.484 8.766 -7.832 1 91.19 241 ALA B CA 1
ATOM 4111 C C . ALA B 1 241 ? 22 8.688 -7.98 1 91.19 241 ALA B C 1
ATOM 4113 O O . ALA B 1 241 ? 22.641 7.742 -7.5 1 91.19 241 ALA B O 1
ATOM 4114 N N . GLN B 1 242 ? 22.562 9.688 -8.633 1 92.12 242 GLN B N 1
ATOM 4115 C CA . GLN B 1 242 ? 24.016 9.742 -8.805 1 92.12 242 GLN B CA 1
ATOM 4116 C C . GLN B 1 242 ? 24.719 9.961 -7.469 1 92.12 242 GLN B C 1
ATOM 4118 O O . GLN B 1 242 ? 25.734 9.32 -7.184 1 92.12 242 GLN B O 1
ATOM 4123 N N . ALA B 1 243 ? 24.203 10.852 -6.648 1 93.81 243 ALA B N 1
ATOM 4124 C CA . ALA B 1 243 ? 24.797 11.141 -5.348 1 93.81 243 ALA B CA 1
ATOM 4125 C C . ALA B 1 243 ? 24.797 9.898 -4.453 1 93.81 243 ALA B C 1
ATOM 4127 O O . ALA B 1 243 ? 25.734 9.68 -3.684 1 93.81 243 ALA B O 1
ATOM 4128 N N . GLU B 1 244 ? 23.75 9.141 -4.484 1 88.88 244 GLU B N 1
ATOM 4129 C CA . GLU B 1 244 ? 23.641 7.926 -3.686 1 88.88 244 GLU B CA 1
ATOM 4130 C C . GLU B 1 244 ? 24.672 6.891 -4.113 1 88.88 244 GLU B C 1
ATOM 4132 O O . GLU B 1 244 ? 25.25 6.191 -3.275 1 88.88 244 GLU B O 1
ATOM 4137 N N . LYS B 1 245 ? 24.891 6.75 -5.418 1 85.44 245 LYS B N 1
ATOM 4138 C CA . LYS B 1 245 ? 25.969 5.891 -5.91 1 85.44 245 LYS B CA 1
ATOM 4139 C C . LYS B 1 245 ? 27.312 6.344 -5.383 1 85.44 245 LYS B C 1
ATOM 4141 O O . LYS B 1 245 ? 28.125 5.52 -4.949 1 85.44 245 LYS B O 1
ATOM 4146 N N . ASP B 1 246 ? 27.5 7.637 -5.43 1 89.75 246 ASP B N 1
ATOM 4147 C CA . ASP B 1 246 ? 28.75 8.211 -4.957 1 89.75 246 ASP B CA 1
ATOM 4148 C C . ASP B 1 246 ? 28.922 8 -3.453 1 89.75 246 ASP B C 1
ATOM 4150 O O . ASP B 1 246 ? 30.031 7.777 -2.969 1 89.75 246 ASP B O 1
ATOM 4154 N N . TYR B 1 247 ? 27.891 8.117 -2.707 1 90.81 247 TYR B N 1
ATOM 4155 C CA . TYR B 1 247 ? 27.922 7.867 -1.271 1 90.81 247 TYR B CA 1
ATOM 4156 C C . TYR B 1 247 ? 28.312 6.426 -0.977 1 90.81 247 TYR B C 1
ATOM 4158 O O . TYR B 1 247 ? 29.172 6.164 -0.143 1 90.81 247 TYR B O 1
ATOM 4166 N N . LEU B 1 248 ? 27.688 5.508 -1.656 1 82.75 248 LEU B N 1
ATOM 4167 C CA . LEU B 1 248 ? 27.922 4.086 -1.427 1 82.75 248 LEU B CA 1
ATOM 4168 C C . LEU B 1 248 ? 29.359 3.705 -1.797 1 82.75 248 LEU B C 1
ATOM 4170 O O . LEU B 1 248 ? 29.906 2.754 -1.243 1 82.75 248 LEU B O 1
ATOM 4174 N N . THR B 1 249 ? 30 4.52 -2.719 1 82.62 249 THR B N 1
ATOM 4175 C CA . THR B 1 249 ? 31.359 4.234 -3.146 1 82.62 249 THR B CA 1
ATOM 4176 C C . THR B 1 249 ? 32.375 5.051 -2.334 1 82.62 249 THR B C 1
ATOM 4178 O O . THR B 1 249 ? 33.562 5.035 -2.621 1 82.62 249 THR B O 1
ATOM 4181 N N . GLY B 1 250 ? 31.812 5.77 -1.414 1 84.12 250 GLY B N 1
ATOM 4182 C CA . GLY B 1 250 ? 32.688 6.488 -0.494 1 84.12 250 GLY B CA 1
ATOM 4183 C C . GLY B 1 250 ? 33.156 7.828 -1.034 1 84.12 250 GLY B C 1
ATOM 4184 O O . GLY B 1 250 ? 33.969 8.5 -0.42 1 84.12 250 GLY B O 1
ATOM 4185 N N . LYS B 1 251 ? 32.625 8.258 -2.143 1 90.5 251 LYS B N 1
ATOM 4186 C CA . LYS B 1 251 ? 33.031 9.508 -2.771 1 90.5 251 LYS B CA 1
ATOM 4187 C C . LYS B 1 251 ? 32.281 10.695 -2.186 1 90.5 251 LYS B C 1
ATOM 4189 O O . LYS B 1 251 ? 32.719 11.844 -2.332 1 90.5 251 LYS B O 1
ATOM 4194 N N . LEU B 1 252 ? 31.125 10.438 -1.672 1 92.5 252 LEU B N 1
ATOM 4195 C CA . LEU B 1 252 ? 30.297 11.477 -1.078 1 92.5 252 LEU B CA 1
ATOM 4196 C C . LEU B 1 252 ? 29.906 11.109 0.346 1 92.5 252 LEU B C 1
ATOM 4198 O O . LEU B 1 252 ? 29.734 9.93 0.663 1 92.5 252 LEU B O 1
ATOM 4202 N N . LYS B 1 253 ? 29.906 12.141 1.157 1 93.19 253 LYS B N 1
ATOM 4203 C CA . LYS B 1 253 ? 29.469 11.938 2.529 1 93.19 253 LYS B CA 1
ATOM 4204 C C . LYS B 1 253 ? 27.953 12.125 2.645 1 93.19 253 LYS B C 1
ATOM 4206 O O . LYS B 1 253 ? 27.328 12.734 1.771 1 93.19 253 LYS B O 1
ATOM 4211 N N . LYS B 1 254 ? 27.312 11.539 3.643 1 92.06 254 LYS B N 1
ATOM 4212 C CA . LYS B 1 254 ? 25.875 11.609 3.91 1 92.06 254 LYS B CA 1
ATOM 4213 C C . LYS B 1 254 ? 25.375 13.047 3.902 1 92.06 254 LYS B C 1
ATOM 4215 O O . LYS B 1 254 ? 24.312 13.344 3.346 1 92.06 254 LYS B O 1
ATOM 4220 N N . GLU B 1 255 ? 26.109 13.961 4.488 1 92.75 255 GLU B N 1
ATOM 4221 C CA . GLU B 1 255 ? 25.734 15.367 4.621 1 92.75 255 GLU B CA 1
ATOM 4222 C C . GLU B 1 255 ? 25.594 16.031 3.256 1 92.75 255 GLU B C 1
ATOM 4224 O O . GLU B 1 255 ? 24.75 16.922 3.078 1 92.75 255 GLU B O 1
ATOM 4229 N N . GLU B 1 256 ? 26.328 15.594 2.326 1 93.38 256 GLU B N 1
ATOM 4230 C CA . GLU B 1 256 ? 26.281 16.172 0.986 1 93.38 256 GLU B CA 1
ATOM 4231 C C . GLU B 1 256 ? 25 15.781 0.256 1 93.38 256 GLU B C 1
ATOM 4233 O O . GLU B 1 256 ? 24.484 16.562 -0.539 1 93.38 256 GLU B O 1
ATOM 4238 N N . ILE B 1 257 ? 24.562 14.602 0.543 1 92.88 257 ILE B N 1
ATOM 4239 C CA . ILE B 1 257 ? 23.281 14.18 -0.014 1 92.88 257 ILE B CA 1
ATOM 4240 C C . ILE B 1 257 ? 22.156 15.008 0.593 1 92.88 257 ILE B C 1
ATOM 4242 O O . ILE B 1 257 ? 21.25 15.445 -0.115 1 92.88 257 ILE B O 1
ATOM 4246 N N . GLU B 1 258 ? 22.219 15.234 1.854 1 90.19 258 GLU B N 1
ATOM 4247 C CA . GLU B 1 258 ? 21.219 16.047 2.535 1 90.19 258 GLU B CA 1
ATOM 4248 C C . GLU B 1 258 ? 21.219 17.484 1.996 1 90.19 258 GLU B C 1
ATOM 4250 O O . GLU B 1 258 ? 20.156 18.094 1.868 1 90.19 258 GLU B O 1
ATOM 4255 N N . GLU B 1 259 ? 22.391 17.984 1.676 1 92.5 259 GLU B N 1
ATOM 4256 C CA . GLU B 1 259 ? 22.531 19.328 1.151 1 92.5 259 GLU B CA 1
ATOM 4257 C C . GLU B 1 259 ? 21.875 19.469 -0.222 1 92.5 259 GLU B C 1
ATOM 4259 O O . GLU B 1 259 ? 21.359 20.531 -0.576 1 92.5 259 GLU B O 1
ATOM 4264 N N . LEU B 1 260 ? 21.859 18.359 -0.923 1 92.69 260 LEU B N 1
ATOM 4265 C CA . LEU B 1 260 ? 21.266 18.328 -2.254 1 92.69 260 LEU B CA 1
ATOM 4266 C C . LEU B 1 260 ? 19.781 18.656 -2.188 1 92.69 260 LEU B C 1
ATOM 4268 O O . LEU B 1 260 ? 19.234 19.297 -3.092 1 92.69 260 LEU B O 1
ATOM 4272 N N . GLY B 1 261 ? 19.125 18.281 -1.123 1 93.31 261 GLY B N 1
ATOM 4273 C CA . GLY B 1 261 ? 17.688 18.453 -0.992 1 93.31 261 GLY B CA 1
ATOM 4274 C C . GLY B 1 261 ? 17.312 19.703 -0.213 1 93.31 261 GLY B C 1
ATOM 4275 O O . GLY B 1 261 ? 16.141 20.062 -0.147 1 93.31 261 GLY B O 1
ATOM 4276 N N . ALA B 1 262 ? 18.359 20.359 0.343 1 93 262 ALA B N 1
ATOM 4277 C CA . ALA B 1 262 ? 18.078 21.531 1.178 1 93 262 ALA B CA 1
ATOM 4278 C C . ALA B 1 262 ? 17.422 22.641 0.37 1 93 262 ALA B C 1
ATOM 4280 O O . ALA B 1 262 ? 17.922 23.047 -0.675 1 93 262 ALA B O 1
ATOM 4281 N N . GLY B 1 263 ? 16.219 22.969 0.807 1 95.62 263 GLY B N 1
ATOM 4282 C CA . GLY B 1 263 ? 15.516 24.078 0.178 1 95.62 263 GLY B CA 1
ATOM 4283 C C . GLY B 1 263 ? 14.773 23.672 -1.081 1 95.62 263 GLY B C 1
ATOM 4284 O O . GLY B 1 263 ? 14.055 24.469 -1.674 1 95.62 263 GLY B O 1
ATOM 4285 N N . ALA B 1 264 ? 14.891 22.438 -1.481 1 97.62 264 ALA B N 1
ATOM 4286 C CA . ALA B 1 264 ? 14.367 21.984 -2.771 1 97.62 264 ALA B CA 1
ATOM 4287 C C . ALA B 1 264 ? 12.844 22 -2.779 1 97.62 264 ALA B C 1
ATOM 4289 O O . ALA B 1 264 ? 12.227 22.266 -3.812 1 97.62 264 ALA B O 1
ATOM 4290 N N . LEU B 1 265 ? 12.258 21.672 -1.663 1 98.06 265 LEU B N 1
ATOM 4291 C CA . LEU B 1 265 ? 10.797 21.719 -1.593 1 98.06 265 LEU B CA 1
ATOM 4292 C C . LEU B 1 265 ? 10.289 23.141 -1.781 1 98.06 265 LEU B C 1
ATOM 4294 O O . LEU B 1 265 ? 9.359 23.375 -2.551 1 98.06 265 LEU B O 1
ATOM 4298 N N . ARG B 1 266 ? 10.883 24.078 -1.09 1 98.19 266 ARG B N 1
ATOM 4299 C CA . ARG B 1 266 ? 10.5 25.484 -1.239 1 98.19 266 ARG B CA 1
ATOM 4300 C C . ARG B 1 266 ? 10.625 25.938 -2.691 1 98.19 266 ARG B C 1
ATOM 4302 O O . ARG B 1 266 ? 9.734 26.609 -3.215 1 98.19 266 ARG B O 1
ATOM 4309 N N . ASN B 1 267 ? 11.758 25.562 -3.33 1 98.62 267 ASN B N 1
ATOM 4310 C CA . ASN B 1 267 ? 12 25.922 -4.727 1 98.62 267 ASN B CA 1
ATOM 4311 C C . ASN B 1 267 ? 10.859 25.453 -5.625 1 98.62 267 ASN B C 1
ATOM 4313 O O . ASN B 1 267 ? 10.422 26.188 -6.516 1 98.62 267 ASN B O 1
ATOM 4317 N N . ALA B 1 268 ? 10.352 24.25 -5.336 1 98.75 268 ALA B N 1
ATOM 4318 C CA . ALA B 1 268 ? 9.273 23.688 -6.148 1 98.75 268 ALA B CA 1
ATOM 4319 C C . ALA B 1 268 ? 7.941 24.359 -5.82 1 98.75 268 ALA B C 1
ATOM 4321 O O . ALA B 1 268 ? 7.219 24.797 -6.723 1 98.75 268 ALA B O 1
ATOM 4322 N N . VAL B 1 269 ? 7.633 24.531 -4.555 1 98.75 269 VAL B N 1
ATOM 4323 C CA . VAL B 1 269 ? 6.316 24.969 -4.102 1 98.75 269 VAL B CA 1
ATOM 4324 C C . VAL B 1 269 ? 6.168 26.484 -4.32 1 98.75 269 VAL B C 1
ATOM 4326 O O . VAL B 1 269 ? 5.117 26.938 -4.77 1 98.75 269 VAL B O 1
ATOM 4329 N N . VAL B 1 270 ? 7.191 27.266 -3.998 1 98.56 270 VAL B N 1
ATOM 4330 C CA . VAL B 1 270 ? 7.078 28.719 -3.961 1 98.56 270 VAL B CA 1
ATOM 4331 C C . VAL B 1 270 ? 7.562 29.312 -5.281 1 98.56 270 VAL B C 1
ATOM 4333 O O . VAL B 1 270 ? 6.898 30.172 -5.867 1 98.56 270 VAL B O 1
ATOM 4336 N N . ASP B 1 271 ? 8.695 28.797 -5.816 1 98.62 271 ASP B N 1
ATOM 4337 C CA . ASP B 1 271 ? 9.32 29.406 -6.98 1 98.62 271 ASP B CA 1
ATOM 4338 C C . ASP B 1 271 ? 8.914 28.688 -8.266 1 98.62 271 ASP B C 1
ATOM 4340 O O . ASP B 1 271 ? 9.188 29.172 -9.367 1 98.62 271 ASP B O 1
ATOM 4344 N N . GLY B 1 272 ? 8.344 27.531 -8.156 1 98.75 272 GLY B N 1
ATOM 4345 C CA . GLY B 1 272 ? 7.859 26.797 -9.32 1 98.75 272 GLY B CA 1
ATOM 4346 C C . GLY B 1 272 ? 8.953 26.062 -10.055 1 98.75 272 GLY B C 1
ATOM 4347 O O . GLY B 1 272 ? 8.797 25.703 -11.227 1 98.75 272 GLY B O 1
ATOM 4348 N N . ASP B 1 273 ? 10.086 25.891 -9.414 1 98.81 273 ASP B N 1
ATOM 4349 C CA . ASP B 1 273 ? 11.156 25.109 -10.023 1 98.81 273 ASP B CA 1
ATOM 4350 C C . ASP B 1 273 ? 10.875 23.609 -9.93 1 98.81 273 ASP B C 1
ATOM 4352 O O . ASP B 1 273 ? 11.406 22.922 -9.047 1 98.81 273 ASP B O 1
ATOM 4356 N N . VAL B 1 274 ? 10.242 23.094 -10.914 1 98.75 274 VAL B N 1
ATOM 4357 C CA . VAL B 1 274 ? 9.828 21.688 -10.875 1 98.75 274 VAL B CA 1
ATOM 4358 C C . VAL B 1 274 ? 10.875 20.828 -11.57 1 98.75 274 VAL B C 1
ATOM 4360 O O . VAL B 1 274 ? 10.711 19.609 -11.68 1 98.75 274 VAL B O 1
ATOM 4363 N N . GLN B 1 275 ? 11.922 21.422 -12.078 1 98.5 275 GLN B N 1
ATOM 4364 C CA . GLN B 1 275 ? 13.016 20.688 -12.688 1 98.5 275 GLN B CA 1
ATOM 4365 C C . GLN B 1 275 ? 14.07 20.297 -11.656 1 98.5 275 GLN B C 1
ATOM 4367 O O . GLN B 1 275 ? 14.594 19.188 -11.688 1 98.5 275 GLN B O 1
ATOM 4372 N N . ASN B 1 276 ? 14.352 21.281 -10.742 1 98.06 276 ASN B N 1
ATOM 4373 C CA . ASN B 1 276 ? 15.422 21.062 -9.773 1 98.06 276 ASN B CA 1
ATOM 4374 C C . ASN B 1 276 ? 14.898 21.062 -8.344 1 98.06 276 ASN B C 1
ATOM 4376 O O . ASN B 1 276 ? 15.656 20.859 -7.395 1 98.06 276 ASN B O 1
ATOM 4380 N N . GLY B 1 277 ? 13.648 21.312 -8.148 1 98.62 277 GLY B N 1
ATOM 4381 C CA . GLY B 1 277 ? 13.023 21.281 -6.836 1 98.62 277 GLY B CA 1
ATOM 4382 C C . GLY B 1 277 ? 12.422 19.938 -6.492 1 98.62 277 GLY B C 1
ATOM 4383 O O . GLY B 1 277 ? 12.391 19.031 -7.332 1 98.62 277 GLY B O 1
ATOM 4384 N N . SER B 1 278 ? 12.047 19.75 -5.246 1 98.5 278 SER B N 1
ATOM 4385 C CA . SER B 1 278 ? 11.406 18.531 -4.785 1 98.5 278 SER B CA 1
ATOM 4386 C C . SER B 1 278 ? 9.891 18.594 -4.934 1 98.5 278 SER B C 1
ATOM 4388 O O . SER B 1 278 ? 9.211 19.188 -4.098 1 98.5 278 SER B O 1
ATOM 4390 N N . VAL B 1 279 ? 9.383 17.984 -5.949 1 98.75 279 VAL B N 1
ATOM 4391 C CA . VAL B 1 279 ? 7.941 17.953 -6.203 1 98.75 279 VAL B CA 1
ATOM 4392 C C . VAL B 1 279 ? 7.309 16.781 -5.449 1 98.75 279 VAL B C 1
ATOM 4394 O O . VAL B 1 279 ? 6.914 15.781 -6.059 1 98.75 279 VAL B O 1
ATOM 4397 N N . MET B 1 280 ? 7.168 16.969 -4.16 1 98.75 280 MET B N 1
ATOM 4398 C CA . MET B 1 280 ? 6.688 15.898 -3.289 1 98.75 280 MET B CA 1
ATOM 4399 C C . MET B 1 280 ? 5.234 15.562 -3.59 1 98.75 280 MET B C 1
ATOM 4401 O O . MET B 1 280 ? 4.375 16.453 -3.604 1 98.75 280 MET B O 1
ATOM 4405 N N . ALA B 1 281 ? 4.957 14.336 -3.939 1 98.81 281 ALA B N 1
ATOM 4406 C CA . ALA B 1 281 ? 3.643 13.789 -4.258 1 98.81 281 ALA B CA 1
ATOM 4407 C C . ALA B 1 281 ? 3.609 12.273 -4.051 1 98.81 281 ALA B C 1
ATOM 4409 O O . ALA B 1 281 ? 4.641 11.609 -4.152 1 98.81 281 ALA B O 1
ATOM 4410 N N . GLY B 1 282 ? 2.451 11.805 -3.695 1 98.81 282 GLY B N 1
ATOM 4411 C CA . GLY B 1 282 ? 2.303 10.375 -3.502 1 98.81 282 GLY B CA 1
ATOM 4412 C C . GLY B 1 282 ? 2.074 9.617 -4.797 1 98.81 282 GLY B C 1
ATOM 4413 O O . GLY B 1 282 ? 1.864 10.227 -5.848 1 98.81 282 GLY B O 1
ATOM 4414 N N . GLN B 1 283 ? 2.053 8.281 -4.68 1 98.88 283 GLN B N 1
ATOM 4415 C CA . GLN B 1 283 ? 1.891 7.391 -5.828 1 98.88 283 GLN B CA 1
ATOM 4416 C C . GLN B 1 283 ? 0.506 7.543 -6.449 1 98.88 283 GLN B C 1
ATOM 4418 O O . GLN B 1 283 ? 0.285 7.137 -7.594 1 98.88 283 GLN B O 1
ATOM 4423 N N . ILE B 1 284 ? -0.429 8.133 -5.734 1 98.81 284 ILE B N 1
ATOM 4424 C CA . ILE B 1 284 ? -1.806 8.219 -6.207 1 98.81 284 ILE B CA 1
ATOM 4425 C C . ILE B 1 284 ? -1.957 9.43 -7.133 1 98.81 284 ILE B C 1
ATOM 4427 O O . ILE B 1 284 ? -3.059 9.727 -7.602 1 98.81 284 ILE B O 1
ATOM 4431 N N . ALA B 1 285 ? -0.851 10.188 -7.391 1 98.69 285 ALA B N 1
ATOM 4432 C CA . ALA B 1 285 ? -0.869 11.375 -8.227 1 98.69 285 ALA B CA 1
ATOM 4433 C C . ALA B 1 285 ? -1.483 11.078 -9.594 1 98.69 285 ALA B C 1
ATOM 4435 O O . ALA B 1 285 ? -2.133 11.938 -10.195 1 98.69 285 ALA B O 1
ATOM 4436 N N . GLY B 1 286 ? -1.373 9.844 -10.031 1 98.38 286 GLY B N 1
ATOM 4437 C CA . GLY B 1 286 ? -1.896 9.445 -11.328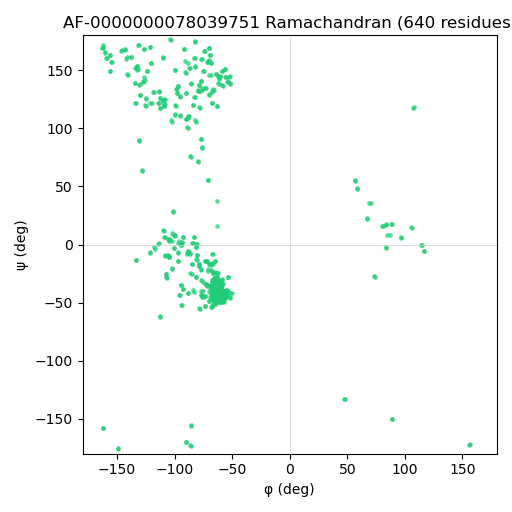 1 98.38 286 GLY B CA 1
ATOM 4438 C C . GLY B 1 286 ? -3.408 9.539 -11.414 1 98.38 286 GLY B C 1
ATOM 4439 O O . GLY B 1 286 ? -3.975 9.523 -12.508 1 98.38 286 GLY B O 1
ATOM 4440 N N . LEU B 1 287 ? -4.059 9.68 -10.266 1 98.25 287 LEU B N 1
ATOM 4441 C CA . LEU B 1 287 ? -5.516 9.727 -10.227 1 98.25 287 LEU B CA 1
ATOM 4442 C C . LEU B 1 287 ? -6.008 11.148 -9.984 1 98.25 287 LEU B C 1
ATOM 4444 O O . LEU B 1 287 ? -7.211 11.414 -10.023 1 98.25 287 LEU B O 1
ATOM 4448 N N . VAL B 1 288 ? -5.109 12.102 -9.648 1 98.38 288 VAL B N 1
ATOM 4449 C CA . VAL B 1 288 ? -5.457 13.5 -9.438 1 98.38 288 VAL B CA 1
ATOM 4450 C C . VAL B 1 288 ? -5.387 14.25 -10.766 1 98.38 288 VAL B C 1
ATOM 4452 O O . VAL B 1 288 ? -4.297 14.531 -11.273 1 98.38 288 VAL B O 1
ATOM 4455 N N . ARG B 1 289 ? -6.562 14.664 -11.328 1 96.62 289 ARG B N 1
ATOM 4456 C CA . ARG B 1 289 ? -6.562 15.055 -12.734 1 96.62 289 ARG B CA 1
ATOM 4457 C C . ARG B 1 289 ? -7.043 16.484 -12.906 1 96.62 289 ARG B C 1
ATOM 4459 O O . ARG B 1 289 ? -6.992 17.031 -14.016 1 96.62 289 ARG B O 1
ATOM 4466 N N . LYS B 1 290 ? -7.527 17.141 -11.82 1 98.12 290 LYS B N 1
ATOM 4467 C CA . LYS B 1 290 ? -8.023 18.5 -11.953 1 98.12 290 LYS B CA 1
ATOM 4468 C C . LYS B 1 290 ? -7.934 19.25 -10.633 1 98.12 290 LYS B C 1
ATOM 4470 O O . LYS B 1 290 ? -7.859 18.641 -9.57 1 98.12 290 LYS B O 1
ATOM 4475 N N . GLU B 1 291 ? -7.906 20.578 -10.758 1 98.62 291 GLU B N 1
ATOM 4476 C CA . GLU B 1 291 ? -8.016 21.438 -9.586 1 98.62 291 GLU B CA 1
ATOM 4477 C C . GLU B 1 291 ? -9.469 21.562 -9.125 1 98.62 291 GLU B C 1
ATOM 4479 O O . GLU B 1 291 ? -10.375 21.656 -9.945 1 98.62 291 GLU B O 1
ATOM 4484 N N . GLU B 1 292 ? -9.688 21.5 -7.891 1 98.81 292 GLU B N 1
ATOM 4485 C CA . GLU B 1 292 ? -10.992 21.641 -7.262 1 98.81 292 GLU B CA 1
ATOM 4486 C C . GLU B 1 292 ? -10.891 22.422 -5.953 1 98.81 292 GLU B C 1
ATOM 4488 O O . GLU B 1 292 ? -9.805 22.578 -5.398 1 98.81 292 GLU B O 1
ATOM 4493 N N . THR B 1 293 ? -12 22.953 -5.477 1 98.88 293 THR B N 1
ATOM 4494 C CA . THR B 1 293 ? -11.992 23.625 -4.176 1 98.88 293 THR B CA 1
ATOM 4495 C C . THR B 1 293 ? -11.844 22.594 -3.051 1 98.88 293 THR B C 1
ATOM 4497 O O . THR B 1 293 ? -12.125 21.406 -3.236 1 98.88 293 THR B O 1
ATOM 4500 N N . CYS B 1 294 ? -11.383 23.078 -1.913 1 98.88 294 CYS B N 1
ATOM 4501 C CA . CYS B 1 294 ? -11.297 22.219 -0.741 1 98.88 294 CYS B CA 1
ATOM 4502 C C . CYS B 1 294 ? -12.648 21.594 -0.42 1 98.88 294 CYS B C 1
ATOM 4504 O O . CYS B 1 294 ? -12.719 20.422 -0.055 1 98.88 294 CYS B O 1
ATOM 4506 N N . GLN B 1 295 ? -13.703 22.375 -0.553 1 98.81 295 GLN B N 1
ATOM 4507 C CA . GLN B 1 295 ? -15.047 21.859 -0.307 1 98.81 295 GLN B CA 1
ATOM 4508 C C . GLN B 1 295 ? -15.375 20.703 -1.257 1 98.81 295 GLN B C 1
ATOM 4510 O O . GLN B 1 295 ? -15.883 19.672 -0.829 1 98.81 295 GLN B O 1
ATOM 4515 N N . GLU B 1 296 ? -15.117 20.906 -2.561 1 98.81 296 GLU B N 1
ATOM 4516 C CA . GLU B 1 296 ? -15.391 19.875 -3.553 1 98.81 296 GLU B CA 1
ATOM 4517 C C . GLU B 1 296 ? -14.578 18.609 -3.268 1 98.81 296 GLU B C 1
ATOM 4519 O O . GLU B 1 296 ? -15.086 17.5 -3.414 1 98.81 296 GLU B O 1
ATOM 4524 N N . ILE B 1 297 ? -13.328 18.734 -2.887 1 98.88 297 ILE B N 1
ATOM 4525 C CA . ILE B 1 297 ? -12.453 17.609 -2.59 1 98.88 297 ILE B CA 1
ATOM 4526 C C . ILE B 1 297 ? -13.008 16.828 -1.401 1 98.88 297 ILE B C 1
ATOM 4528 O O . ILE B 1 297 ? -13.148 15.602 -1.468 1 98.88 297 ILE B O 1
ATOM 4532 N N . LEU B 1 298 ? -13.359 17.547 -0.324 1 98.81 298 LEU B N 1
ATOM 4533 C CA . LEU B 1 298 ? -13.883 16.906 0.874 1 98.81 298 LEU B CA 1
ATOM 4534 C C . LEU B 1 298 ? -15.18 16.156 0.57 1 98.81 298 LEU B C 1
ATOM 4536 O O . LEU B 1 298 ? -15.367 15.023 1.002 1 98.81 298 LEU B O 1
ATOM 4540 N N . GLU B 1 299 ? -16.047 16.781 -0.162 1 98.69 299 GLU B N 1
ATOM 4541 C CA . GLU B 1 299 ? -17.328 16.172 -0.484 1 98.69 299 GLU B CA 1
ATOM 4542 C C . GLU B 1 299 ? -17.156 14.953 -1.378 1 98.69 299 GLU B C 1
ATOM 4544 O O . GLU B 1 299 ? -17.844 13.945 -1.192 1 98.69 299 GLU B O 1
ATOM 4549 N N . ASP B 1 300 ? -16.297 15.086 -2.328 1 98.56 300 ASP B N 1
ATOM 4550 C CA . ASP B 1 300 ? -16.031 13.953 -3.211 1 98.56 300 ASP B CA 1
ATOM 4551 C C . ASP B 1 300 ? -15.523 12.75 -2.42 1 98.56 300 ASP B C 1
ATOM 4553 O O . ASP B 1 300 ? -15.992 11.625 -2.633 1 98.56 300 ASP B O 1
ATOM 4557 N N . LEU B 1 301 ? -14.594 12.945 -1.516 1 98.75 301 LEU B N 1
ATOM 4558 C CA . LEU B 1 301 ? -14.031 11.875 -0.701 1 98.75 301 LEU B CA 1
ATOM 4559 C C . LEU B 1 301 ? -15.094 11.281 0.219 1 98.75 301 LEU B C 1
ATOM 4561 O O . LEU B 1 301 ? -15.227 10.055 0.312 1 98.75 301 LEU B O 1
ATOM 4565 N N . TYR B 1 302 ? -15.859 12.148 0.862 1 98.69 302 TYR B N 1
ATOM 4566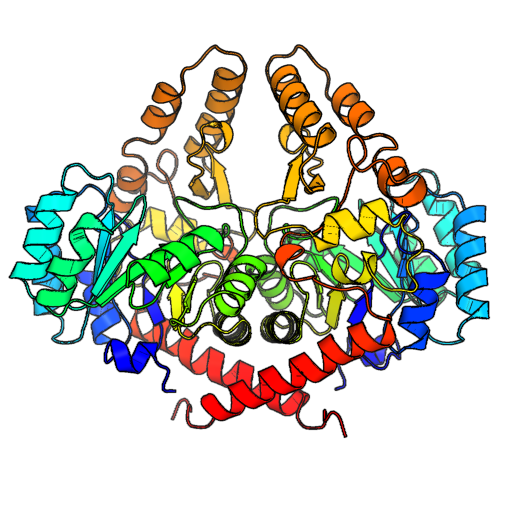 C CA . TYR B 1 302 ? -16.797 11.727 1.896 1 98.69 302 TYR B CA 1
ATOM 4567 C C . TYR B 1 302 ? -18 11.031 1.286 1 98.69 302 TYR B C 1
ATOM 4569 O O . TYR B 1 302 ? -18.312 9.898 1.642 1 98.69 302 TYR B O 1
ATOM 4577 N N . TYR B 1 303 ? -18.609 11.695 0.351 1 98.62 303 TYR B N 1
ATOM 4578 C CA . TYR B 1 303 ? -19.812 11.125 -0.244 1 98.62 303 TYR B CA 1
ATOM 4579 C C . TYR B 1 303 ? -19.453 10.008 -1.217 1 98.62 303 TYR B C 1
ATOM 4581 O O . TYR B 1 303 ? -20.203 9.047 -1.368 1 98.62 303 TYR B O 1
ATOM 4589 N N . GLY B 1 304 ? -18.328 10.133 -1.842 1 98.5 304 GLY B N 1
ATOM 4590 C CA . GLY B 1 304 ? -17.844 9.031 -2.654 1 98.5 304 GLY B CA 1
ATOM 4591 C C . GLY B 1 304 ? -17.625 7.754 -1.858 1 98.5 304 GLY B C 1
ATOM 4592 O O . GLY B 1 304 ? -18 6.668 -2.303 1 98.5 304 GLY B O 1
ATOM 4593 N N . ALA B 1 305 ? -17 7.926 -0.691 1 98.69 305 ALA B N 1
ATOM 4594 C CA . ALA B 1 305 ? -16.797 6.77 0.179 1 98.69 305 ALA B CA 1
ATOM 4595 C C . ALA B 1 305 ? -18.141 6.137 0.569 1 98.69 305 ALA B C 1
ATOM 4597 O O . ALA B 1 305 ? -18.281 4.914 0.524 1 98.69 305 ALA B O 1
ATOM 4598 N N . ALA B 1 306 ? -19.047 6.969 0.949 1 98.38 306 ALA B N 1
ATOM 4599 C CA . ALA B 1 306 ? -20.375 6.477 1.325 1 98.38 306 ALA B CA 1
ATOM 4600 C C . ALA B 1 306 ? -21 5.668 0.194 1 98.38 306 ALA B C 1
ATOM 4602 O O . ALA B 1 306 ? -21.547 4.59 0.425 1 98.38 306 ALA B O 1
ATOM 4603 N N . LYS B 1 307 ? -20.922 6.191 -1.003 1 98.19 307 LYS B N 1
ATOM 4604 C CA . LYS B 1 307 ? -21.5 5.52 -2.164 1 98.19 307 LYS B CA 1
ATOM 4605 C C . LYS B 1 307 ? -20.844 4.164 -2.398 1 98.19 307 LYS B C 1
ATOM 4607 O O . LYS B 1 307 ? -21.531 3.162 -2.605 1 98.19 307 LYS B O 1
ATOM 4612 N N . VAL B 1 308 ? -19.547 4.125 -2.377 1 98.5 308 VAL B N 1
ATOM 4613 C CA . VAL B 1 308 ? -18.781 2.896 -2.615 1 98.5 308 VAL B CA 1
ATOM 4614 C C . VAL B 1 308 ? -19.156 1.854 -1.561 1 98.5 308 VAL B C 1
ATOM 4616 O O . VAL B 1 308 ? -19.375 0.687 -1.886 1 98.5 308 VAL B O 1
ATOM 4619 N N . ILE B 1 309 ? -19.188 2.266 -0.297 1 98.5 309 ILE B N 1
ATOM 4620 C CA . ILE B 1 309 ? -19.469 1.369 0.82 1 98.5 309 ILE B CA 1
ATOM 4621 C C . ILE B 1 309 ? -20.875 0.79 0.679 1 98.5 309 ILE B C 1
ATOM 4623 O O . ILE B 1 309 ? -21.062 -0.419 0.827 1 98.5 309 ILE B O 1
ATOM 4627 N N . LYS B 1 310 ? -21.797 1.606 0.371 1 97.62 310 LYS B N 1
ATOM 4628 C CA . LYS B 1 310 ? -23.172 1.155 0.225 1 97.62 310 LYS B CA 1
ATOM 4629 C C . LYS B 1 310 ? -23.328 0.235 -0.983 1 97.62 310 LYS B C 1
ATOM 4631 O O . LYS B 1 310 ? -24.047 -0.763 -0.922 1 97.62 310 LYS B O 1
ATOM 4636 N N . ASP B 1 311 ? -22.703 0.606 -2.115 1 97.31 311 ASP B N 1
ATOM 4637 C CA . ASP B 1 311 ? -22.75 -0.25 -3.297 1 97.31 311 ASP B CA 1
ATOM 4638 C C . ASP B 1 311 ? -22.172 -1.632 -2.992 1 97.31 311 ASP B C 1
ATOM 4640 O O . ASP B 1 311 ? -22.734 -2.648 -3.393 1 97.31 311 ASP B O 1
ATOM 4644 N N . GLN B 1 312 ? -21.031 -1.674 -2.305 1 97.81 312 GLN B N 1
ATOM 4645 C CA . GLN B 1 312 ? -20.422 -2.957 -1.965 1 97.81 312 GLN B CA 1
ATOM 4646 C C . GLN B 1 312 ? -21.297 -3.727 -0.968 1 97.81 312 GLN B C 1
ATOM 4648 O O . GLN B 1 312 ? -21.422 -4.949 -1.062 1 97.81 312 GLN B O 1
ATOM 4653 N N . ALA B 1 313 ? -21.781 -3.002 0.012 1 97.5 313 ALA B N 1
ATOM 4654 C CA . ALA B 1 313 ? -22.656 -3.668 0.971 1 97.5 313 ALA B CA 1
ATOM 4655 C C . ALA B 1 313 ? -23.828 -4.359 0.263 1 97.5 313 ALA B C 1
ATOM 4657 O O . ALA B 1 313 ? -24.234 -5.453 0.656 1 97.5 313 ALA B O 1
ATOM 4658 N N . ALA B 1 314 ? -24.375 -3.725 -0.748 1 96.81 314 ALA B N 1
ATOM 4659 C CA . ALA B 1 314 ? -25.469 -4.32 -1.521 1 96.81 314 ALA B CA 1
ATOM 4660 C C . ALA B 1 314 ? -25.016 -5.598 -2.217 1 96.81 314 ALA B C 1
ATOM 4662 O O . ALA B 1 314 ? -25.75 -6.582 -2.268 1 96.81 314 ALA B O 1
ATOM 4663 N N . ARG B 1 315 ? -23.828 -5.605 -2.727 1 96 315 ARG B N 1
ATOM 4664 C CA . ARG B 1 315 ? -23.281 -6.766 -3.42 1 96 315 ARG B CA 1
ATOM 4665 C C . ARG B 1 315 ? -23.047 -7.922 -2.453 1 96 315 ARG B C 1
ATOM 4667 O O . ARG B 1 315 ? -23.156 -9.086 -2.832 1 96 315 ARG B O 1
ATOM 4674 N N . TRP B 1 316 ? -22.75 -7.586 -1.204 1 96.75 316 TRP B N 1
ATOM 4675 C CA . TRP B 1 316 ? -22.391 -8.594 -0.21 1 96.75 316 TRP B CA 1
ATOM 4676 C C . TRP B 1 316 ? -23.578 -8.93 0.684 1 96.75 316 TRP B C 1
ATOM 4678 O O . TRP B 1 316 ? -23.438 -9.648 1.676 1 96.75 316 TRP B O 1
ATOM 4688 N N . ALA B 1 317 ? -24.734 -8.438 0.381 1 94.81 317 ALA B N 1
ATOM 4689 C CA . ALA B 1 317 ? -25.891 -8.469 1.265 1 94.81 317 ALA B CA 1
ATOM 4690 C C . ALA B 1 317 ? -26.297 -9.898 1.597 1 94.81 317 ALA B C 1
ATOM 4692 O O . ALA B 1 317 ? -26.734 -10.188 2.713 1 94.81 317 ALA B O 1
ATOM 4693 N N . ASP B 1 318 ? -26.078 -10.828 0.688 1 94.06 318 ASP B N 1
ATOM 4694 C CA . ASP B 1 318 ? -26.578 -12.188 0.866 1 94.06 318 ASP B CA 1
ATOM 4695 C C . ASP B 1 318 ? -25.516 -13.086 1.507 1 94.06 318 ASP B C 1
ATOM 4697 O O . ASP B 1 318 ? -25.766 -14.273 1.729 1 94.06 318 ASP B O 1
ATOM 4701 N N . VAL B 1 319 ? -24.422 -12.477 1.794 1 94.75 319 VAL B N 1
ATOM 4702 C CA . VAL B 1 319 ? -23.328 -13.266 2.363 1 94.75 319 VAL B CA 1
ATOM 4703 C C . VAL B 1 319 ? -23.469 -13.312 3.883 1 94.75 319 VAL B C 1
ATOM 4705 O O . VAL B 1 319 ? -23.5 -12.273 4.543 1 94.75 319 VAL B O 1
ATOM 4708 N N . SER B 1 320 ? -23.797 -14.43 4.5 1 84.31 320 SER B N 1
ATOM 4709 C CA . SER B 1 320 ? -23.844 -14.648 5.941 1 84.31 320 SER B CA 1
ATOM 4710 C C . SER B 1 320 ? -23.188 -15.961 6.328 1 84.31 320 SER B C 1
ATOM 4712 O O . SER B 1 320 ? -23.188 -16.922 5.551 1 84.31 320 SER B O 1
ATOM 4714 N N . GLU B 1 321 ? -22.422 -15.93 7.441 1 76.31 321 GLU B N 1
ATOM 4715 C CA . GLU B 1 321 ? -21.828 -17.172 7.938 1 76.31 321 GLU B CA 1
ATOM 4716 C C . GLU B 1 321 ? -22.891 -18.172 8.359 1 76.31 321 GLU B C 1
ATOM 4718 O O . GLU B 1 321 ? -23.734 -17.875 9.219 1 76.31 321 GLU B O 1
ATOM 4723 N N . ASP B 1 322 ? -24.047 -18.422 7.809 1 54.28 322 ASP B N 1
ATOM 4724 C CA . ASP B 1 322 ? -24.984 -19.359 8.414 1 54.28 322 ASP B CA 1
ATOM 4725 C C . ASP B 1 322 ? -24.25 -20.562 8.992 1 54.28 322 ASP B C 1
ATOM 4727 O O . ASP B 1 322 ? -23.234 -20.984 8.461 1 54.28 322 ASP B O 1
#

Secondary structure (DSSP, 8-state):
---HHHHHHT-SSSEEEP--TTTS-HHHHHHHHHHTSBEEEE-TT--HHHHHHHHHHHHHH-SS-EEEEEETTSTTHHHHHHHHHHHT-SEEEEESS-THHHHHHHHHTT-EEEEEESSHHHHHHHHHHT-S-EEEE-TTSSEE--SS-HHHHHHHHHHH-SS-EEEESS--SHHHHHHHHHTT-SEEEE-HHHHTSTT--S-HHHHHHHHT--TT-EEEESGGGT--EEEE-SHHHHHHHHHHHHHHTTSS-HHHHHHHHTTHHHHHHTT--TTTS-----GGGGG--S---HHHHHHHHHHHHHHHHHHHHHHTTT----/---HHHHHHT-SSSEEEP--TTTS-HHHHHHHHHHTSBEEEE-TT--HHHHHHHHHHHHHH-SS-EEEEEETTSTTHHHHHHHHHHHT-SEEEEESS-THHHHHHHHHTT-EEEEEESSHHHHHHHHHHT-S-EEEE-TTSSEE--SS-HHHHHHHHHHH-SS-EEEESS--SHHHHHHHHHTT-SEEEE-HHHHTSTT--S-HHHHHHHHT--TT-EEEESGGGT--EEEE-SHHHHHHHHHHHHHHTTSS-HHHHHHHHTTHHHHHHTT--TTTS-----GGGGG--S---HHHHHHHHHHHHHHHHHHHHHHTTT----

Solvent-accessible surface area (backbone atoms only — not comparable to full-atom values): 30637 Å² total; per-residue (Å²): 96,86,35,73,53,21,63,74,57,66,37,65,44,47,38,31,42,42,49,35,56,85,44,19,37,18,59,29,15,18,44,26,14,59,57,24,23,35,8,14,27,20,34,47,82,51,48,56,70,59,49,48,52,27,53,53,42,19,58,73,65,28,89,55,48,36,29,40,26,44,30,55,72,30,96,41,35,68,55,42,54,52,46,40,55,74,68,60,45,44,31,36,32,36,36,73,68,77,63,65,89,49,41,63,65,39,46,73,63,64,28,44,40,34,38,55,29,62,45,52,70,52,41,46,51,40,50,73,65,61,40,62,27,36,31,29,42,9,36,40,26,40,29,76,42,50,82,37,40,33,59,31,40,32,32,51,34,46,73,68,45,86,60,52,35,26,28,19,38,32,48,76,39,13,33,38,44,32,16,42,45,40,33,58,26,44,30,38,36,34,50,57,60,54,54,34,18,66,56,26,75,37,19,64,52,38,38,50,52,44,44,66,32,46,63,76,40,43,43,74,37,52,56,91,75,73,61,26,30,21,17,45,62,39,55,37,53,52,50,42,55,54,46,52,40,32,34,62,53,67,76,37,57,71,67,58,56,54,55,71,52,60,64,16,45,50,35,7,34,69,69,31,36,57,50,65,18,44,44,58,27,22,41,32,33,44,72,40,72,71,72,40,45,47,47,56,51,52,47,44,31,53,47,33,14,37,50,47,36,46,55,50,28,63,58,35,62,85,53,66,83,122,96,85,36,74,53,21,63,73,58,65,36,64,44,48,38,32,41,43,49,36,55,84,43,18,37,19,60,30,16,17,43,26,13,58,56,24,24,35,7,15,28,20,33,46,81,51,49,56,68,58,49,48,53,25,52,52,42,19,58,72,64,29,92,56,47,36,29,39,25,43,27,54,71,29,95,41,34,67,56,41,54,52,47,40,57,73,69,60,46,44,31,36,32,36,36,71,68,78,64,64,90,47,41,63,64,38,46,74,64,64,28,44,39,33,37,55,31,63,45,51,69,52,42,47,50,40,51,74,64,61,39,61,28,35,30,28,43,9,36,41,26,40,30,76,42,50,84,37,39,34,59,31,42,32,34,52,34,45,74,68,47,86,62,52,33,27,28,21,39,31,48,78,40,12,33,38,44,33,15,43,44,40,32,57,28,46,29,38,37,34,50,58,60,54,54,36,17,66,55,28,74,38,19,66,51,37,37,51,52,44,43,69,32,46,62,77,39,44,43,74,36,52,55,93,76,73,61,26,30,21,17,47,63,39,56,37,54,52,49,42,56,53,46,52,40,32,34,63,53,66,76,35,58,70,66,58,56,54,55,69,52,59,64,14,45,52,36,7,34,71,71,30,35,56,51,66,17,44,43,58,27,21,41,33,32,42,73,38,73,70,70,41,45,47,48,56,50,52,47,44,31,54,49,32,14,37,50,46,37,46,55,50,28,61,59,35,61,85,52,67,82,120

Organism: NCBI:txid764290

Radius of gyration: 24.41 Å; Cα contacts (8 Å, |Δi|>4): 1617; chains: 2; bounding box: 62×71×59 Å

pLDDT: mean 96.99, std 4.23, range [53.59, 98.94]

Sequence (644 aa):
MKTRITELLNIKYPIFQGGMAWVADGDLAGAVSNAGGLGIIGGGNAPKEVVKANIDKVKSITDKPFGVNIMLLSPFADDIVDLVIEEGVKVVTTGAGNPGKYMERLHEAGITVIPVVPSVALAKRMEKLGADAVIAEGMEAGGHIGKLTTMTLVRQVVDAIDIPVVGAGGVADGNGAAAVFMLGAEAIQVGTRFVVAKESNAHQNFKDKLLKAKDIDTVVSANVVGHPVRAIKNKLSSAYAQAEKDYLTGKLKKEEIEELGAGALRNAVVDGDVQNGSVMAGQIAGLVRKEETCQEILEDLYYGAAKVIKDQAARWADVSEDMKTRITELLNIKYPIFQGGMAWVADGDLAGAVSNAGGLGIIGGGNAPKEVVKANIDKVKSITDKPFGVNIMLLSPFADDIVDLVIEEGVKVVTTGAGNPGKYMERLHEAGITVIPVVPSVALAKRMEKLGADAVIAEGMEAGGHIGKLTTMTLVRQVVDAIDIPVVGAGGVADGNGAAAVFMLGAEAIQVGTRFVVAKESNAHQNFKDKLLKAKDIDTVVSANVVGHPVRAIKNKLSSAYAQAEKDYLTGKLKKEEIEELGAGALRNAVVDGDVQNGSVMAGQIAGLVRKEETCQEILEDLYYGAAKVIKDQAARWADVSED

InterPro domains:
  IPR004136 Nitronate monooxygenase [cd04730] (11-232)
  IPR013785 Aldolase-type TIM barrel [G3DSA:3.20.20.70] (1-322)
  IPR017569 Enoyl-(acyl-carrier-protein) reductase II, putative [TIGR03151] (2-310)